Protein AF-A0A1J3CNL6-F1 (afdb_monomer)

Secondary structure (DSSP, 8-state):
---HHHHHHHHHHHHHHHHHHHHHHHT-S--TTHHHHHHHHHHHHHHHHHHHHHHS-B-HHHHHHHHHHHHHTT-TTSHHHHHHHHHHHHHHHHHHHHHHHHTS-EEHHHHHHHHHHHTT-SB--TTHHHHHHHHHHHHHHHHHHHHHHHHHH-SS-----PEEHHHHHHHHHHHTT--EE-SHHHHHHHHHHHHHHHHHHHHHHHHHHHHHHHHHHH-S---HHHHHHHHHHHHHHHHHHHHHHHTTEE-THHHHHHHHHHHHHHHHHHHHHH-TTS-SSS----PPPBHHHHHHHHHHHHHTT--GGGSHHHHHHHHHHHHHHHHHHHHHHHHTSTT-S-HHHHHHHHHHHHHSSSB-HHHHHHHHHHH-EETTTTEE--SS-EEE-TTT--EEETTTTT-SS--SS---TTTS--------------------------PPPGGGGGG----------PPPPPPPP---------

Mean predicted aligned error: 17.02 Å

Foldseek 3Di:
DPDVVVLVVLVVLLVVLVVVLVVVVVVVDDDPCSVVSVLVSLVSVLVNLLVVLQVAAEALVSLVVSLVSCVVSVNCPDPSNVVSVVLSVLLVVLLVVLVVLLVAAEALVVLVVSLVVCVPHSHDRPSNVVSVVLNVLVVVLCVLCVVQVCLLPDQDDDPDPQAALVSLVVSLVSVVVRSYDDPSSVSSVVLNVVVVVLVVVLVVLLVVLVVLVLVQLPDPDDDVVSLVVLVVSLVVLVVSLVVNVSSRHDDPSNVSSVLSSLVSVLVNVLCVLLVLPDDDDPDDPPDQAALVNLVVSVVSCVVSVHDLVSGSSSVSSVVLNVLLVVLLVVLVCLLQVFQPDDLVVLVVSLVVQVPRSHHDPVSNVSSVQQSDAAAPVRTGDNVADWDAAPPPRTIHHCVSQVHPDHDPHDHDCVRPVDDPDDDDYDDDDDDDDDDDDDDDDDDDDPPPPPPPDDDDDDDDDDDDDDDDDDDDDDDDDD

Nearest PDB structures (foldseek):
  8yet-assembly1_A  TM=1.217E-01  e=7.000E+00  Homo sapiens

Sequence (478 aa):
MVDVREGKDQRKLINDLSSLLQDGASLGIQVEGLPLVEVELKKASCREKARTVYAARKSLDFIEQLLSEAVVLHIDEEKLFAEITEILSTARCWEKRASSILASETQLYDLKDLVRMSVNMDAVLPSLEGIENTISSAETWLQKSEPFLSVASSTASSPCSLLELHVLKDLVSQSKSLSVQLQEPMILETLLLNCERWQCDNHQLLQETEDLLDGAKIDDGMDITILSKIMDLITRVDSARKSGLSLGLNFDELPKLQTASLKLGWCCKTILLSSTSLSSELLEDVGKPSLQNIQQHLKEGQTLKINPEEYYLGKRLVELQDTGLEWAKRARKVVTDSGALALEDVYELISEGENLPVHAEEELQALRARSMLHCVCRKPYNSRSMVSCSQCGEWYHTYCVKLHWKPKAYVCSACCPVTPQIDAPRSMEPETPSLNHRRTRKVATDAEIKDLRWQNRKRVKRTAKRSPQVHILPWFFT

Organism: Noccaea caerulescens (NCBI:txid107243)

pLDDT: mean 77.77, std 20.69, range [27.06, 96.31]

Solvent-accessible surface area (backbone atoms only — not comparable to full-atom values): 28965 Å² total; per-residue (Å²): 133,83,57,71,65,62,56,55,53,46,56,49,48,38,53,53,40,51,48,52,52,52,55,52,64,69,67,81,58,92,58,87,60,52,66,59,50,52,52,50,35,52,50,44,48,49,55,53,56,55,52,44,40,79,75,41,67,36,48,60,68,57,54,52,52,52,51,54,51,28,54,78,65,72,51,42,89,39,69,72,46,49,54,51,50,51,52,52,53,52,53,51,54,47,49,55,50,46,53,54,46,76,74,36,75,36,51,63,66,61,57,54,49,51,56,61,57,51,74,81,50,69,49,50,62,86,60,49,63,61,50,54,52,50,50,52,52,52,52,53,48,51,65,70,42,44,68,59,52,50,48,76,72,46,94,66,89,69,91,62,81,64,40,55,57,67,58,53,54,51,51,54,56,52,49,75,74,50,65,51,60,68,68,62,56,61,53,50,46,52,51,49,51,53,51,53,51,50,52,54,56,47,52,52,52,51,50,57,50,50,54,50,58,55,52,51,37,74,53,92,76,82,54,73,70,51,54,53,52,46,53,51,48,39,52,51,39,55,48,51,48,53,54,47,58,69,66,48,44,55,55,84,59,50,66,50,41,52,50,48,38,53,52,46,52,49,50,51,53,42,52,63,68,66,44,85,82,68,83,93,78,86,72,83,82,76,68,64,51,38,55,68,57,54,54,50,54,53,52,54,34,51,76,71,71,47,61,42,79,67,22,49,62,34,37,54,46,48,52,50,49,50,56,43,50,54,50,46,52,52,41,53,52,61,49,69,46,78,63,71,68,56,70,67,62,50,52,51,52,46,52,53,53,73,68,43,81,36,36,56,63,70,49,50,51,44,44,54,55,47,68,43,63,36,40,94,83,63,36,37,84,69,91,62,68,61,46,52,20,77,82,80,63,52,46,30,43,30,71,85,72,71,41,94,64,92,66,99,73,40,71,44,63,87,83,50,66,78,72,90,78,79,88,86,86,91,79,90,88,89,85,86,86,89,82,87,82,91,79,81,89,76,86,84,63,94,75,76,71,82,74,78,75,89,71,94,79,77,86,80,85,77,82,86,74,86,80,79,90,74,83,88,74,89,89,87,92,131

Radius of gyration: 54.49 Å; Cα contacts (8 Å, |Δi|>4): 377; chains: 1; bounding box: 119×76×164 Å

InterPro domains:
  IPR001965 Zinc finger, PHD-type [SM00249] (374-416)
  IPR011011 Zinc finger, FYVE/PHD-type [SSF57903] (371-419)
  IPR013083 Zinc finger, RING/FYVE/PHD-type [G3DSA:3.30.40.10] (357-417)
  IPR013637 Lysine-specific demethylase-like domain [PF08429] (12-199)
  IPR019786 Zinc finger, PHD-type, conserved site [PS01359] (375-415)
  IPR019787 Zinc finger, PHD-finger [PF00628] (375-415)
  IPR037869 Spp1/CFP1 [PTHR46174] (284-467)

Structure (mmCIF, N/CA/C/O backbone):
data_AF-A0A1J3CNL6-F1
#
_entry.id   AF-A0A1J3CNL6-F1
#
loop_
_atom_site.group_PDB
_atom_site.id
_atom_site.type_symbol
_atom_site.label_atom_id
_atom_site.label_alt_id
_atom_site.label_comp_id
_atom_site.label_asym_id
_atom_site.label_entity_id
_atom_site.label_seq_id
_atom_site.pdbx_PDB_ins_code
_atom_site.Cartn_x
_atom_site.Cartn_y
_atom_site.Cartn_z
_atom_site.occupancy
_atom_site.B_iso_or_equiv
_atom_site.auth_seq_id
_atom_site.auth_comp_id
_atom_site.auth_asym_id
_atom_site.auth_atom_id
_atom_site.pdbx_PDB_model_num
ATOM 1 N N . MET A 1 1 ? -33.504 -21.420 44.963 1.00 36.12 1 MET A N 1
ATOM 2 C CA . MET A 1 1 ? -34.738 -21.840 44.260 1.00 36.12 1 MET A CA 1
ATOM 3 C C . MET A 1 1 ? -35.902 -21.622 45.221 1.00 36.12 1 MET A C 1
ATOM 5 O O . MET A 1 1 ? -36.219 -22.509 46.001 1.00 36.12 1 MET A O 1
ATOM 9 N N . VAL A 1 2 ? -36.423 -20.392 45.271 1.00 43.06 2 VAL A N 1
ATOM 10 C CA . VAL A 1 2 ? -37.556 -20.025 46.141 1.00 43.06 2 VAL A CA 1
ATOM 11 C C . VAL A 1 2 ? -38.789 -20.791 45.655 1.00 43.06 2 VAL A C 1
ATOM 13 O O . VAL A 1 2 ? -39.028 -20.861 44.448 1.00 43.06 2 VAL A O 1
ATOM 16 N N . ASP A 1 3 ? -39.512 -21.437 46.568 1.00 44.03 3 ASP A N 1
ATOM 17 C CA . ASP A 1 3 ? -40.579 -22.378 46.232 1.00 44.03 3 ASP A CA 1
ATOM 18 C C . ASP A 1 3 ? -41.722 -21.659 45.492 1.00 44.03 3 ASP A C 1
ATOM 20 O O . ASP A 1 3 ? -42.307 -20.684 45.969 1.00 44.03 3 ASP A O 1
ATOM 24 N N . VAL A 1 4 ? -42.070 -22.147 44.299 1.00 48.81 4 VAL A N 1
ATOM 25 C CA . VAL A 1 4 ? -43.158 -21.605 43.464 1.00 48.81 4 VAL A CA 1
ATOM 26 C C . VAL A 1 4 ? -44.504 -21.639 44.208 1.00 48.81 4 VAL A C 1
ATOM 28 O O . VAL A 1 4 ? -45.408 -20.860 43.887 1.00 48.81 4 VAL A O 1
ATOM 31 N N . ARG A 1 5 ? -44.643 -22.509 45.220 1.00 47.22 5 ARG A N 1
ATOM 32 C CA . ARG A 1 5 ? -45.819 -22.563 46.104 1.00 47.22 5 ARG A CA 1
ATOM 33 C C . ARG A 1 5 ? -45.910 -21.354 47.034 1.00 47.22 5 ARG A C 1
ATOM 35 O O . ARG A 1 5 ? -46.936 -20.680 47.013 1.00 47.22 5 ARG A O 1
ATOM 42 N N . GLU A 1 6 ? -44.820 -20.991 47.709 1.00 54.97 6 GLU A N 1
ATOM 43 C CA . GLU A 1 6 ? -44.748 -19.773 48.531 1.00 54.97 6 GLU A CA 1
ATOM 44 C C . GLU A 1 6 ? -45.039 -18.506 47.705 1.00 54.97 6 GLU A C 1
ATOM 46 O O . GLU A 1 6 ? -45.634 -17.549 48.207 1.00 54.97 6 GLU A O 1
ATOM 51 N N . GLY A 1 7 ? -44.661 -18.506 46.417 1.00 58.69 7 GLY A N 1
ATOM 52 C CA . GLY A 1 7 ? -44.992 -17.495 45.399 1.00 58.69 7 GLY A CA 1
ATOM 53 C C . GLY A 1 7 ? -46.481 -17.153 45.303 1.00 58.69 7 GLY A C 1
ATOM 54 O O . GLY A 1 7 ? -46.877 -15.987 45.340 1.00 58.69 7 GLY A O 1
ATOM 55 N N . LYS A 1 8 ? -47.314 -18.188 45.165 1.00 61.50 8 LYS A N 1
ATOM 56 C CA . LYS A 1 8 ? -48.770 -18.043 45.016 1.00 61.50 8 LYS A CA 1
ATOM 57 C C . LYS A 1 8 ? -49.443 -17.653 46.328 1.00 61.50 8 LYS A C 1
ATOM 59 O O . LYS A 1 8 ? -50.390 -16.867 46.302 1.00 61.50 8 LYS A O 1
ATOM 64 N N . ASP A 1 9 ? -48.923 -18.148 47.445 1.00 72.94 9 ASP A N 1
ATOM 65 C CA . ASP A 1 9 ? -49.458 -17.858 48.774 1.00 72.94 9 ASP A CA 1
ATOM 66 C C . ASP A 1 9 ? -49.250 -16.387 49.161 1.00 72.94 9 ASP A C 1
ATOM 68 O O . ASP A 1 9 ? -50.154 -15.759 49.707 1.00 72.94 9 ASP A O 1
ATOM 72 N N . GLN A 1 10 ? -48.123 -15.785 48.769 1.00 80.44 10 GLN A N 1
ATOM 73 C CA . GLN A 1 10 ? -47.830 -14.369 49.027 1.00 80.44 10 GLN A CA 1
ATOM 74 C C . GLN A 1 10 ? -48.736 -13.418 48.239 1.00 80.44 10 GLN A C 1
ATOM 76 O O . GLN A 1 10 ? -49.242 -12.438 48.779 1.00 80.44 10 GLN A O 1
ATOM 81 N N . ARG A 1 11 ? -48.977 -13.713 46.957 1.00 84.75 11 ARG A N 1
ATOM 82 C CA . ARG A 1 11 ? -49.878 -12.920 46.106 1.00 84.75 11 ARG A CA 1
ATOM 83 C C . ARG A 1 11 ? -51.318 -12.980 46.605 1.00 84.75 11 ARG A C 1
ATOM 85 O O . ARG A 1 11 ? -52.014 -11.969 46.610 1.00 84.75 11 ARG A O 1
ATOM 92 N N . LYS A 1 12 ? -51.745 -14.160 47.059 1.00 88.75 12 LYS A N 1
ATOM 93 C CA . LYS A 1 12 ? -53.039 -14.340 47.716 1.00 88.75 12 LYS A CA 1
ATOM 94 C C . LYS A 1 12 ? -53.111 -13.539 49.021 1.00 88.75 12 LYS A C 1
ATOM 96 O O . LYS A 1 12 ? -54.060 -12.789 49.197 1.00 88.75 12 LYS A O 1
ATOM 101 N N . LEU A 1 13 ? -52.078 -13.612 49.864 1.00 89.25 13 LEU A N 1
ATOM 102 C CA . LEU A 1 13 ? -51.982 -12.840 51.106 1.00 89.25 13 LEU A CA 1
ATOM 103 C C . LEU A 1 13 ? -52.101 -11.326 50.863 1.00 89.25 13 LEU A C 1
ATOM 105 O O . LEU A 1 13 ? -52.820 -10.649 51.589 1.00 89.25 13 LEU A O 1
ATOM 109 N N . ILE A 1 14 ? -51.446 -10.792 49.828 1.00 91.62 14 ILE A N 1
ATOM 110 C CA . ILE A 1 14 ? -51.558 -9.372 49.454 1.00 91.62 14 ILE A CA 1
ATOM 111 C C . ILE A 1 14 ? -53.003 -9.011 49.086 1.00 91.62 14 ILE A C 1
ATOM 113 O O . ILE A 1 14 ? -53.505 -7.981 49.538 1.00 91.62 14 ILE A O 1
ATOM 117 N N . ASN A 1 15 ? -53.685 -9.848 48.297 1.00 92.19 15 ASN A N 1
ATOM 118 C CA . ASN A 1 15 ? -55.081 -9.617 47.914 1.00 92.19 15 ASN A CA 1
ATOM 119 C C . ASN A 1 15 ? -56.020 -9.666 49.129 1.00 92.19 15 ASN A C 1
ATOM 121 O O . ASN A 1 15 ? -56.888 -8.801 49.268 1.00 92.19 15 ASN A O 1
ATOM 125 N N . ASP A 1 16 ? -55.820 -10.639 50.019 1.00 92.69 16 ASP A N 1
ATOM 126 C CA . ASP A 1 16 ? -56.624 -10.818 51.230 1.00 92.69 16 ASP A CA 1
ATOM 127 C C . ASP A 1 16 ? -56.436 -9.622 52.188 1.00 92.69 16 ASP A C 1
ATOM 129 O O . ASP A 1 16 ? -57.416 -9.038 52.652 1.00 92.69 16 ASP A O 1
ATOM 133 N N . LEU A 1 17 ? -55.189 -9.185 52.419 1.00 92.31 17 LEU A N 1
ATOM 134 C CA . LEU A 1 17 ? -54.867 -8.013 53.248 1.00 92.31 17 LEU A CA 1
ATOM 135 C C . LEU A 1 17 ? -55.388 -6.701 52.642 1.00 92.31 17 LEU A C 1
ATOM 137 O O . LEU A 1 17 ? -55.878 -5.843 53.373 1.00 92.31 17 LEU A O 1
ATOM 141 N N . SER A 1 18 ? -55.319 -6.547 51.316 1.00 93.00 18 SER A N 1
ATOM 142 C CA . SER A 1 18 ? -55.860 -5.370 50.619 1.00 93.00 18 SER A CA 1
ATOM 143 C C . SER A 1 18 ? -57.380 -5.290 50.756 1.00 93.00 18 SER A C 1
ATOM 145 O O . SER A 1 18 ? -57.918 -4.218 51.030 1.00 93.00 18 SER A O 1
ATOM 147 N N . SER A 1 19 ? -58.062 -6.433 50.623 1.00 92.81 19 SER A N 1
ATOM 148 C CA . SER A 1 19 ? -59.517 -6.530 50.787 1.00 92.81 19 SER A CA 1
ATOM 149 C C . SER A 1 19 ? -59.927 -6.197 52.223 1.00 92.81 19 SER A C 1
ATOM 151 O O . SER A 1 19 ? -60.792 -5.356 52.430 1.00 92.81 19 SER A O 1
ATOM 153 N N . LEU A 1 20 ? -59.226 -6.750 53.222 1.00 90.69 20 LEU A N 1
ATOM 154 C CA . LEU A 1 20 ? -59.439 -6.439 54.643 1.00 90.69 20 LEU A CA 1
ATOM 155 C C . LEU A 1 20 ? -59.289 -4.946 54.959 1.00 90.69 20 LEU A C 1
ATOM 157 O O . LEU A 1 20 ? -60.057 -4.395 55.748 1.00 90.69 20 LEU A O 1
ATOM 161 N N . LEU A 1 21 ? -58.301 -4.287 54.354 1.00 89.50 21 LEU A N 1
ATOM 162 C CA . LEU A 1 21 ? -58.040 -2.868 54.573 1.00 89.50 21 LEU A CA 1
ATOM 163 C C . LEU A 1 21 ? -59.132 -1.990 53.940 1.00 89.50 21 LEU A C 1
ATOM 165 O O . LEU A 1 21 ? -59.577 -1.019 54.553 1.00 89.50 21 LEU A O 1
ATOM 169 N N . GLN A 1 22 ? -59.614 -2.371 52.754 1.00 90.31 22 GLN A N 1
ATOM 170 C CA . GLN A 1 22 ? -60.735 -1.721 52.072 1.00 90.31 22 GLN A CA 1
ATOM 171 C C . GLN A 1 22 ? -62.062 -1.912 52.823 1.00 90.31 22 GLN A C 1
ATOM 173 O O . GLN A 1 22 ? -62.804 -0.946 53.030 1.00 90.31 22 GLN A O 1
ATOM 178 N N . ASP A 1 23 ? -62.348 -3.137 53.261 1.00 89.75 23 ASP A N 1
ATOM 179 C CA . ASP A 1 23 ? -63.545 -3.467 54.033 1.00 89.75 23 ASP A CA 1
ATOM 180 C C . ASP A 1 23 ? -63.544 -2.707 55.363 1.00 89.75 23 ASP A C 1
ATOM 182 O O . ASP A 1 23 ? -64.531 -2.059 55.708 1.00 89.75 23 ASP A O 1
ATOM 186 N N . GLY A 1 24 ? -62.411 -2.695 56.073 1.00 87.44 24 GLY A N 1
ATOM 187 C CA . GLY A 1 24 ? -62.262 -1.966 57.331 1.00 87.44 24 GLY A CA 1
ATOM 188 C C . GLY A 1 24 ? -62.412 -0.449 57.178 1.00 87.44 24 GLY A C 1
ATOM 189 O O . GLY A 1 24 ? -63.066 0.180 58.009 1.00 87.44 24 GLY A O 1
ATOM 190 N N . ALA A 1 25 ? -61.888 0.143 56.099 1.00 86.38 25 ALA A N 1
ATOM 191 C CA . ALA A 1 25 ? -62.088 1.563 55.794 1.00 86.38 25 ALA A CA 1
ATOM 192 C C . ALA A 1 25 ? -63.563 1.905 55.497 1.00 86.38 25 ALA A C 1
ATOM 194 O O . ALA A 1 25 ? -64.019 3.011 55.792 1.00 86.38 25 ALA A O 1
ATOM 195 N N . SER A 1 26 ? -64.324 0.947 54.959 1.00 89.38 26 SER A N 1
ATOM 196 C CA . SER A 1 26 ? -65.736 1.121 54.590 1.00 89.38 26 SER A CA 1
ATOM 197 C C . SER A 1 26 ? -66.693 1.114 55.790 1.00 89.38 26 SER A C 1
ATOM 199 O O . SER A 1 26 ? -67.837 1.544 55.660 1.00 89.38 26 SER A O 1
ATOM 201 N N . LEU A 1 27 ? -66.242 0.665 56.968 1.00 86.56 27 LEU A N 1
ATOM 202 C CA . LEU A 1 27 ? -67.065 0.595 58.183 1.00 86.56 27 LEU A CA 1
ATOM 203 C C . LEU A 1 27 ? -67.326 1.966 58.832 1.00 86.56 27 LEU A C 1
ATOM 205 O O . LEU A 1 27 ? -68.191 2.068 59.700 1.00 86.56 27 LEU A O 1
ATOM 209 N N . GLY A 1 28 ? -66.585 3.013 58.449 1.00 78.88 28 GLY A N 1
ATOM 210 C CA . GLY A 1 28 ? -66.779 4.375 58.969 1.00 78.88 28 GLY A CA 1
ATOM 211 C C . GLY A 1 28 ? -66.476 4.547 60.466 1.00 78.88 28 GLY A C 1
ATOM 212 O O . GLY A 1 28 ? -66.856 5.559 61.052 1.00 78.88 28 GLY A O 1
ATOM 213 N N . ILE A 1 29 ? -65.800 3.575 61.087 1.00 82.69 29 ILE A N 1
ATOM 214 C CA . ILE A 1 29 ? -65.382 3.579 62.495 1.00 82.69 29 ILE A CA 1
ATOM 215 C C . ILE A 1 29 ? -63.859 3.452 62.595 1.00 82.69 29 ILE A C 1
ATOM 217 O O . ILE A 1 29 ? -63.218 2.854 61.732 1.00 82.69 29 ILE A O 1
ATOM 221 N N . GLN A 1 30 ? -63.265 3.994 63.660 1.00 78.06 30 GLN A N 1
ATOM 222 C CA . GLN A 1 30 ? -61.838 3.818 63.919 1.00 78.06 30 GLN A CA 1
ATOM 223 C C . GLN A 1 30 ? -61.579 2.381 64.393 1.00 78.06 30 GLN A C 1
ATOM 225 O O . GLN A 1 30 ? -61.939 2.016 65.509 1.00 78.06 30 GLN A O 1
ATOM 230 N N . VAL A 1 31 ? -60.963 1.562 63.540 1.00 81.56 31 VAL A N 1
ATOM 231 C CA . VAL A 1 31 ? -60.548 0.197 63.891 1.00 81.56 31 VAL A CA 1
ATOM 232 C C . VAL A 1 31 ? -59.081 0.229 64.315 1.00 81.56 31 VAL A C 1
ATOM 234 O O . VAL A 1 31 ? -58.205 0.459 63.485 1.00 81.56 31 VAL A O 1
ATOM 237 N N . GLU A 1 32 ? -58.794 -0.029 65.595 1.00 81.50 32 GLU A N 1
ATOM 238 C CA . GLU A 1 32 ? -57.422 0.001 66.142 1.00 81.50 32 GLU A CA 1
ATOM 239 C C . GLU A 1 32 ? -56.450 -0.954 65.423 1.00 81.50 32 GLU A C 1
ATOM 241 O O . GLU A 1 32 ? -55.251 -0.695 65.377 1.00 81.50 32 GLU A O 1
ATOM 246 N N . GLY A 1 33 ? -56.955 -2.039 64.828 1.00 83.25 33 GLY A N 1
ATOM 247 C CA . GLY A 1 33 ? -56.147 -3.022 64.101 1.00 83.25 33 GLY A CA 1
ATOM 248 C C . GLY A 1 33 ? -55.801 -2.660 62.649 1.00 83.25 33 GLY A C 1
ATOM 249 O O . GLY A 1 33 ? -54.886 -3.264 62.094 1.00 83.25 33 GLY A O 1
ATOM 250 N N . LEU A 1 34 ? -56.481 -1.689 62.021 1.00 85.31 34 LEU A N 1
ATOM 251 C CA . LEU A 1 34 ? -56.240 -1.315 60.613 1.00 85.31 34 LEU A CA 1
ATOM 252 C C . LEU A 1 34 ? -54.780 -0.904 60.324 1.00 85.31 34 LEU A C 1
ATOM 254 O O . LEU A 1 34 ? -54.231 -1.380 59.329 1.00 85.31 34 LEU A O 1
ATOM 258 N N . PRO A 1 35 ? -54.105 -0.109 61.182 1.00 88.38 35 PRO A N 1
ATOM 259 C CA . PRO A 1 35 ? -52.692 0.224 60.991 1.00 88.38 35 PRO A CA 1
ATOM 260 C C . PRO A 1 35 ? -51.763 -0.999 60.979 1.00 88.38 35 PRO A C 1
ATOM 262 O O . PRO A 1 35 ? -50.778 -1.018 60.245 1.00 88.38 35 PRO A O 1
ATOM 265 N N . LEU A 1 36 ? -52.073 -2.046 61.754 1.00 87.31 36 LEU A N 1
ATOM 266 C CA . LEU A 1 36 ? -51.285 -3.285 61.773 1.00 87.31 36 LEU A CA 1
ATOM 267 C C . LEU A 1 36 ? -51.441 -4.061 60.457 1.00 87.31 36 LEU A C 1
ATOM 269 O O . LEU A 1 36 ? -50.455 -4.563 59.917 1.00 87.31 36 LEU A O 1
ATOM 273 N N . VAL A 1 37 ? -52.664 -4.106 59.914 1.00 89.00 37 VAL A N 1
ATOM 274 C CA . VAL A 1 37 ? -52.948 -4.701 58.595 1.00 89.00 37 VAL A CA 1
ATOM 275 C C . VAL A 1 37 ? -52.215 -3.934 57.493 1.00 89.00 37 VAL A C 1
ATOM 277 O O . VAL A 1 37 ? -51.654 -4.554 56.592 1.00 89.00 37 VAL A O 1
ATOM 280 N N . GLU A 1 38 ? -52.150 -2.602 57.581 1.00 90.75 38 GLU A N 1
ATOM 281 C CA . GLU A 1 38 ? -51.412 -1.772 56.623 1.00 90.75 38 GLU A CA 1
ATOM 282 C C . GLU A 1 38 ? -49.908 -2.081 56.623 1.00 90.75 38 GLU A C 1
ATOM 284 O O . GLU A 1 38 ? -49.294 -2.210 55.561 1.00 90.75 38 GLU A O 1
ATOM 289 N N . VAL A 1 39 ? -49.307 -2.236 57.808 1.00 90.00 39 VAL A N 1
ATOM 290 C CA . VAL A 1 39 ? -47.889 -2.598 57.948 1.00 90.00 39 VAL A CA 1
ATOM 291 C C . VAL A 1 39 ? -47.618 -3.988 57.367 1.00 90.00 39 VAL A C 1
ATOM 293 O O . VAL A 1 39 ? -46.674 -4.148 56.591 1.00 90.00 39 VAL A O 1
ATOM 296 N N . GLU A 1 40 ? -48.450 -4.986 57.675 1.00 90.44 40 GLU A N 1
ATOM 297 C CA . GLU A 1 40 ? -48.279 -6.338 57.125 1.00 90.44 40 GLU A CA 1
ATOM 298 C C . GLU A 1 40 ? -48.530 -6.400 55.612 1.00 90.44 40 GLU A C 1
ATOM 300 O O . GLU A 1 40 ? -47.813 -7.110 54.904 1.00 90.44 40 GLU A O 1
ATOM 305 N N . LEU A 1 41 ? -49.458 -5.600 55.076 1.00 92.12 41 LEU A N 1
ATOM 306 C CA . LEU A 1 41 ? -49.654 -5.466 53.631 1.00 92.12 41 LEU A CA 1
ATOM 307 C C . LEU A 1 41 ? -48.405 -4.895 52.947 1.00 92.12 41 LEU A C 1
ATOM 309 O O . LEU A 1 41 ? -47.986 -5.412 51.906 1.00 92.12 41 LEU A O 1
ATOM 313 N N . LYS A 1 42 ? -47.776 -3.866 53.531 1.00 93.25 42 LYS A N 1
ATOM 314 C CA . LYS A 1 42 ? -46.517 -3.295 53.021 1.00 93.25 42 LYS A CA 1
ATOM 315 C C . LYS A 1 42 ? -45.384 -4.320 53.059 1.00 93.25 42 LYS A C 1
ATOM 317 O O . LYS A 1 42 ? -44.700 -4.492 52.052 1.00 93.25 42 LYS A O 1
ATOM 322 N N . LYS A 1 43 ? -45.235 -5.075 54.154 1.00 92.25 43 LYS A N 1
ATOM 323 C CA . LYS A 1 43 ? -44.252 -6.173 54.247 1.00 92.25 43 LYS A CA 1
ATOM 324 C C . LYS A 1 43 ? -44.504 -7.258 53.204 1.00 92.25 43 LYS A C 1
ATOM 326 O O . LYS A 1 43 ? -43.579 -7.670 52.506 1.00 92.25 43 LYS A O 1
ATOM 331 N N . ALA A 1 44 ? -45.749 -7.714 53.059 1.00 91.00 44 ALA A N 1
ATOM 332 C CA . ALA A 1 44 ? -46.115 -8.726 52.074 1.00 91.00 44 ALA A CA 1
ATOM 333 C C . ALA A 1 44 ? -45.829 -8.253 50.640 1.00 91.00 44 ALA A C 1
ATOM 335 O O . ALA A 1 44 ? -45.250 -9.008 49.857 1.00 91.00 44 ALA A O 1
ATOM 336 N N . SER A 1 45 ? -46.152 -6.993 50.337 1.00 91.94 45 SER A N 1
ATOM 337 C CA . SER A 1 45 ? -45.873 -6.348 49.050 1.00 91.94 45 SER A CA 1
ATOM 338 C C . SER A 1 45 ? -44.373 -6.224 48.780 1.00 91.94 45 SER A C 1
ATOM 340 O O . SER A 1 45 ? -43.927 -6.517 47.672 1.00 91.94 45 SER A O 1
ATOM 342 N N . CYS A 1 46 ? -43.581 -5.846 49.786 1.00 93.25 46 CYS A N 1
ATOM 343 C CA . CYS A 1 46 ? -42.124 -5.767 49.685 1.00 93.25 46 CYS A CA 1
ATOM 344 C C . CYS A 1 46 ? -41.501 -7.142 49.382 1.00 93.25 46 CYS A C 1
ATOM 346 O O . CYS A 1 46 ? -40.692 -7.265 48.464 1.00 93.25 46 CYS A O 1
ATOM 348 N N . ARG A 1 47 ? -41.954 -8.214 50.048 1.00 91.88 47 ARG A N 1
ATOM 349 C CA . ARG A 1 47 ? -41.511 -9.591 49.749 1.00 91.88 47 ARG A CA 1
ATOM 350 C C . ARG A 1 47 ? -41.870 -10.033 48.327 1.00 91.88 47 ARG A C 1
ATOM 352 O O . ARG A 1 47 ? -41.072 -10.702 47.673 1.00 91.88 47 ARG A O 1
ATOM 359 N N . GLU A 1 48 ? -43.039 -9.648 47.815 1.00 90.31 48 GLU A N 1
ATOM 360 C CA . GLU A 1 48 ? -43.395 -9.942 46.420 1.00 90.31 48 GLU A CA 1
ATOM 361 C C . GLU A 1 48 ? -42.518 -9.154 45.437 1.00 90.31 48 GLU A C 1
ATOM 363 O O . GLU A 1 48 ? -42.005 -9.743 44.485 1.00 90.31 48 GLU A O 1
ATOM 368 N N . LYS A 1 49 ? -42.249 -7.863 45.696 1.00 91.44 49 LYS A N 1
ATOM 369 C CA . LYS A 1 49 ? -41.278 -7.073 44.914 1.00 91.44 49 LYS A CA 1
ATOM 370 C C . LYS A 1 49 ? -39.896 -7.735 44.915 1.00 91.44 49 LYS A C 1
ATOM 372 O O . LYS A 1 49 ? -39.301 -7.877 43.848 1.00 91.44 49 LYS A O 1
ATOM 377 N N . ALA A 1 50 ? -39.424 -8.206 46.068 1.00 90.94 50 ALA A N 1
ATOM 378 C CA . ALA A 1 50 ? -38.157 -8.918 46.212 1.00 90.94 50 ALA A CA 1
ATOM 379 C C . ALA A 1 50 ? -38.087 -10.187 45.357 1.00 90.94 50 ALA A C 1
ATOM 381 O O . ALA A 1 50 ? -37.100 -10.423 44.666 1.00 90.94 50 ALA A O 1
ATOM 382 N N . ARG A 1 51 ? -39.171 -10.960 45.285 1.00 87.56 51 ARG A N 1
ATOM 383 C CA . ARG A 1 51 ? -39.232 -12.139 44.406 1.00 87.56 51 ARG A CA 1
ATOM 384 C C . ARG A 1 51 ? -39.134 -11.795 42.928 1.00 87.56 51 ARG A C 1
ATOM 386 O O . ARG A 1 51 ? -38.616 -12.598 42.154 1.00 87.56 51 ARG A O 1
ATOM 393 N N . THR A 1 52 ? -39.582 -10.606 42.522 1.00 88.94 52 THR A N 1
ATOM 394 C CA . THR A 1 52 ? -39.436 -10.182 41.125 1.00 88.94 52 THR A CA 1
ATOM 395 C C . THR A 1 52 ? -37.981 -9.982 40.702 1.00 88.94 52 THR A C 1
ATOM 397 O O . THR A 1 52 ? -37.722 -10.062 39.503 1.00 88.94 52 THR A O 1
ATOM 400 N N . VAL A 1 53 ? -37.047 -9.782 41.646 1.00 87.69 53 VAL A N 1
ATOM 401 C CA . VAL A 1 53 ? -35.599 -9.688 41.372 1.00 87.69 53 VAL A CA 1
ATOM 402 C C . VAL A 1 53 ? -35.074 -10.989 40.763 1.00 87.69 53 VAL A C 1
ATOM 404 O O . VAL A 1 53 ? -34.342 -10.958 39.782 1.00 87.69 53 VAL A O 1
ATOM 407 N N . TYR A 1 54 ? -35.531 -12.137 41.266 1.00 82.56 54 TYR A N 1
ATOM 408 C CA . TYR A 1 54 ? -35.138 -13.452 40.748 1.00 82.56 54 TYR A CA 1
ATOM 409 C C . TYR A 1 54 ? -35.907 -13.869 39.491 1.00 82.56 54 TYR A C 1
ATOM 411 O O . TYR A 1 54 ? -35.453 -14.724 38.736 1.00 82.56 54 TYR A O 1
ATOM 419 N N . ALA A 1 55 ? -37.096 -13.304 39.269 1.00 84.44 55 ALA A N 1
ATOM 420 C CA . ALA A 1 55 ? -37.896 -13.606 38.084 1.00 84.44 55 ALA A CA 1
ATOM 421 C C . ALA A 1 55 ? -37.374 -12.886 36.831 1.00 84.44 55 ALA A C 1
ATOM 423 O O . ALA A 1 55 ? -37.511 -13.396 35.721 1.00 84.44 55 ALA A O 1
ATOM 424 N N . ALA A 1 56 ? -36.811 -11.690 37.003 1.00 85.25 56 ALA A N 1
ATOM 425 C CA . ALA A 1 56 ? -36.229 -10.899 35.931 1.00 85.25 56 ALA A CA 1
ATOM 426 C C . ALA A 1 56 ? -35.166 -9.959 36.499 1.00 85.25 56 ALA A C 1
ATOM 428 O O . ALA A 1 56 ? -35.424 -9.297 37.503 1.00 85.25 56 ALA A O 1
ATOM 429 N N . ARG A 1 57 ? -34.032 -9.827 35.799 1.00 86.44 57 ARG A N 1
ATOM 430 C CA . ARG A 1 57 ? -32.964 -8.881 36.157 1.00 86.44 57 ARG A CA 1
ATOM 431 C C . ARG A 1 57 ? -33.541 -7.479 36.366 1.00 86.44 57 ARG A C 1
ATOM 433 O O . ARG A 1 57 ? -34.291 -6.976 35.525 1.00 86.44 57 ARG A O 1
ATOM 440 N N . LYS A 1 58 ? -33.194 -6.853 37.490 1.00 92.12 58 LYS A N 1
ATOM 441 C CA . LYS A 1 58 ? -33.625 -5.494 37.856 1.00 92.12 58 LYS A CA 1
ATOM 442 C C . LYS A 1 58 ? -32.447 -4.530 37.857 1.00 92.12 58 LYS A C 1
ATOM 444 O O . LYS A 1 58 ? -31.302 -4.959 37.966 1.00 92.12 58 LYS A O 1
ATOM 449 N N . SER A 1 59 ? -32.730 -3.235 37.721 1.00 93.50 59 SER A N 1
ATOM 450 C CA . SER A 1 59 ? -31.709 -2.196 37.873 1.00 93.50 59 SER A CA 1
ATOM 451 C C . SER A 1 59 ? -31.194 -2.139 39.309 1.00 93.50 59 SER A C 1
ATOM 453 O O . SER A 1 59 ? -31.909 -2.485 40.253 1.00 93.50 59 SER A O 1
ATOM 455 N N . LEU A 1 60 ? -29.958 -1.670 39.468 1.00 92.81 60 LEU A N 1
ATOM 456 C CA . LEU A 1 60 ? -29.339 -1.464 40.778 1.00 92.81 60 LEU A CA 1
ATOM 457 C C . LEU A 1 60 ? -30.176 -0.507 41.635 1.00 92.81 60 LEU A C 1
ATOM 459 O O . LEU A 1 60 ? -30.494 -0.847 42.769 1.00 92.81 60 LEU A O 1
ATOM 463 N N . ASP A 1 61 ? -30.657 0.596 41.054 1.00 93.06 61 ASP A N 1
ATOM 464 C CA . ASP A 1 61 ? -31.532 1.562 41.733 1.00 93.06 61 ASP A CA 1
ATOM 465 C C . ASP A 1 61 ? -32.819 0.921 42.275 1.00 93.06 61 ASP A C 1
ATOM 467 O O . ASP A 1 61 ? -33.253 1.220 43.387 1.00 93.06 61 ASP A O 1
ATOM 471 N N . PHE A 1 62 ? -33.429 0.002 41.514 1.00 93.94 62 PHE A N 1
ATOM 472 C CA . PHE A 1 62 ? -34.623 -0.714 41.965 1.00 93.94 62 PHE A CA 1
ATOM 473 C C . PHE A 1 62 ? -34.312 -1.608 43.169 1.00 93.94 62 PHE A C 1
ATOM 475 O O . PHE A 1 62 ? -35.083 -1.645 44.128 1.00 93.94 62 PHE A O 1
ATOM 482 N N . ILE A 1 63 ? -33.191 -2.335 43.123 1.00 93.69 63 ILE A N 1
ATOM 483 C CA . ILE A 1 63 ? -32.767 -3.222 44.212 1.00 93.69 63 ILE A CA 1
ATOM 484 C C . ILE A 1 63 ? -32.420 -2.400 45.463 1.00 93.69 63 ILE A C 1
ATOM 486 O O . ILE A 1 63 ? -32.798 -2.776 46.570 1.00 93.69 63 ILE A O 1
ATOM 490 N N . GLU A 1 64 ? -31.769 -1.249 45.302 1.00 94.06 64 GLU A N 1
ATOM 491 C CA . GLU A 1 64 ? -31.469 -0.315 46.392 1.00 94.06 64 GLU A CA 1
ATOM 492 C C . GLU A 1 64 ? -32.736 0.229 47.049 1.00 94.06 64 GLU A C 1
ATOM 494 O O . GLU A 1 64 ? -32.863 0.208 48.276 1.00 94.06 64 GLU A O 1
ATOM 499 N N . GLN A 1 65 ? -33.704 0.659 46.237 1.00 95.38 65 GLN A N 1
ATOM 500 C CA . GLN A 1 65 ? -34.989 1.132 46.733 1.00 95.38 65 GLN A CA 1
ATOM 501 C C . GLN A 1 65 ? -35.729 0.026 47.496 1.00 95.38 65 GLN A C 1
ATOM 503 O O . GLN A 1 65 ? -36.227 0.270 48.595 1.00 95.38 65 GLN A O 1
ATOM 508 N N . LEU A 1 66 ? -35.752 -1.197 46.961 1.00 94.56 66 LEU A N 1
ATOM 509 C CA . LEU A 1 66 ? -36.351 -2.361 47.613 1.00 94.56 66 LEU A CA 1
ATOM 510 C C . LEU A 1 66 ? -35.712 -2.655 48.980 1.00 94.56 66 LEU A C 1
ATOM 512 O O . LEU A 1 66 ? -36.427 -2.876 49.955 1.00 94.56 66 LEU A O 1
ATOM 516 N N . LEU A 1 67 ? -34.379 -2.651 49.065 1.00 94.56 67 LEU A N 1
ATOM 517 C CA . LEU A 1 67 ? -33.673 -2.894 50.325 1.00 94.56 67 LEU A CA 1
ATOM 518 C C . LEU A 1 67 ? -33.929 -1.769 51.336 1.00 94.56 67 LEU A C 1
ATOM 520 O O . LEU A 1 67 ? -34.123 -2.044 52.517 1.00 94.56 67 LEU A O 1
ATOM 524 N N . SER A 1 68 ? -34.021 -0.513 50.886 1.00 94.31 68 SER A N 1
ATOM 525 C CA . SER A 1 68 ? -34.397 0.599 51.769 1.00 94.31 68 SER A CA 1
ATOM 526 C C . SER A 1 68 ? -35.824 0.455 52.322 1.00 94.31 68 SER A C 1
ATOM 528 O O . SER A 1 68 ? -36.052 0.707 53.504 1.00 94.31 68 SER A O 1
ATOM 530 N N . GLU A 1 69 ? -36.773 -0.023 51.506 1.00 95.00 69 GLU A N 1
ATOM 531 C CA . GLU A 1 69 ? -38.144 -0.331 51.932 1.00 95.00 69 GLU A CA 1
ATOM 532 C C . GLU A 1 69 ? -38.158 -1.476 52.959 1.00 95.00 69 GLU A C 1
ATOM 534 O O . GLU A 1 69 ? -38.878 -1.398 53.952 1.00 95.00 69 GLU A O 1
ATOM 539 N N . ALA A 1 70 ? -37.326 -2.506 52.773 1.00 93.81 70 ALA A N 1
ATOM 540 C CA . ALA A 1 70 ? -37.194 -3.621 53.712 1.00 93.81 70 ALA A CA 1
ATOM 541 C C . ALA A 1 70 ? -36.667 -3.188 55.092 1.00 93.81 70 ALA A C 1
ATOM 543 O O . ALA A 1 70 ? -37.215 -3.617 56.108 1.00 93.81 70 ALA A O 1
ATOM 544 N N . VAL A 1 71 ? -35.673 -2.291 55.131 1.00 95.25 71 VAL A N 1
ATOM 545 C CA . VAL A 1 71 ? -35.124 -1.725 56.380 1.00 95.25 71 VAL A CA 1
ATOM 546 C C . VAL A 1 71 ? -36.177 -0.899 57.124 1.00 95.25 71 VAL A C 1
ATOM 548 O O . VAL A 1 71 ? -36.347 -1.055 58.331 1.00 95.25 71 VAL A O 1
ATOM 551 N N . VAL A 1 72 ? -36.935 -0.053 56.414 1.00 95.19 72 VAL A N 1
ATOM 552 C CA . VAL A 1 72 ? -38.027 0.748 57.009 1.00 95.19 72 VAL A CA 1
ATOM 553 C C . VAL A 1 72 ? -39.130 -0.142 57.592 1.00 95.19 72 VAL A C 1
ATOM 555 O O . VAL A 1 72 ? -39.767 0.220 58.579 1.00 95.19 72 VAL A O 1
ATOM 558 N N . LEU A 1 73 ? -39.363 -1.308 56.988 1.00 93.12 73 LEU A N 1
ATOM 559 C CA . LEU A 1 73 ? -40.375 -2.272 57.418 1.00 93.12 73 LEU A CA 1
ATOM 560 C C . LEU A 1 73 ? -39.858 -3.303 58.437 1.00 93.12 73 LEU A C 1
ATOM 562 O O . LEU A 1 73 ? -40.653 -4.138 58.880 1.00 93.12 73 LEU A O 1
ATOM 566 N N . HIS A 1 74 ? -38.576 -3.241 58.818 1.00 92.81 74 HIS A N 1
ATOM 567 C CA . HIS A 1 74 ? -37.908 -4.178 59.730 1.00 92.81 74 HIS A CA 1
ATOM 568 C C . HIS A 1 74 ? -38.027 -5.652 59.297 1.00 92.81 74 HIS A C 1
ATOM 570 O O . HIS A 1 74 ? -38.347 -6.525 60.105 1.00 92.81 74 HIS A O 1
ATOM 576 N N . ILE A 1 75 ? -37.831 -5.922 58.002 1.00 92.06 75 ILE A N 1
ATOM 577 C CA . ILE A 1 75 ? -37.819 -7.280 57.415 1.00 92.06 75 ILE A CA 1
ATOM 578 C C . ILE A 1 75 ? -36.487 -7.613 56.724 1.00 92.06 75 ILE A C 1
ATOM 580 O O . ILE A 1 75 ? -36.364 -8.646 56.075 1.00 92.06 75 ILE A O 1
ATOM 584 N N . ASP A 1 76 ? -35.489 -6.742 56.846 1.00 90.81 76 ASP A N 1
ATOM 585 C CA . ASP A 1 76 ? -34.181 -6.838 56.194 1.00 90.81 76 ASP A CA 1
ATOM 586 C C . ASP A 1 76 ? -33.325 -8.021 56.677 1.00 90.81 76 ASP A C 1
ATOM 588 O O . ASP A 1 76 ? -32.514 -8.537 55.910 1.00 90.81 76 ASP A O 1
ATOM 592 N N . GLU A 1 77 ? -33.554 -8.514 57.897 1.00 90.00 77 GLU A N 1
ATOM 593 C CA . GLU A 1 77 ? -32.875 -9.705 58.431 1.00 90.00 77 GLU A CA 1
ATOM 594 C C . GLU A 1 77 ? -33.387 -11.029 57.831 1.00 90.00 77 GLU A C 1
ATOM 596 O O . GLU A 1 77 ? -32.794 -12.090 58.052 1.00 90.00 77 GLU A O 1
ATOM 601 N N . GLU A 1 78 ? -34.487 -11.017 57.067 1.00 92.19 78 GLU A N 1
ATOM 602 C CA . GLU A 1 78 ? -34.963 -12.234 56.413 1.00 92.19 78 GLU A CA 1
ATOM 603 C C . GLU A 1 78 ? -33.963 -12.698 55.344 1.00 92.19 78 GLU A C 1
ATOM 605 O O . GLU A 1 78 ? -33.426 -11.911 54.561 1.00 92.19 78 GLU A O 1
ATOM 610 N N . LYS A 1 79 ? -33.780 -14.019 55.242 1.00 90.88 79 LYS A N 1
ATOM 611 C CA . LYS A 1 79 ? -32.845 -14.652 54.298 1.00 90.88 79 LYS A CA 1
ATOM 612 C C . LYS A 1 79 ? -32.990 -14.142 52.856 1.00 90.88 79 LYS A C 1
ATOM 614 O O . LYS A 1 79 ? -31.989 -13.968 52.171 1.00 90.88 79 LYS A O 1
ATOM 619 N N . LEU A 1 80 ? -34.222 -13.877 52.415 1.00 89.62 80 LEU A N 1
ATOM 620 C CA . LEU A 1 80 ? -34.513 -13.338 51.085 1.00 89.62 80 LEU A CA 1
ATOM 621 C C . LEU A 1 80 ? -33.801 -11.998 50.832 1.00 89.62 80 LEU A C 1
ATOM 623 O O . LEU A 1 80 ? -33.220 -11.806 49.769 1.00 89.62 80 LEU A O 1
ATOM 627 N N . PHE A 1 81 ? -33.832 -11.074 51.794 1.00 92.00 81 PHE A N 1
ATOM 628 C CA . PHE A 1 81 ? -33.213 -9.755 51.646 1.00 92.00 81 PHE A CA 1
ATOM 629 C C . PHE A 1 81 ? -31.698 -9.802 51.870 1.00 92.00 81 PHE A C 1
ATOM 631 O O . PHE A 1 81 ? -30.972 -9.046 51.221 1.00 92.00 81 PHE A O 1
ATOM 638 N N . ALA A 1 82 ? -31.201 -10.732 52.693 1.00 90.69 82 ALA A N 1
ATOM 639 C CA . ALA A 1 82 ? -29.768 -10.999 52.814 1.00 90.69 82 ALA A CA 1
ATOM 640 C C . ALA A 1 82 ? -29.156 -11.468 51.477 1.00 90.69 82 ALA A C 1
ATOM 642 O O . ALA A 1 82 ? -28.144 -10.923 51.039 1.00 90.69 82 ALA A O 1
ATOM 643 N N . GLU A 1 83 ? -29.810 -12.405 50.780 1.00 91.62 83 GLU A N 1
ATOM 644 C CA . GLU A 1 83 ? -29.385 -12.866 49.448 1.00 91.62 83 GLU A CA 1
ATOM 645 C C . GLU A 1 83 ? -29.438 -11.730 48.404 1.00 91.62 83 GLU A C 1
ATOM 647 O O . GLU A 1 83 ? -28.504 -11.552 47.623 1.00 91.62 83 GLU A O 1
ATOM 652 N N . ILE A 1 84 ? -30.491 -10.902 48.411 1.00 92.00 84 ILE A N 1
ATOM 653 C CA . ILE A 1 84 ? -30.599 -9.740 47.505 1.00 92.00 84 ILE A CA 1
ATOM 654 C C . ILE A 1 84 ? -29.512 -8.691 47.794 1.00 92.00 84 ILE A C 1
ATOM 656 O O . ILE A 1 84 ? -28.984 -8.071 46.868 1.00 92.00 84 ILE A O 1
ATOM 660 N N . THR A 1 85 ? -29.139 -8.509 49.061 1.00 93.19 85 THR A N 1
ATOM 661 C CA . THR A 1 85 ? -28.037 -7.622 49.457 1.00 93.19 85 THR A CA 1
ATOM 662 C C . THR A 1 85 ? -26.700 -8.115 48.900 1.00 93.19 85 THR A C 1
ATOM 664 O O . THR A 1 85 ? -25.910 -7.312 48.395 1.00 93.19 85 THR A O 1
ATOM 667 N N . GLU A 1 86 ? -26.458 -9.429 48.917 1.00 91.81 86 GLU A N 1
ATOM 668 C CA . GLU A 1 86 ? -25.267 -10.038 48.314 1.00 91.81 86 GLU A CA 1
ATOM 669 C C . GLU A 1 86 ? -25.223 -9.808 46.794 1.00 91.81 86 GLU A C 1
ATOM 671 O O . GLU A 1 86 ? -24.194 -9.360 46.273 1.00 91.81 86 GLU A O 1
ATOM 676 N N . ILE A 1 87 ? -26.351 -10.003 46.096 1.00 91.38 87 ILE A N 1
ATOM 677 C CA . ILE A 1 87 ? -26.485 -9.719 44.655 1.00 91.38 87 ILE A CA 1
ATOM 678 C C . ILE A 1 87 ? -26.129 -8.258 44.360 1.00 91.38 87 ILE A C 1
ATOM 680 O O . ILE A 1 87 ? -25.292 -7.987 43.494 1.00 91.38 87 ILE A O 1
ATOM 684 N N . LEU A 1 88 ? -26.714 -7.312 45.104 1.00 93.00 88 LEU A N 1
ATOM 685 C CA . LEU A 1 88 ? -26.442 -5.885 44.924 1.00 93.00 88 LEU A CA 1
ATOM 686 C C . LEU A 1 88 ? -24.962 -5.557 45.157 1.00 93.00 88 LEU A C 1
ATOM 688 O O . LEU A 1 88 ? -24.364 -4.810 44.382 1.00 93.00 88 LEU A O 1
ATOM 692 N N . SER A 1 89 ? -24.361 -6.110 46.213 1.00 91.69 89 SER A N 1
ATOM 693 C CA . SER A 1 89 ? -22.953 -5.867 46.540 1.00 91.69 89 SER A CA 1
ATOM 694 C C . SER A 1 89 ? -22.014 -6.362 45.436 1.00 91.69 89 SER A C 1
ATOM 696 O O . SER A 1 89 ? -21.110 -5.635 45.017 1.00 91.69 89 SER A O 1
ATOM 698 N N . THR A 1 90 ? -22.287 -7.550 44.893 1.00 92.56 90 THR A N 1
ATOM 699 C CA . THR A 1 90 ? -21.499 -8.165 43.821 1.00 92.56 90 THR A CA 1
ATOM 700 C C . THR A 1 90 ? -21.626 -7.363 42.529 1.00 92.56 90 THR A C 1
ATOM 702 O O . THR A 1 90 ? -20.617 -7.039 41.900 1.00 92.56 90 THR A O 1
ATOM 705 N N . ALA A 1 91 ? -22.847 -6.956 42.173 1.00 93.00 91 ALA A N 1
ATOM 706 C CA . ALA A 1 91 ? -23.103 -6.153 40.985 1.00 93.00 91 ALA A CA 1
ATOM 707 C C . ALA A 1 91 ? -22.473 -4.748 41.080 1.00 93.00 91 ALA A C 1
ATOM 709 O O . ALA A 1 91 ? -21.862 -4.283 40.121 1.00 93.00 91 ALA A O 1
ATOM 710 N N . ARG A 1 92 ? -22.507 -4.097 42.252 1.00 92.75 92 ARG A N 1
ATOM 711 C CA . ARG A 1 92 ? -21.802 -2.820 42.489 1.00 92.75 92 ARG A CA 1
ATOM 712 C C . ARG A 1 92 ? -20.283 -2.965 42.391 1.00 92.75 92 ARG A C 1
ATOM 714 O O . ARG A 1 92 ? -19.616 -2.096 41.829 1.00 92.75 92 ARG A O 1
ATOM 721 N N . CYS A 1 93 ? -19.720 -4.048 42.926 1.00 91.88 93 CYS A N 1
ATOM 722 C CA . CYS A 1 93 ? -18.298 -4.352 42.768 1.00 91.88 93 CYS A CA 1
ATOM 723 C C . CYS A 1 93 ? -17.921 -4.528 41.292 1.00 91.88 93 CYS A C 1
ATOM 725 O O . CYS A 1 93 ? -16.893 -3.998 40.863 1.0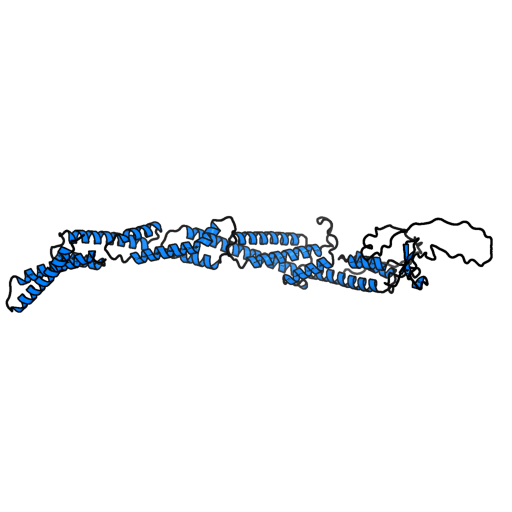0 91.88 93 CYS A O 1
ATOM 727 N N . TRP A 1 94 ? -18.764 -5.219 40.520 1.00 94.88 94 TRP A N 1
ATOM 728 C CA . TRP A 1 94 ? -18.593 -5.358 39.077 1.00 94.88 94 TRP A CA 1
ATOM 729 C C . TRP A 1 94 ? -18.646 -3.996 38.373 1.00 94.88 94 TRP A C 1
ATOM 731 O O . TRP A 1 94 ? -17.703 -3.662 37.663 1.00 94.88 94 TRP A O 1
ATOM 741 N N . GLU A 1 95 ? -19.658 -3.165 38.643 1.00 94.12 95 GLU A N 1
ATOM 742 C CA . GLU A 1 95 ? -19.809 -1.834 38.029 1.00 94.12 95 GLU A CA 1
ATOM 743 C C . GLU A 1 95 ? -18.635 -0.904 38.330 1.00 94.12 95 GLU A C 1
ATOM 745 O O . GLU A 1 95 ? -18.135 -0.200 37.452 1.00 94.12 95 GLU A O 1
ATOM 750 N N . LYS A 1 96 ? -18.127 -0.938 39.565 1.00 92.00 96 LYS A N 1
ATOM 751 C CA . LYS A 1 96 ? -16.947 -0.159 39.946 1.00 92.00 96 LYS A CA 1
ATOM 752 C C . LYS A 1 96 ? -15.713 -0.591 39.151 1.00 92.00 96 LYS A C 1
ATOM 754 O O . LYS A 1 96 ? -14.939 0.259 38.710 1.00 92.00 96 LYS A O 1
ATOM 759 N N . ARG A 1 97 ? -15.525 -1.902 38.960 1.00 91.06 97 ARG A N 1
ATOM 760 C CA . ARG A 1 97 ? -14.422 -2.439 38.153 1.00 91.06 97 ARG A CA 1
ATOM 761 C C . ARG A 1 97 ? -14.609 -2.094 36.675 1.00 91.06 97 ARG A C 1
ATOM 763 O O . ARG A 1 97 ? -13.668 -1.594 36.072 1.00 91.06 97 ARG A O 1
ATOM 770 N N . ALA A 1 98 ? -15.809 -2.274 36.129 1.00 92.06 98 ALA A N 1
ATOM 771 C CA . ALA A 1 98 ? -16.165 -1.912 34.760 1.00 92.06 98 ALA A CA 1
ATOM 772 C C . ALA A 1 98 ? -15.892 -0.429 34.469 1.00 92.06 98 ALA A C 1
ATOM 774 O O . ALA A 1 98 ? -15.194 -0.107 33.512 1.00 92.06 98 ALA A O 1
ATOM 775 N N . SER A 1 99 ? -16.340 0.464 35.352 1.00 90.50 99 SER A N 1
ATOM 776 C CA . SER A 1 99 ? -16.117 1.910 35.237 1.00 90.50 99 SER A CA 1
ATOM 777 C C . SER A 1 99 ? -14.630 2.275 35.268 1.00 90.50 99 SER A C 1
ATOM 779 O O . SER A 1 99 ? -14.177 3.103 34.483 1.00 90.50 99 SER A O 1
ATOM 781 N N . SER A 1 100 ? -13.846 1.639 36.148 1.00 88.62 100 SER A N 1
ATOM 782 C CA . SER A 1 100 ? -12.394 1.855 36.205 1.00 88.62 100 SER A CA 1
ATOM 783 C C . SER A 1 100 ? -11.689 1.392 34.930 1.00 88.62 100 SER A C 1
ATOM 785 O O . SER A 1 100 ? -10.729 2.025 34.495 1.00 88.62 100 SER A O 1
ATOM 787 N N . ILE A 1 101 ? -12.147 0.282 34.353 1.00 87.12 101 ILE A N 1
ATOM 788 C CA . ILE A 1 101 ? -11.587 -0.288 33.131 1.00 87.12 101 ILE A CA 1
ATOM 789 C C . ILE A 1 101 ? -11.970 0.546 31.905 1.00 87.12 101 ILE A C 1
ATOM 791 O O . ILE A 1 101 ? -11.124 0.779 31.062 1.00 87.12 101 ILE A O 1
ATOM 795 N N . LEU A 1 102 ? -13.193 1.067 31.816 1.00 86.88 102 LEU A N 1
ATOM 796 C CA . LEU A 1 102 ? -13.585 1.964 30.720 1.00 86.88 102 LEU A CA 1
ATOM 797 C C . LEU A 1 102 ? -12.866 3.324 30.780 1.00 86.88 102 LEU A C 1
ATOM 799 O O . LEU A 1 102 ? -12.700 3.979 29.756 1.00 86.88 102 LEU A O 1
ATOM 803 N N . ALA A 1 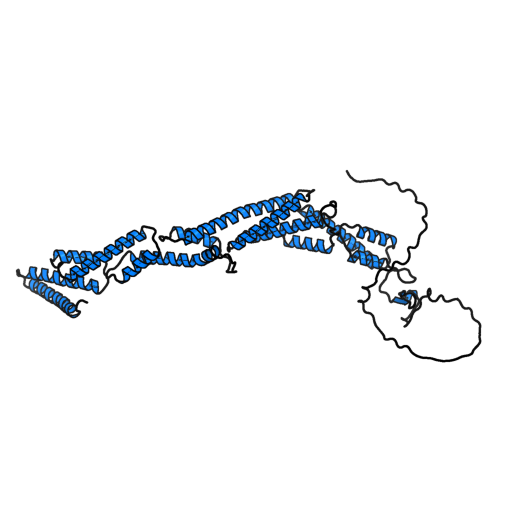103 ? -12.434 3.753 31.968 1.00 85.81 103 ALA A N 1
ATOM 804 C CA . ALA A 1 103 ? -11.704 5.004 32.160 1.00 85.81 103 ALA A CA 1
ATOM 805 C C . ALA A 1 103 ? -10.190 4.899 31.893 1.00 85.81 103 ALA A C 1
ATOM 807 O O . ALA A 1 103 ? -9.510 5.925 31.885 1.00 85.81 103 ALA A O 1
ATOM 808 N N . SER A 1 104 ? -9.641 3.692 31.720 1.00 83.88 104 SER A N 1
ATOM 809 C CA . SER A 1 104 ? -8.201 3.472 31.548 1.00 83.88 104 SER A CA 1
ATOM 810 C C . SER A 1 104 ? -7.905 2.464 30.442 1.00 83.88 104 SER A C 1
ATOM 812 O O . SER A 1 104 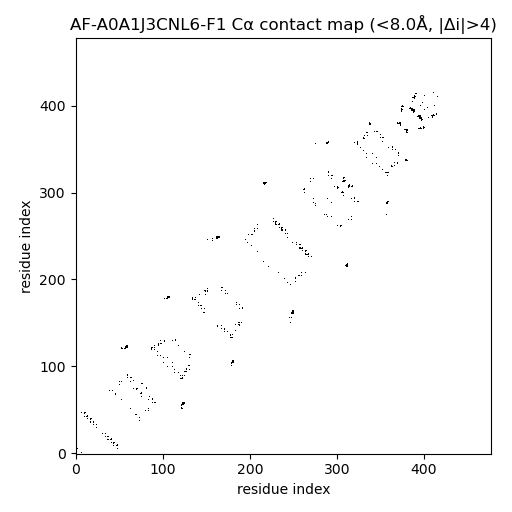? -8.735 1.634 30.097 1.00 83.88 104 SE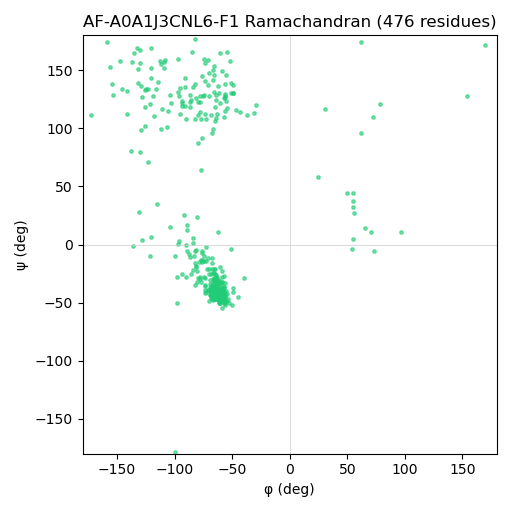R A O 1
ATOM 814 N N . GLU A 1 105 ? -6.707 2.516 29.867 1.00 80.50 105 GLU A N 1
ATOM 815 C CA . GLU A 1 105 ? -6.290 1.481 28.922 1.00 80.50 105 GLU A CA 1
ATOM 816 C C . GLU A 1 105 ? -6.052 0.159 29.657 1.00 80.50 105 GLU A C 1
ATOM 818 O O . GLU A 1 105 ? -5.292 0.103 30.627 1.00 80.50 105 GLU A O 1
ATOM 823 N N . THR A 1 106 ? -6.674 -0.919 29.177 1.00 86.94 106 THR A N 1
ATOM 824 C CA . THR A 1 106 ? -6.591 -2.247 29.806 1.00 86.94 106 THR A CA 1
ATOM 825 C C . THR A 1 106 ? -6.355 -3.357 28.794 1.00 86.94 106 THR A C 1
ATOM 827 O O . THR A 1 106 ? -6.495 -3.168 27.588 1.00 86.94 106 THR A O 1
ATOM 830 N N . GLN A 1 107 ? -5.965 -4.535 29.276 1.00 89.06 107 GLN A N 1
ATOM 831 C CA . GLN A 1 107 ? -5.743 -5.697 28.423 1.00 89.06 107 GLN A CA 1
ATOM 832 C C . GLN A 1 107 ? -7.081 -6.272 27.937 1.00 89.06 107 GLN A C 1
ATOM 834 O O . GLN A 1 107 ? -8.038 -6.394 28.703 1.00 89.06 107 GLN A O 1
ATOM 839 N N . LEU A 1 108 ? -7.141 -6.714 26.675 1.00 89.56 108 LEU A N 1
ATOM 840 C CA . LEU A 1 108 ? -8.368 -7.268 26.081 1.00 89.56 108 LEU A CA 1
ATOM 841 C C . LEU A 1 108 ? -8.905 -8.491 26.848 1.00 89.56 108 LEU A C 1
ATOM 843 O O . LEU A 1 108 ? -10.113 -8.717 26.912 1.00 89.56 108 LEU A O 1
ATOM 847 N N . TYR A 1 109 ? -8.009 -9.284 27.442 1.00 89.00 109 TYR A N 1
ATOM 848 C CA . TYR A 1 109 ? -8.384 -10.442 28.250 1.00 89.00 109 TYR A CA 1
ATOM 849 C C . TYR A 1 109 ? -9.166 -10.049 29.515 1.00 89.00 109 TYR A C 1
ATOM 851 O O . TYR A 1 109 ? -10.127 -10.735 29.859 1.00 89.00 109 TYR A O 1
ATOM 859 N N . ASP A 1 110 ? -8.822 -8.931 30.161 1.00 89.50 110 ASP A N 1
ATOM 860 C CA . ASP A 1 110 ? -9.506 -8.466 31.376 1.00 89.50 110 ASP A CA 1
ATOM 861 C C . ASP A 1 110 ? -10.941 -8.015 31.077 1.00 89.50 110 ASP A C 1
ATOM 863 O O . ASP A 1 110 ? -11.864 -8.298 31.845 1.00 89.50 110 ASP A O 1
ATOM 867 N N . LEU A 1 111 ? -11.148 -7.370 29.924 1.00 89.69 111 LEU A N 1
ATOM 868 C CA . LEU A 1 111 ? -12.478 -7.019 29.421 1.00 89.69 111 LEU A CA 1
ATOM 869 C C . LEU A 1 111 ? -13.319 -8.278 29.158 1.00 89.69 111 LEU A C 1
ATOM 871 O O . LEU A 1 111 ? -14.470 -8.362 29.588 1.00 89.69 111 LEU A O 1
ATOM 875 N N . LYS A 1 112 ? -12.736 -9.290 28.502 1.00 91.69 112 LYS A N 1
ATOM 876 C CA . LYS A 1 112 ? -13.410 -10.576 28.244 1.00 91.69 112 LYS A CA 1
ATOM 877 C C . LYS A 1 112 ? -13.747 -11.325 29.536 1.00 91.69 112 LYS A C 1
ATOM 879 O O . LYS A 1 112 ? -14.813 -11.935 29.628 1.00 91.69 112 LYS A O 1
ATOM 884 N N . ASP A 1 113 ? -12.878 -11.261 30.544 1.00 91.31 113 ASP A N 1
ATOM 885 C CA . ASP A 1 113 ? -13.147 -11.826 31.868 1.00 91.31 113 ASP A CA 1
ATOM 886 C C . ASP A 1 113 ? -14.331 -11.127 32.555 1.00 91.31 113 ASP A C 1
ATOM 888 O O . ASP A 1 113 ? -15.218 -11.800 33.080 1.00 91.31 113 ASP A O 1
ATOM 892 N N . LEU A 1 114 ? -14.422 -9.794 32.471 1.00 90.81 114 LEU A N 1
ATOM 893 C CA . LEU A 1 114 ? -15.567 -9.048 33.007 1.00 90.81 114 LEU A CA 1
ATOM 894 C C . LEU A 1 114 ? -16.897 -9.435 32.356 1.00 90.81 114 LEU A C 1
ATOM 896 O O . LEU A 1 114 ? -17.894 -9.578 33.070 1.00 90.81 114 LEU A O 1
ATOM 900 N N . VAL A 1 115 ? -16.919 -9.636 31.036 1.00 92.50 115 VAL A N 1
ATOM 901 C CA . VAL A 1 115 ? -18.112 -10.132 30.329 1.00 92.50 115 VAL A CA 1
ATOM 902 C C . VAL A 1 115 ? -18.465 -11.541 30.801 1.00 92.50 115 VAL A C 1
ATOM 904 O O . VAL A 1 115 ? -19.622 -11.834 31.079 1.00 92.50 115 VAL A O 1
ATOM 907 N N . ARG A 1 116 ? -17.480 -12.424 30.995 1.00 91.62 116 ARG A N 1
ATOM 908 C CA . ARG A 1 116 ? -17.737 -13.759 31.557 1.00 91.62 116 ARG A CA 1
ATOM 909 C C . ARG A 1 116 ? -18.331 -13.685 32.968 1.00 91.62 116 ARG A C 1
ATOM 911 O O . ARG A 1 116 ? -19.233 -14.458 33.285 1.00 91.62 116 ARG A O 1
ATOM 918 N N . MET A 1 117 ? -17.850 -12.766 33.807 1.00 88.69 117 MET A N 1
ATOM 919 C CA . MET A 1 117 ? -18.385 -12.550 35.156 1.00 88.69 117 MET A CA 1
ATOM 920 C C . MET A 1 117 ? -19.828 -12.023 35.141 1.00 88.69 117 MET A C 1
ATOM 922 O O . MET A 1 117 ? -20.590 -12.354 36.047 1.00 88.69 117 MET A O 1
ATOM 926 N N . SER A 1 118 ? -20.222 -11.246 34.124 1.00 89.69 118 SER A N 1
ATOM 927 C CA . SER A 1 118 ? -21.561 -10.645 34.029 1.00 89.69 118 SER A CA 1
ATOM 928 C C . SER A 1 118 ? -22.672 -11.673 33.766 1.00 89.69 118 SER A C 1
ATOM 930 O O . SER A 1 118 ? -23.819 -11.464 34.164 1.00 89.69 118 SER A O 1
ATOM 932 N N . VAL A 1 119 ? -22.342 -12.816 33.151 1.00 85.75 119 VAL A N 1
ATOM 933 C CA . VAL A 1 119 ? -23.304 -13.888 32.831 1.00 85.75 119 VAL A CA 1
ATOM 934 C C . VAL A 1 119 ? -24.004 -14.413 34.085 1.00 85.75 119 VAL A C 1
ATOM 936 O O . VAL A 1 119 ? -25.210 -14.656 34.054 1.00 85.75 119 VAL A O 1
ATOM 939 N N . ASN A 1 120 ? -23.267 -14.520 35.191 1.00 81.25 120 ASN A N 1
ATOM 940 C CA . ASN A 1 120 ? -23.756 -15.057 36.462 1.00 81.25 120 ASN A CA 1
ATOM 941 C C . ASN A 1 120 ? -24.373 -13.986 37.381 1.00 81.25 120 ASN A C 1
ATOM 943 O O . ASN A 1 120 ? -24.566 -14.248 38.564 1.00 81.25 120 ASN A O 1
ATOM 947 N N . MET A 1 121 ? -24.639 -12.778 36.872 1.00 83.38 121 MET A N 1
ATOM 948 C CA . MET A 1 121 ? -25.208 -11.682 37.658 1.00 83.38 121 MET A CA 1
ATOM 949 C C . MET A 1 121 ? -26.729 -11.601 37.473 1.00 83.38 121 MET A C 1
ATOM 951 O O . MET A 1 121 ? -27.238 -11.553 36.349 1.00 83.38 121 MET A O 1
ATOM 955 N N . ASP A 1 122 ? -27.452 -11.511 38.589 1.00 82.75 122 ASP A N 1
ATOM 956 C CA . ASP A 1 122 ? -28.919 -11.386 38.640 1.00 82.75 122 ASP A CA 1
ATOM 957 C C . ASP A 1 122 ? -29.398 -9.917 38.674 1.00 82.75 122 ASP A C 1
ATOM 959 O O . ASP A 1 122 ? -30.496 -9.599 39.131 1.00 82.75 122 ASP A O 1
ATOM 963 N N . ALA A 1 123 ? -28.582 -8.995 38.155 1.00 88.31 123 ALA A N 1
ATOM 964 C CA . ALA A 1 123 ? -28.878 -7.567 38.059 1.00 88.31 123 ALA A CA 1
ATOM 965 C C . ALA A 1 123 ? -28.614 -7.040 36.639 1.00 88.31 123 ALA A C 1
ATOM 967 O O . ALA A 1 123 ? -27.841 -7.617 35.873 1.00 88.31 123 ALA A O 1
ATOM 968 N N . VAL A 1 124 ? -29.275 -5.940 36.276 1.00 88.75 124 VAL A N 1
ATOM 969 C CA . VAL A 1 124 ? -28.945 -5.172 35.070 1.00 88.75 124 VAL A CA 1
ATOM 970 C C . VAL A 1 124 ? -27.669 -4.387 35.348 1.00 88.75 124 VAL A C 1
ATOM 972 O O . VAL A 1 124 ? -27.595 -3.673 36.347 1.00 88.75 124 VAL A O 1
ATOM 975 N N . LEU A 1 125 ? -26.694 -4.527 34.453 1.00 91.69 125 LEU A N 1
ATOM 976 C CA . LEU A 1 125 ? -25.368 -3.924 34.545 1.00 91.69 125 LEU A CA 1
ATOM 977 C C . LEU A 1 125 ? -25.226 -2.851 33.454 1.00 91.69 125 LEU A C 1
ATOM 979 O O . LEU A 1 125 ? -25.004 -3.208 32.294 1.00 91.69 125 LEU A O 1
ATOM 983 N N . PRO A 1 126 ? -25.406 -1.556 33.775 1.00 90.12 126 PRO A N 1
ATOM 984 C CA . PRO A 1 126 ? -25.344 -0.476 32.792 1.00 90.12 126 PRO A CA 1
ATOM 985 C C . PRO A 1 126 ? -24.034 -0.417 31.997 1.00 90.12 126 PRO A C 1
ATOM 987 O O . PRO A 1 126 ? -24.056 -0.068 30.820 1.00 90.12 126 PRO A O 1
ATOM 990 N N . SER A 1 127 ? -22.899 -0.779 32.604 1.00 92.88 127 SER A N 1
ATOM 991 C CA . SER A 1 127 ? -21.593 -0.677 31.931 1.00 92.88 127 SER A CA 1
ATOM 992 C C . SER A 1 127 ? -21.276 -1.852 30.995 1.00 92.88 127 SER A C 1
ATOM 994 O O . SER A 1 127 ? -20.252 -1.827 30.311 1.00 92.88 127 SER A O 1
ATOM 996 N N . LEU A 1 128 ? -22.125 -2.889 30.947 1.00 92.38 128 LEU A N 1
ATOM 997 C CA . LEU A 1 128 ? -21.876 -4.103 30.156 1.00 92.38 128 LEU A CA 1
ATOM 998 C C . LEU A 1 128 ? -21.825 -3.823 28.654 1.00 92.38 128 LEU A C 1
ATOM 1000 O O . LEU A 1 128 ? -20.874 -4.238 27.997 1.00 92.38 128 LEU A O 1
ATOM 1004 N N . GLU A 1 129 ? -22.786 -3.059 28.138 1.00 91.81 129 GLU A N 1
ATOM 1005 C CA . GLU A 1 129 ? -22.842 -2.706 26.715 1.00 91.81 129 GLU A CA 1
ATOM 1006 C C . GLU A 1 129 ? -21.591 -1.921 26.282 1.00 91.81 129 GLU A C 1
ATOM 1008 O O . GLU A 1 129 ? -21.017 -2.177 25.225 1.00 91.81 129 GLU A O 1
ATOM 1013 N N . GLY A 1 130 ? -21.106 -1.003 27.127 1.00 91.38 130 GLY A N 1
ATOM 1014 C CA . GLY A 1 130 ? -19.874 -0.254 26.869 1.00 91.38 130 GLY A CA 1
ATOM 1015 C C . GLY A 1 130 ? -18.642 -1.156 26.746 1.00 91.38 130 GLY A C 1
ATOM 1016 O O . GLY A 1 130 ? -17.818 -0.969 25.847 1.00 91.38 130 GLY A O 1
ATOM 1017 N N . ILE A 1 131 ? -18.532 -2.169 27.610 1.00 92.31 131 ILE A N 1
ATOM 1018 C CA . ILE A 1 131 ? -17.449 -3.162 27.561 1.00 92.31 131 ILE A CA 1
ATOM 1019 C C . ILE A 1 131 ? -17.549 -4.023 26.297 1.00 92.31 131 ILE A C 1
ATOM 1021 O O . ILE A 1 131 ? -16.550 -4.192 25.598 1.00 92.31 131 ILE A O 1
ATOM 1025 N N . GLU A 1 132 ? -18.735 -4.540 25.972 1.00 93.12 132 GLU A N 1
ATOM 1026 C CA . GLU A 1 132 ? -18.958 -5.367 24.776 1.00 93.12 132 GLU A CA 1
ATOM 1027 C C . GLU A 1 132 ? -18.649 -4.597 23.484 1.00 93.12 132 GLU A C 1
ATOM 1029 O O . GLU A 1 132 ? -17.983 -5.123 22.586 1.00 93.12 132 GLU A O 1
ATOM 1034 N N . ASN A 1 133 ? -19.042 -3.323 23.417 1.00 92.00 133 ASN A N 1
ATOM 1035 C CA . ASN A 1 133 ? -18.720 -2.434 22.301 1.00 92.00 133 ASN A CA 1
ATOM 1036 C C . ASN A 1 133 ? -17.210 -2.170 22.189 1.00 92.00 133 ASN A C 1
ATOM 1038 O O . ASN A 1 133 ? -16.670 -2.133 21.079 1.00 92.00 133 ASN A O 1
ATOM 1042 N N . THR A 1 134 ? -16.512 -2.032 23.321 1.00 91.94 134 THR A N 1
ATOM 1043 C CA . THR A 1 134 ? -15.052 -1.843 23.361 1.00 91.94 134 THR A CA 1
ATOM 1044 C C . THR A 1 134 ? -14.326 -3.085 22.839 1.00 91.94 134 THR A C 1
ATOM 1046 O O . THR A 1 134 ? -13.446 -2.968 21.984 1.00 91.94 134 THR A O 1
ATOM 1049 N N . ILE A 1 135 ? -14.739 -4.282 23.276 1.00 93.19 135 ILE A N 1
ATOM 1050 C CA . ILE A 1 135 ? -14.207 -5.561 22.777 1.00 93.19 135 ILE A CA 1
ATOM 1051 C C . ILE A 1 135 ? -14.457 -5.687 21.272 1.00 93.19 135 ILE A C 1
ATOM 1053 O O . ILE A 1 135 ? -13.521 -5.937 20.515 1.00 93.19 135 ILE A O 1
ATOM 1057 N N . SER A 1 136 ? -15.693 -5.452 20.830 1.00 94.19 136 SER A N 1
ATOM 1058 C CA . SER A 1 136 ? -16.083 -5.572 19.420 1.00 94.19 136 SER A CA 1
ATOM 1059 C C . SER A 1 136 ? -15.293 -4.618 18.522 1.00 94.19 136 SER A C 1
ATOM 1061 O O . SER A 1 136 ? -14.865 -4.995 17.429 1.00 94.19 136 SER A O 1
ATOM 1063 N N . SER A 1 137 ? -15.054 -3.389 18.989 1.00 93.06 137 SER A N 1
ATOM 1064 C CA . SER A 1 137 ? -14.251 -2.391 18.272 1.00 93.06 137 SER A CA 1
ATOM 1065 C C . SER A 1 137 ? -12.790 -2.828 18.145 1.00 93.06 137 SER A C 1
ATOM 1067 O O . SER A 1 137 ? -12.225 -2.753 17.054 1.00 93.06 137 SER A O 1
ATOM 1069 N N . ALA A 1 138 ? -12.195 -3.343 19.227 1.00 93.94 138 ALA A N 1
ATOM 1070 C CA . ALA A 1 138 ? -10.824 -3.850 19.223 1.00 93.94 138 ALA A CA 1
ATOM 1071 C C . ALA A 1 138 ? -10.661 -5.086 18.319 1.00 93.94 138 ALA A C 1
ATOM 1073 O O . ALA A 1 138 ? -9.725 -5.145 17.526 1.00 93.94 138 ALA A O 1
ATOM 1074 N N . GLU A 1 139 ? -11.589 -6.045 18.373 1.00 94.12 139 GLU A N 1
ATOM 1075 C CA . GLU A 1 139 ? -11.562 -7.244 17.522 1.00 94.12 139 GLU A CA 1
ATOM 1076 C C . GLU A 1 139 ? -11.759 -6.906 16.042 1.00 94.12 139 GLU A C 1
ATOM 1078 O O . GLU A 1 139 ? -11.039 -7.419 15.186 1.00 94.12 139 GLU A O 1
ATOM 1083 N N . THR A 1 140 ? -12.680 -5.989 15.735 1.00 94.94 140 THR A N 1
ATOM 1084 C CA . THR A 1 140 ? -12.891 -5.512 14.361 1.00 94.94 140 THR A CA 1
ATOM 1085 C C . THR A 1 140 ? -11.646 -4.806 13.827 1.00 94.94 140 THR A C 1
ATOM 1087 O O . THR A 1 140 ? -11.294 -4.967 12.657 1.00 94.94 140 THR A O 1
ATOM 1090 N N . TRP A 1 141 ? -10.968 -4.018 14.665 1.00 96.31 141 TRP A N 1
ATOM 1091 C CA . TRP A 1 141 ? -9.718 -3.369 14.289 1.00 96.31 141 TRP A CA 1
ATOM 1092 C C . TRP A 1 141 ? -8.600 -4.392 14.049 1.00 96.31 141 TRP A C 1
ATOM 1094 O O . TRP A 1 141 ? -7.955 -4.320 13.006 1.00 96.31 141 TRP A O 1
ATOM 1104 N N . LEU A 1 142 ? -8.433 -5.383 14.936 1.00 94.12 142 LEU A N 1
ATOM 1105 C CA . LEU A 1 142 ? -7.461 -6.476 14.772 1.00 94.12 142 LEU A CA 1
ATOM 1106 C C . LEU A 1 142 ? -7.705 -7.260 13.476 1.00 94.12 142 LEU A C 1
ATOM 1108 O O . LEU A 1 142 ? -6.784 -7.524 12.711 1.00 94.12 142 LEU A O 1
ATOM 1112 N N . GLN A 1 143 ? -8.967 -7.565 13.171 1.00 93.50 143 GLN A N 1
ATOM 1113 C CA . GLN A 1 143 ? -9.328 -8.247 11.932 1.00 93.50 143 GLN A CA 1
ATOM 1114 C C . GLN A 1 143 ? -8.948 -7.429 10.686 1.00 93.50 143 GLN A C 1
ATOM 1116 O O . GLN A 1 143 ? -8.492 -7.991 9.690 1.00 93.50 143 GLN A O 1
ATOM 1121 N N . LYS A 1 144 ? -9.146 -6.105 10.719 1.00 93.00 144 LYS A N 1
ATOM 1122 C CA . LYS A 1 144 ? -8.785 -5.213 9.606 1.00 93.00 144 LYS A CA 1
ATOM 1123 C C . LYS A 1 144 ? -7.277 -4.978 9.498 1.00 93.00 144 LYS A C 1
ATOM 1125 O O . LYS A 1 144 ? -6.803 -4.705 8.397 1.00 93.00 144 LYS A O 1
ATOM 1130 N N . SER A 1 145 ? -6.535 -5.058 10.602 1.00 92.81 145 SER A N 1
ATOM 1131 C CA . SER A 1 145 ? -5.083 -4.859 10.622 1.00 92.81 145 SER A CA 1
ATOM 1132 C C . SER A 1 145 ? -4.283 -6.109 10.265 1.00 92.81 145 SER A C 1
ATOM 1134 O O . SER A 1 145 ? -3.162 -5.972 9.776 1.00 92.81 145 SER A O 1
ATOM 1136 N N . GLU A 1 146 ? -4.864 -7.302 10.407 1.00 91.31 146 GLU A N 1
ATOM 1137 C CA . GLU A 1 146 ? -4.226 -8.593 10.117 1.00 91.31 146 GLU A CA 1
ATOM 1138 C C . GLU A 1 146 ? -3.435 -8.639 8.790 1.00 91.31 146 GLU A C 1
ATOM 1140 O O . GLU A 1 146 ? -2.280 -9.077 8.802 1.00 91.31 146 GLU A O 1
ATOM 1145 N N . PRO A 1 147 ? -3.944 -8.130 7.644 1.00 89.44 147 PRO A N 1
ATOM 1146 C CA . PRO A 1 147 ? -3.177 -8.137 6.399 1.00 89.44 147 PRO A CA 1
ATOM 1147 C C . PRO A 1 147 ? -1.865 -7.348 6.505 1.00 89.44 147 PRO A C 1
ATOM 1149 O O . PRO A 1 147 ? -0.832 -7.803 6.019 1.00 89.44 147 PRO A O 1
ATOM 1152 N N . PHE A 1 148 ? -1.870 -6.203 7.189 1.00 90.31 148 PHE A N 1
ATOM 1153 C CA . PHE A 1 148 ? -0.684 -5.363 7.375 1.00 90.31 148 PHE A CA 1
ATOM 1154 C C . PHE A 1 148 ? 0.299 -5.978 8.377 1.00 90.31 148 PHE A C 1
ATOM 1156 O O . PHE A 1 148 ? 1.512 -5.903 8.180 1.00 90.31 148 PHE A O 1
ATOM 1163 N N . LEU A 1 149 ? -0.210 -6.643 9.417 1.00 89.38 149 LEU A N 1
ATOM 1164 C CA . LEU A 1 149 ? 0.609 -7.378 10.384 1.00 89.38 149 LEU A CA 1
ATOM 1165 C C . LEU A 1 149 ? 1.311 -8.574 9.733 1.00 89.38 149 LEU A C 1
ATOM 1167 O O . LEU A 1 149 ? 2.487 -8.831 10.006 1.00 89.38 149 LEU A O 1
ATOM 1171 N N . SER A 1 150 ? 0.624 -9.263 8.817 1.00 86.38 150 SER A N 1
ATOM 1172 C CA . SER A 1 150 ? 1.201 -10.368 8.049 1.00 86.38 150 SER A CA 1
ATOM 1173 C C . SER A 1 150 ? 2.361 -9.910 7.159 1.00 86.38 150 SER A C 1
ATOM 1175 O O . SER A 1 150 ? 3.380 -10.600 7.083 1.00 86.38 150 SER A O 1
ATOM 1177 N N . VAL A 1 151 ? 2.244 -8.717 6.559 1.00 82.56 151 VAL A N 1
ATOM 1178 C CA . VAL A 1 151 ? 3.294 -8.079 5.750 1.00 82.56 151 VAL A CA 1
ATOM 1179 C C . VAL A 1 151 ? 4.472 -7.646 6.619 1.00 82.56 151 VAL A C 1
ATOM 1181 O O . VAL A 1 151 ? 5.614 -7.907 6.262 1.00 82.56 151 VAL A O 1
ATOM 1184 N N . ALA A 1 152 ? 4.215 -7.056 7.789 1.00 80.31 152 ALA A N 1
ATOM 1185 C CA . ALA A 1 152 ? 5.272 -6.667 8.723 1.00 80.31 152 ALA A CA 1
ATOM 1186 C C . ALA A 1 152 ? 6.050 -7.874 9.288 1.00 80.31 152 ALA A C 1
ATOM 1188 O O . ALA A 1 152 ? 7.227 -7.750 9.623 1.00 80.31 152 ALA A O 1
ATOM 1189 N N . SER A 1 153 ? 5.398 -9.038 9.386 1.00 75.81 153 SER A N 1
ATOM 1190 C CA . SER A 1 153 ? 5.972 -10.256 9.977 1.00 75.81 153 SER A CA 1
ATOM 1191 C C . SER A 1 153 ? 6.627 -11.193 8.956 1.00 75.81 153 SER A C 1
ATOM 1193 O O . SER A 1 153 ? 7.500 -11.985 9.315 1.00 75.81 153 SER A O 1
ATOM 1195 N N . SER A 1 154 ? 6.212 -11.141 7.689 1.00 66.75 154 SER A N 1
ATOM 1196 C CA . SER A 1 154 ? 6.686 -12.058 6.649 1.00 66.75 154 SER A CA 1
ATOM 1197 C C . SER A 1 154 ? 7.831 -11.460 5.839 1.00 66.75 154 SER A C 1
ATOM 1199 O O . SER A 1 154 ? 7.704 -10.409 5.225 1.00 66.75 154 SER A O 1
ATOM 1201 N N . THR A 1 155 ? 8.929 -12.204 5.724 1.00 52.91 155 THR A N 1
ATOM 1202 C CA . THR A 1 155 ? 10.020 -11.933 4.768 1.00 52.91 155 THR A CA 1
ATOM 1203 C C . THR A 1 155 ? 9.728 -12.448 3.354 1.00 52.91 155 THR A C 1
ATOM 1205 O O . THR A 1 155 ? 10.522 -12.229 2.440 1.00 52.91 155 THR A O 1
ATOM 1208 N N . ALA A 1 156 ? 8.605 -13.146 3.153 1.00 43.69 156 ALA A N 1
ATOM 1209 C CA . ALA A 1 156 ? 8.235 -13.766 1.888 1.00 43.69 156 ALA A CA 1
ATOM 1210 C C . ALA A 1 156 ? 7.032 -13.055 1.255 1.00 43.69 156 ALA A C 1
ATOM 1212 O O . ALA A 1 156 ? 5.924 -13.076 1.789 1.00 43.69 156 ALA A O 1
ATOM 1213 N N . SER A 1 157 ? 7.260 -12.462 0.081 1.00 44.25 157 SER A N 1
ATOM 1214 C CA . SER A 1 157 ? 6.225 -11.864 -0.757 1.00 44.25 157 SER A CA 1
ATOM 1215 C C . SER A 1 157 ? 5.288 -12.950 -1.294 1.00 44.25 157 SER A C 1
ATOM 1217 O O . SER A 1 157 ? 5.599 -13.620 -2.283 1.00 44.25 157 SER A O 1
ATOM 1219 N N . SER A 1 158 ? 4.128 -13.124 -0.669 1.00 45.41 158 SER A N 1
ATOM 1220 C CA . SER A 1 158 ? 2.985 -13.695 -1.378 1.00 45.41 158 SER A CA 1
ATOM 1221 C C . SER A 1 158 ? 2.297 -12.556 -2.134 1.00 45.41 158 SER A C 1
ATOM 1223 O O . SER A 1 158 ? 2.121 -11.484 -1.551 1.00 45.41 158 SER A O 1
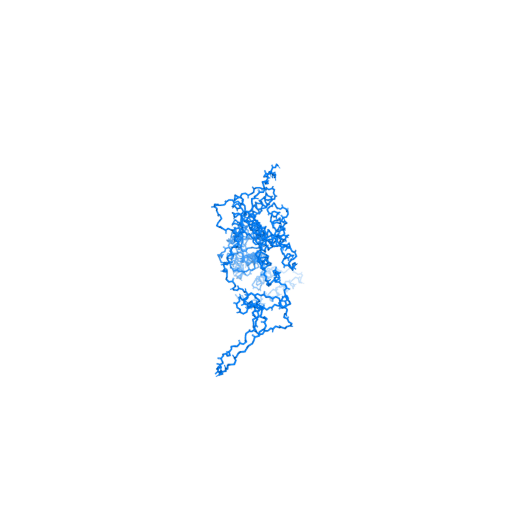ATOM 1225 N N . PRO A 1 159 ? 1.903 -12.731 -3.407 1.00 45.06 159 PRO A N 1
ATOM 1226 C CA . PRO A 1 159 ? 1.172 -11.718 -4.152 1.00 45.06 159 PRO A CA 1
ATOM 1227 C C . PRO A 1 159 ? -0.294 -11.725 -3.696 1.00 45.06 159 PRO A C 1
ATOM 1229 O O . PRO A 1 159 ? -1.194 -12.067 -4.457 1.00 45.06 159 PRO A O 1
ATOM 1232 N N . CYS A 1 160 ? -0.548 -11.388 -2.431 1.00 43.69 160 CYS A N 1
ATOM 1233 C CA . CYS A 1 160 ? -1.855 -10.870 -2.059 1.00 43.69 160 CYS A CA 1
ATOM 1234 C C . CYS A 1 160 ? -1.951 -9.465 -2.656 1.00 43.69 160 CYS A C 1
ATOM 1236 O O . CYS A 1 160 ? -0.970 -8.725 -2.652 1.00 43.69 160 CYS A O 1
ATOM 1238 N N . SER A 1 161 ? -3.110 -9.138 -3.223 1.00 58.97 161 SER A N 1
ATOM 1239 C CA . SER A 1 161 ? -3.485 -7.793 -3.674 1.00 58.97 161 SER A CA 1
ATOM 1240 C C . SER A 1 161 ? -2.802 -6.708 -2.836 1.00 58.97 161 SER A C 1
ATOM 1242 O O . SER A 1 161 ? -2.984 -6.700 -1.617 1.00 58.97 161 SER A O 1
ATOM 1244 N N . LEU A 1 162 ? -1.996 -5.854 -3.483 1.00 71.75 162 LEU A N 1
ATOM 1245 C CA . LEU A 1 162 ? -1.218 -4.805 -2.816 1.00 71.75 162 LEU A CA 1
ATOM 1246 C C . LEU A 1 162 ? -2.118 -4.003 -1.875 1.00 71.75 162 LEU A C 1
ATOM 1248 O O . LEU A 1 162 ? -3.206 -3.578 -2.266 1.00 71.75 162 LEU A O 1
ATOM 1252 N N . LEU A 1 163 ? -1.665 -3.824 -0.635 1.00 86.38 163 LEU A N 1
ATOM 1253 C CA . LEU A 1 163 ? -2.426 -3.093 0.368 1.00 86.38 163 LEU A CA 1
ATOM 1254 C C . LEU A 1 163 ? -2.338 -1.592 0.108 1.00 86.38 163 LEU A C 1
ATOM 1256 O O . LEU A 1 163 ? -1.311 -1.068 -0.313 1.00 86.38 163 LEU A O 1
ATOM 1260 N N . GLU A 1 164 ? -3.420 -0.888 0.389 1.00 90.25 164 GLU A N 1
ATOM 1261 C CA . GLU A 1 164 ? -3.515 0.543 0.142 1.00 90.25 164 GLU A CA 1
ATOM 1262 C C . GLU A 1 164 ? -2.965 1.354 1.328 1.00 90.25 164 GLU A C 1
ATOM 1264 O O . GLU A 1 164 ? -3.381 1.165 2.474 1.00 90.25 164 GLU A O 1
ATOM 1269 N N . LEU A 1 165 ? -2.057 2.302 1.059 1.00 90.12 165 LEU A N 1
ATOM 1270 C CA . LEU A 1 165 ? -1.403 3.114 2.098 1.00 90.12 165 LEU A CA 1
ATOM 1271 C C . LEU A 1 165 ? -2.395 3.970 2.903 1.00 90.12 165 LEU A C 1
ATOM 1273 O O . LEU A 1 165 ? -2.197 4.192 4.098 1.00 90.12 165 LEU A O 1
ATOM 1277 N N . HIS A 1 166 ? -3.473 4.443 2.273 1.00 91.25 166 HIS A N 1
ATOM 1278 C CA . HIS A 1 166 ? -4.494 5.235 2.964 1.00 91.25 166 HIS A CA 1
ATOM 1279 C C . HIS A 1 166 ? -5.223 4.415 4.040 1.00 91.25 166 HIS A C 1
ATOM 1281 O O . HIS A 1 166 ? -5.462 4.922 5.132 1.00 91.25 166 HIS A O 1
ATOM 1287 N N . VAL A 1 167 ? -5.473 3.125 3.786 1.00 93.38 167 VAL A N 1
ATOM 1288 C CA . VAL A 1 167 ? -6.101 2.222 4.762 1.00 93.38 167 VAL A CA 1
ATOM 1289 C C . VAL A 1 167 ? -5.196 2.028 5.979 1.00 93.38 167 VAL A C 1
ATOM 1291 O O . VAL A 1 167 ? -5.681 2.034 7.109 1.00 93.38 167 VAL A O 1
ATOM 1294 N N . LEU A 1 168 ? -3.877 1.920 5.779 1.00 94.06 168 LEU A N 1
ATOM 1295 C CA . LEU A 1 168 ? -2.916 1.853 6.885 1.00 94.06 168 LEU A CA 1
ATOM 1296 C C . LEU A 1 168 ? -2.953 3.128 7.745 1.00 94.06 168 LEU A C 1
ATOM 1298 O O . LEU A 1 168 ? -2.995 3.037 8.972 1.00 94.06 168 LEU A O 1
ATOM 1302 N N . LYS A 1 169 ? -2.983 4.311 7.117 1.00 94.19 169 LYS A N 1
ATOM 1303 C CA . LYS A 1 169 ? -3.096 5.601 7.824 1.00 94.19 169 LYS A CA 1
ATOM 1304 C C . LYS A 1 169 ? -4.385 5.694 8.642 1.00 94.19 169 LYS A C 1
ATOM 1306 O O . LYS A 1 169 ? -4.355 6.156 9.787 1.00 94.19 169 LYS A O 1
ATOM 1311 N N . ASP A 1 170 ? -5.493 5.212 8.087 1.00 95.00 170 ASP A N 1
ATOM 1312 C CA . ASP A 1 170 ? -6.780 5.170 8.779 1.00 95.00 170 ASP A CA 1
ATOM 1313 C C . ASP A 1 170 ? -6.746 4.213 9.976 1.00 95.00 170 ASP A C 1
ATOM 1315 O O . ASP A 1 170 ? -7.241 4.561 11.047 1.00 95.00 170 ASP A O 1
ATOM 1319 N N . LEU A 1 171 ? -6.126 3.036 9.839 1.00 95.25 171 LEU A N 1
ATOM 1320 C CA . LEU A 1 171 ? -5.992 2.062 10.928 1.00 95.25 171 LEU A CA 1
ATOM 1321 C C . LEU A 1 171 ? -5.119 2.579 12.075 1.00 95.25 171 LEU A C 1
ATOM 1323 O O . LEU A 1 171 ? -5.498 2.412 13.234 1.00 95.25 171 LEU A O 1
ATOM 1327 N N . VAL A 1 172 ? -3.999 3.238 11.766 1.00 95.25 172 VAL A N 1
ATOM 1328 C CA . VAL A 1 172 ? -3.130 3.898 12.761 1.00 95.25 172 VAL A CA 1
ATOM 1329 C C . VAL A 1 172 ? -3.839 5.084 13.429 1.00 95.25 172 VAL A C 1
ATOM 1331 O O . VAL A 1 172 ? -3.601 5.407 14.589 1.00 95.25 172 VAL A O 1
ATOM 1334 N N . SER A 1 173 ? -4.747 5.753 12.721 1.00 94.06 173 SER A N 1
ATOM 1335 C CA . SER A 1 173 ? -5.562 6.810 13.326 1.00 94.06 173 SER A CA 1
ATOM 1336 C C . SER A 1 173 ? -6.637 6.231 14.251 1.00 94.06 173 SER A C 1
ATOM 1338 O O . SER A 1 173 ? -6.835 6.744 15.350 1.00 94.06 173 SER A O 1
ATOM 1340 N N . GLN A 1 174 ? -7.287 5.137 13.842 1.00 93.94 174 GLN A N 1
ATOM 1341 C CA . GLN A 1 174 ? -8.288 4.417 14.639 1.00 93.94 174 GLN A CA 1
ATOM 1342 C C . GLN A 1 174 ? -7.693 3.777 15.897 1.00 93.94 174 GLN A C 1
ATOM 1344 O O . GLN A 1 174 ? -8.371 3.716 16.922 1.00 93.94 174 GLN A O 1
ATOM 1349 N N . SER A 1 175 ? -6.434 3.328 15.864 1.00 93.06 175 SER A N 1
ATOM 1350 C CA . SER A 1 175 ? -5.805 2.717 17.040 1.00 93.06 175 SER A CA 1
ATOM 1351 C C . SER A 1 175 ? -5.674 3.685 18.215 1.00 93.06 175 SER A C 1
ATOM 1353 O O . SER A 1 175 ? -5.753 3.255 19.359 1.00 93.06 175 SER A O 1
ATOM 1355 N N . LYS A 1 176 ? -5.570 4.997 17.958 1.00 90.00 176 LYS A N 1
ATOM 1356 C CA . LYS A 1 176 ? -5.490 6.039 19.000 1.00 90.00 176 LYS A CA 1
ATOM 1357 C C . LYS A 1 176 ? -6.774 6.193 19.812 1.00 90.00 176 LYS A C 1
ATOM 1359 O O . LYS A 1 176 ? -6.739 6.761 20.898 1.00 90.00 176 LYS A O 1
ATOM 1364 N N . SER A 1 177 ? -7.906 5.739 19.275 1.00 87.56 177 SER A N 1
ATOM 1365 C CA . SER A 1 177 ? -9.194 5.750 19.973 1.00 87.56 177 SER A CA 1
ATOM 1366 C C . SER A 1 177 ? -9.537 4.411 20.626 1.00 87.56 177 SER A C 1
ATOM 1368 O O . SER A 1 177 ? -10.610 4.289 21.211 1.00 87.56 177 SER A O 1
ATOM 1370 N N . LEU A 1 178 ? -8.673 3.394 20.517 1.00 87.50 178 LEU A N 1
ATOM 1371 C CA . LEU A 1 178 ? -8.891 2.113 21.181 1.00 87.50 178 LEU A CA 1
ATOM 1372 C C . LEU A 1 178 ? -8.533 2.236 22.661 1.00 87.50 178 LEU A C 1
ATOM 1374 O O . LEU A 1 178 ? -7.398 2.532 23.013 1.00 87.50 178 LEU A O 1
ATOM 1378 N N . SER A 1 179 ? -9.482 1.930 23.540 1.00 83.50 179 SER A N 1
ATOM 1379 C CA . SER A 1 179 ? -9.267 1.909 24.996 1.00 83.50 179 SER A CA 1
ATOM 1380 C C . SER A 1 179 ? -8.600 0.611 25.489 1.00 83.50 179 SER A C 1
ATOM 1382 O O . SER A 1 179 ? -8.765 0.218 26.642 1.00 83.50 179 SER A O 1
ATOM 1384 N N . VAL A 1 180 ? -7.877 -0.093 24.610 1.00 89.38 180 VAL A N 1
ATOM 1385 C CA . VAL A 1 180 ? -7.313 -1.426 24.862 1.00 89.38 180 VAL A CA 1
ATOM 1386 C C . VAL A 1 180 ? -5.813 -1.416 24.586 1.00 89.38 180 VAL A C 1
ATOM 1388 O O . VAL A 1 180 ? -5.373 -0.953 23.537 1.00 89.38 180 VAL A O 1
ATOM 1391 N N . GLN A 1 181 ? -5.034 -1.982 25.506 1.00 88.12 181 GLN A N 1
ATOM 1392 C CA . GLN A 1 181 ? -3.597 -2.176 25.345 1.00 88.12 181 GLN A CA 1
ATOM 1393 C C . GLN A 1 181 ? -3.332 -3.310 24.352 1.00 88.12 181 GLN A C 1
ATOM 1395 O O . GLN A 1 181 ? -3.611 -4.475 24.634 1.00 88.12 181 GLN A O 1
ATOM 1400 N N . LEU A 1 182 ? -2.773 -2.953 23.197 1.00 88.38 182 LEU A N 1
ATOM 1401 C CA . LEU A 1 182 ? -2.413 -3.851 22.101 1.00 88.38 182 LEU A CA 1
ATOM 1402 C C . LEU A 1 182 ? -0.980 -3.540 21.643 1.00 88.38 182 LEU A C 1
ATOM 1404 O O . LEU A 1 182 ? -0.523 -2.403 21.764 1.00 88.38 182 LEU A O 1
ATOM 1408 N N . GLN A 1 183 ? -0.263 -4.535 21.122 1.00 89.62 183 GLN A N 1
ATOM 1409 C CA . GLN A 1 183 ? 1.103 -4.346 20.597 1.00 89.62 183 GLN A CA 1
ATOM 1410 C C . GLN A 1 183 ? 1.091 -3.997 19.103 1.00 89.62 183 GLN A C 1
ATOM 1412 O O . GLN A 1 183 ? 1.961 -3.295 18.595 1.00 89.62 183 GLN A O 1
ATOM 1417 N N . GLU A 1 184 ? 0.062 -4.458 18.406 1.00 93.00 184 GLU A N 1
ATOM 1418 C CA . GLU A 1 184 ? -0.184 -4.291 16.983 1.00 93.00 184 GLU A CA 1
ATOM 1419 C C . GLU A 1 184 ? -0.188 -2.816 16.536 1.00 93.00 184 GLU A C 1
ATOM 1421 O O . GLU A 1 184 ? 0.405 -2.541 15.491 1.00 93.00 184 GLU A O 1
ATOM 1426 N N . PRO A 1 185 ? -0.748 -1.838 17.290 1.00 92.94 185 PRO A N 1
ATOM 1427 C CA . PRO A 1 185 ? -0.661 -0.422 16.927 1.00 92.94 185 PRO A CA 1
ATOM 1428 C C . PRO A 1 185 ? 0.775 0.064 16.720 1.00 92.94 185 PRO A C 1
ATOM 1430 O O . PRO A 1 185 ? 1.052 0.724 15.724 1.00 92.94 185 PRO A O 1
ATOM 1433 N N . MET A 1 186 ? 1.707 -0.332 17.594 1.00 91.25 186 MET A N 1
ATOM 1434 C CA . MET A 1 186 ? 3.121 0.059 17.494 1.00 91.25 186 MET A CA 1
ATOM 1435 C C . MET A 1 186 ? 3.788 -0.533 16.244 1.00 91.25 186 MET A C 1
ATOM 1437 O O . MET A 1 186 ? 4.624 0.110 15.602 1.00 91.25 186 MET A O 1
ATOM 1441 N N . ILE A 1 187 ? 3.402 -1.756 15.867 1.00 92.62 187 ILE A N 1
ATOM 1442 C CA . ILE A 1 187 ? 3.887 -2.422 14.651 1.00 92.62 187 ILE A CA 1
ATOM 1443 C C . ILE A 1 187 ? 3.396 -1.667 13.411 1.00 92.62 187 ILE A C 1
ATOM 1445 O O . ILE A 1 187 ? 4.192 -1.367 12.520 1.00 92.62 187 ILE A O 1
ATOM 1449 N N . LEU A 1 188 ? 2.106 -1.317 13.362 1.00 94.12 188 LEU A N 1
ATOM 1450 C CA . LEU A 1 188 ? 1.529 -0.569 12.241 1.00 94.12 188 LEU A CA 1
ATOM 1451 C C . LEU A 1 188 ? 2.070 0.861 12.150 1.00 94.12 188 LEU A C 1
ATOM 1453 O O . LEU A 1 188 ? 2.318 1.338 11.046 1.00 94.12 188 LEU A O 1
ATOM 1457 N N . GLU A 1 189 ? 2.300 1.531 13.280 1.00 94.31 189 GLU A N 1
ATOM 1458 C CA . GLU A 1 189 ? 2.954 2.844 13.328 1.00 94.31 189 GLU A CA 1
ATOM 1459 C C . GLU A 1 189 ? 4.377 2.781 12.768 1.00 94.31 189 GLU A C 1
ATOM 1461 O O . GLU A 1 189 ? 4.767 3.619 11.956 1.00 94.31 189 GLU A O 1
ATOM 1466 N N . THR A 1 190 ? 5.138 1.747 13.135 1.00 93.00 190 THR A N 1
ATOM 1467 C CA . THR A 1 190 ? 6.487 1.524 12.598 1.00 93.00 190 THR A CA 1
ATOM 1468 C C . THR A 1 190 ? 6.450 1.253 11.092 1.00 93.00 190 THR A C 1
ATOM 1470 O O . THR A 1 190 ? 7.262 1.800 10.343 1.00 93.00 190 THR A O 1
ATOM 1473 N N . LEU A 1 191 ? 5.495 0.439 10.625 1.00 92.69 191 LEU A N 1
ATOM 1474 C CA . LEU A 1 191 ? 5.295 0.185 9.199 1.00 92.69 191 LEU A CA 1
ATOM 1475 C C . LEU A 1 191 ? 4.962 1.482 8.452 1.00 92.69 191 LEU A C 1
ATOM 1477 O O . LEU A 1 191 ? 5.586 1.767 7.431 1.00 92.69 191 LEU A O 1
ATOM 1481 N N . LEU A 1 192 ? 4.037 2.290 8.976 1.00 94.62 192 LEU A N 1
ATOM 1482 C CA . LEU A 1 192 ? 3.659 3.571 8.383 1.00 94.62 192 LEU A CA 1
ATOM 1483 C C . LEU A 1 192 ? 4.857 4.525 8.303 1.00 94.62 192 LEU A C 1
ATOM 1485 O O . LEU A 1 192 ? 5.103 5.097 7.243 1.00 94.62 192 LEU A O 1
ATOM 1489 N N . LEU A 1 193 ? 5.651 4.629 9.371 1.00 94.50 193 LEU A N 1
ATOM 1490 C CA . LEU A 1 193 ? 6.860 5.454 9.392 1.00 94.50 193 LEU A CA 1
ATOM 1491 C C . LEU A 1 193 ? 7.867 5.023 8.314 1.00 94.50 193 LEU A C 1
ATOM 1493 O O . LEU A 1 193 ? 8.455 5.865 7.635 1.00 94.50 193 LEU A O 1
ATOM 1497 N N . ASN A 1 194 ? 8.060 3.713 8.129 1.00 92.50 194 ASN A N 1
ATOM 1498 C CA . ASN A 1 194 ? 8.931 3.185 7.078 1.00 92.50 194 ASN A CA 1
ATOM 1499 C C . ASN A 1 194 ? 8.411 3.539 5.678 1.00 92.50 194 ASN A C 1
ATOM 1501 O O . ASN A 1 194 ? 9.206 3.877 4.802 1.00 92.50 194 ASN A O 1
ATOM 1505 N N . CYS A 1 195 ? 7.092 3.506 5.480 1.00 92.88 195 CYS A N 1
ATOM 1506 C CA . CYS A 1 195 ? 6.459 3.898 4.223 1.00 92.88 195 CYS A CA 1
ATOM 1507 C C . CYS A 1 195 ? 6.643 5.389 3.938 1.00 92.88 195 CYS A C 1
ATOM 1509 O O . CYS A 1 195 ? 7.036 5.756 2.835 1.00 92.88 195 CYS A O 1
ATOM 1511 N N . GLU A 1 196 ? 6.412 6.248 4.930 1.00 93.25 196 GLU A N 1
ATOM 1512 C CA . GLU A 1 196 ? 6.567 7.699 4.791 1.00 93.25 196 GLU A CA 1
ATOM 1513 C C . GLU A 1 196 ? 8.023 8.093 4.538 1.00 93.25 196 GLU A C 1
ATOM 1515 O O . GLU A 1 196 ? 8.298 8.895 3.646 1.00 93.25 196 GLU A O 1
ATOM 1520 N N . ARG A 1 197 ? 8.973 7.474 5.253 1.00 93.62 197 ARG A N 1
ATOM 1521 C CA . ARG A 1 197 ? 10.405 7.654 4.982 1.00 93.62 197 ARG A CA 1
ATOM 1522 C C . ARG A 1 197 ? 10.744 7.240 3.553 1.00 93.62 197 ARG A C 1
ATOM 1524 O O . ARG A 1 197 ? 11.379 8.011 2.840 1.00 93.62 197 ARG A O 1
ATOM 1531 N N . TRP A 1 198 ? 10.283 6.065 3.121 1.00 94.75 198 TRP A N 1
ATOM 1532 C CA . TRP A 1 198 ? 10.509 5.598 1.756 1.00 94.75 198 TRP A CA 1
ATOM 1533 C C . TRP A 1 198 ? 9.931 6.577 0.724 1.00 94.75 198 TRP A C 1
ATOM 1535 O O . TRP A 1 198 ? 10.620 6.903 -0.238 1.00 94.75 198 TRP A O 1
ATOM 1545 N N . GLN A 1 199 ? 8.720 7.109 0.921 1.00 93.81 199 GLN A N 1
ATOM 1546 C CA . GLN A 1 199 ? 8.141 8.102 0.008 1.00 93.81 199 GLN A CA 1
ATOM 1547 C C . GLN A 1 199 ? 8.983 9.383 -0.071 1.00 93.81 199 GLN A C 1
ATOM 1549 O O . GLN A 1 199 ? 9.253 9.859 -1.174 1.00 93.81 199 GLN A O 1
ATOM 1554 N N . CYS A 1 200 ? 9.442 9.914 1.066 1.00 90.56 200 CYS A N 1
ATOM 1555 C CA . CYS A 1 200 ? 10.307 11.096 1.109 1.00 90.56 200 CYS A CA 1
ATOM 1556 C C . CYS A 1 200 ? 11.634 10.871 0.369 1.00 90.56 200 CYS A C 1
ATOM 1558 O O . CYS A 1 200 ? 11.991 11.664 -0.505 1.00 90.56 200 CYS A O 1
ATOM 1560 N N . ASP A 1 201 ? 12.327 9.767 0.665 1.00 91.31 201 ASP A N 1
ATOM 1561 C CA . ASP A 1 201 ? 13.610 9.425 0.039 1.00 91.31 201 ASP A CA 1
ATOM 1562 C C . ASP A 1 201 ? 13.462 9.262 -1.485 1.00 91.31 201 ASP A C 1
ATOM 1564 O O . ASP A 1 201 ? 14.315 9.689 -2.266 1.00 91.31 201 ASP A O 1
ATOM 1568 N N . ASN A 1 202 ? 12.346 8.679 -1.934 1.00 93.75 202 ASN A N 1
ATOM 1569 C CA . ASN A 1 202 ? 12.080 8.468 -3.355 1.00 93.75 202 ASN A CA 1
ATOM 1570 C C . ASN A 1 202 ? 11.615 9.726 -4.083 1.00 93.75 202 ASN A C 1
ATOM 1572 O O . ASN A 1 202 ? 11.905 9.870 -5.268 1.00 93.75 202 ASN A O 1
ATOM 1576 N N . HIS A 1 203 ? 10.934 10.648 -3.402 1.00 91.12 203 HIS A N 1
ATOM 1577 C CA . HIS A 1 203 ? 10.637 11.956 -3.974 1.00 91.12 203 HIS A CA 1
ATOM 1578 C C . HIS A 1 203 ? 11.932 12.710 -4.295 1.00 91.12 203 HIS A C 1
ATOM 1580 O O . HIS A 1 203 ? 12.090 13.213 -5.406 1.00 91.12 203 HIS A O 1
ATOM 1586 N N . GLN A 1 204 ? 12.898 12.695 -3.369 1.00 91.56 204 GLN A N 1
ATOM 1587 C CA . GLN A 1 204 ? 14.223 13.264 -3.602 1.00 91.56 204 GLN A CA 1
ATOM 1588 C C . GLN A 1 204 ? 14.962 12.553 -4.748 1.00 91.56 204 GLN A C 1
ATOM 1590 O O . GLN A 1 204 ? 15.503 13.213 -5.628 1.00 91.56 204 GLN A O 1
ATOM 1595 N N . LEU A 1 205 ? 14.951 11.216 -4.787 1.00 94.12 205 LEU A N 1
ATOM 1596 C CA . LEU A 1 205 ? 15.600 10.446 -5.855 1.00 94.12 205 LEU A CA 1
ATOM 1597 C C . LEU A 1 205 ? 14.997 10.718 -7.246 1.00 94.12 205 LEU A C 1
ATOM 1599 O O . LEU A 1 205 ? 15.721 10.773 -8.245 1.00 94.12 205 LEU A O 1
ATOM 1603 N N . LEU A 1 206 ? 13.674 10.877 -7.325 1.00 93.12 206 LEU A N 1
ATOM 1604 C CA . LEU A 1 206 ? 12.986 11.245 -8.562 1.00 93.12 206 LEU A CA 1
ATOM 1605 C C . LEU A 1 206 ? 13.362 12.664 -9.002 1.00 93.12 206 LEU A C 1
ATOM 1607 O O . LEU A 1 206 ? 13.626 12.853 -10.187 1.00 93.12 206 LEU A O 1
ATOM 1611 N N . GLN A 1 207 ? 13.468 13.613 -8.066 1.00 92.62 207 GLN A N 1
ATOM 1612 C CA . GLN A 1 207 ? 13.941 14.968 -8.359 1.00 92.62 207 GLN A CA 1
ATOM 1613 C C . GLN A 1 207 ? 15.388 14.960 -8.873 1.00 92.62 207 GLN A C 1
ATOM 1615 O O . GLN A 1 207 ? 15.661 15.531 -9.920 1.00 92.62 207 GLN A O 1
ATOM 1620 N N . GLU A 1 208 ? 16.298 14.234 -8.213 1.00 91.88 208 GLU A N 1
ATOM 1621 C CA . GLU A 1 208 ? 17.689 14.075 -8.673 1.00 91.88 208 GLU A CA 1
ATOM 1622 C C . GLU A 1 208 ? 17.764 13.483 -10.091 1.00 91.88 208 GLU A C 1
ATOM 1624 O O . GLU A 1 208 ? 18.624 13.853 -10.894 1.00 91.88 208 GLU A O 1
ATOM 1629 N N . THR A 1 209 ? 16.854 12.558 -10.410 1.00 90.56 209 THR A N 1
ATOM 1630 C CA . THR A 1 209 ? 16.750 11.964 -11.746 1.00 90.56 209 THR A CA 1
ATOM 1631 C C . THR A 1 209 ? 16.266 12.979 -12.780 1.00 90.56 209 THR A C 1
ATOM 1633 O O . THR A 1 209 ? 16.807 13.029 -13.884 1.00 90.56 209 THR A O 1
ATOM 1636 N N . GLU A 1 210 ? 15.252 13.774 -12.443 1.00 89.44 210 GLU A N 1
ATOM 1637 C CA . GLU A 1 210 ? 14.713 14.819 -13.315 1.00 89.44 210 GLU A CA 1
ATOM 1638 C C . GLU A 1 210 ? 15.750 15.916 -13.577 1.00 89.44 210 GLU A C 1
ATOM 1640 O O . GLU A 1 210 ? 16.032 16.209 -14.737 1.00 89.44 210 GLU A O 1
ATOM 1645 N N . ASP A 1 211 ? 16.423 16.400 -12.531 1.00 88.31 211 ASP A N 1
ATOM 1646 C CA . ASP A 1 211 ? 17.485 17.406 -12.625 1.00 88.31 211 ASP A CA 1
ATOM 1647 C C . ASP A 1 211 ? 18.641 16.932 -13.525 1.00 88.31 211 ASP A C 1
ATOM 1649 O O . ASP A 1 211 ? 19.171 17.701 -14.332 1.00 88.31 211 ASP A O 1
ATOM 1653 N N . LEU A 1 212 ? 19.031 15.652 -13.434 1.00 86.31 212 LEU A N 1
ATOM 1654 C CA . LEU A 1 212 ? 20.057 15.089 -14.314 1.00 86.31 212 LEU A CA 1
ATOM 1655 C C . LEU A 1 212 ? 19.578 15.008 -15.769 1.00 86.31 212 LEU A C 1
ATOM 1657 O O . LEU A 1 212 ? 20.336 15.330 -16.686 1.00 86.31 212 LEU A O 1
ATOM 1661 N N . LEU A 1 213 ? 18.340 14.558 -15.991 1.00 81.50 213 LEU A N 1
ATOM 1662 C CA . LEU A 1 213 ? 17.762 14.465 -17.332 1.00 81.50 213 LEU A CA 1
ATOM 1663 C C . LEU A 1 213 ? 17.611 15.847 -17.976 1.00 81.50 213 LEU A C 1
ATOM 1665 O O . LEU A 1 213 ? 17.812 15.964 -19.183 1.00 81.50 213 LEU A O 1
ATOM 1669 N N . ASP A 1 214 ? 17.305 16.880 -17.194 1.00 81.38 214 ASP A N 1
ATOM 1670 C CA . ASP A 1 214 ? 17.253 18.264 -17.660 1.00 81.38 214 ASP A CA 1
ATOM 1671 C C . ASP A 1 214 ? 18.649 18.840 -17.914 1.00 81.38 214 ASP A C 1
ATOM 1673 O O . ASP A 1 214 ? 18.870 19.473 -18.948 1.00 81.38 214 ASP A O 1
ATOM 1677 N N . GLY A 1 215 ? 19.627 18.549 -17.053 1.00 75.69 215 GLY A N 1
ATOM 1678 C CA . GLY A 1 215 ? 21.030 18.903 -17.291 1.00 75.69 215 GLY A CA 1
ATOM 1679 C C . GLY A 1 215 ? 21.583 18.295 -18.586 1.00 75.69 215 GLY A C 1
ATOM 1680 O O . GLY A 1 215 ? 22.288 18.966 -19.340 1.00 75.69 215 GLY A O 1
ATOM 1681 N N . ALA A 1 216 ? 21.186 17.059 -18.906 1.00 69.44 216 ALA A N 1
ATOM 1682 C CA . ALA A 1 216 ? 21.566 16.372 -20.141 1.00 69.44 216 ALA A CA 1
ATOM 1683 C C . ALA A 1 216 ? 20.975 16.999 -21.424 1.00 69.44 216 ALA A C 1
ATOM 1685 O O . ALA A 1 216 ? 21.394 16.638 -22.527 1.00 69.44 216 ALA A O 1
ATOM 1686 N N . LYS A 1 217 ? 20.008 17.924 -21.318 1.00 71.06 217 LYS A N 1
ATOM 1687 C CA . LYS A 1 217 ? 19.478 18.674 -22.473 1.00 71.06 217 LYS A CA 1
ATOM 1688 C C . LYS A 1 217 ? 20.403 19.812 -22.912 1.00 71.06 217 LYS A C 1
ATOM 1690 O O . LYS A 1 217 ? 20.378 20.187 -24.080 1.00 71.06 217 LYS A O 1
ATOM 1695 N N . ILE A 1 218 ? 21.187 20.372 -21.988 1.00 62.47 218 ILE A N 1
ATOM 1696 C CA . ILE A 1 218 ? 21.892 21.653 -22.174 1.00 62.47 218 ILE A CA 1
ATOM 1697 C C . ILE A 1 218 ? 23.358 21.458 -22.596 1.00 62.47 218 ILE A C 1
ATOM 1699 O O . ILE A 1 218 ? 23.916 22.327 -23.263 1.00 62.47 218 ILE A O 1
ATOM 1703 N N . ASP A 1 219 ? 23.985 20.341 -22.225 1.00 59.09 219 ASP A N 1
ATOM 1704 C CA . ASP A 1 219 ? 25.437 20.168 -22.341 1.00 59.09 219 ASP A CA 1
ATOM 1705 C C . ASP A 1 219 ? 25.880 19.483 -23.658 1.00 59.09 219 ASP A C 1
ATOM 1707 O O . ASP A 1 219 ? 25.448 18.375 -23.984 1.00 59.09 219 ASP A O 1
ATOM 1711 N N . ASP A 1 220 ? 26.758 20.165 -24.406 1.00 55.72 220 ASP A N 1
ATOM 1712 C CA . ASP A 1 220 ? 27.374 19.771 -25.694 1.00 55.72 220 ASP A CA 1
ATOM 1713 C C . ASP A 1 220 ? 28.530 18.763 -25.504 1.00 55.72 220 ASP A C 1
ATOM 1715 O O . ASP A 1 220 ? 28.946 18.078 -26.439 1.00 55.72 220 ASP A O 1
ATOM 1719 N N . GLY A 1 221 ? 29.037 18.603 -24.277 1.00 57.72 221 GLY A N 1
ATOM 1720 C CA . GLY A 1 221 ? 30.210 17.774 -23.997 1.00 57.72 221 GLY A CA 1
ATOM 1721 C C . GLY A 1 221 ? 30.058 16.924 -22.746 1.00 57.72 221 GLY A C 1
ATOM 1722 O O . GLY A 1 221 ? 30.614 17.256 -21.706 1.00 57.72 221 GLY A O 1
ATOM 1723 N N . MET A 1 222 ? 29.358 15.789 -22.844 1.00 56.16 222 MET A N 1
ATOM 1724 C CA . MET A 1 222 ? 29.181 14.887 -21.701 1.00 56.16 222 MET A CA 1
ATOM 1725 C C . MET A 1 222 ? 30.006 13.599 -21.799 1.00 56.16 222 MET A C 1
ATOM 1727 O O . MET A 1 222 ? 29.652 12.639 -22.483 1.00 56.16 222 MET A O 1
ATOM 1731 N N . ASP A 1 223 ? 31.108 13.643 -21.044 1.00 67.19 223 ASP A N 1
ATOM 1732 C CA . ASP A 1 223 ? 32.081 12.603 -20.709 1.00 67.19 223 ASP A CA 1
ATOM 1733 C C . ASP A 1 223 ? 31.482 11.321 -20.095 1.00 67.19 223 ASP A C 1
ATOM 1735 O O . ASP A 1 223 ? 30.389 11.303 -19.521 1.00 67.19 223 ASP A O 1
ATOM 1739 N N . ILE A 1 224 ? 32.315 10.270 -20.076 1.00 65.00 224 ILE A N 1
ATOM 1740 C CA . ILE A 1 224 ? 32.210 9.032 -19.269 1.00 65.00 224 ILE A CA 1
ATOM 1741 C C . ILE A 1 224 ? 31.711 9.299 -17.826 1.00 65.00 224 ILE A C 1
ATOM 1743 O O . ILE A 1 224 ? 31.039 8.461 -17.224 1.00 65.00 224 ILE A O 1
ATOM 1747 N N . THR A 1 225 ? 31.988 10.484 -17.278 1.00 71.50 225 THR A N 1
ATOM 1748 C CA . THR A 1 225 ? 31.552 10.954 -15.954 1.00 71.50 225 THR A CA 1
ATOM 1749 C C . THR A 1 225 ? 30.030 11.077 -15.795 1.00 71.50 225 THR A C 1
ATOM 1751 O O . THR A 1 225 ? 29.522 10.893 -14.693 1.00 71.50 225 THR A O 1
ATOM 1754 N N . ILE A 1 226 ? 29.268 11.390 -16.848 1.00 78.94 226 ILE A N 1
ATOM 1755 C CA . ILE A 1 226 ? 27.797 11.398 -16.765 1.00 78.94 226 ILE A CA 1
ATOM 1756 C C . ILE A 1 226 ? 27.234 9.997 -16.926 1.00 78.94 226 ILE A C 1
ATOM 1758 O O . ILE A 1 226 ? 26.277 9.650 -16.237 1.00 78.94 226 ILE A O 1
ATOM 1762 N N . LEU A 1 227 ? 27.866 9.162 -17.751 1.00 81.12 227 LEU A N 1
ATOM 1763 C CA . LEU A 1 227 ? 27.491 7.756 -17.857 1.00 81.12 227 LEU A CA 1
ATOM 1764 C C . LEU A 1 227 ? 27.566 7.065 -16.487 1.00 81.12 227 LEU A C 1
ATOM 1766 O O . LEU A 1 227 ? 26.624 6.372 -16.108 1.00 81.12 227 LEU A O 1
ATOM 1770 N N . SER A 1 228 ? 28.626 7.308 -15.708 1.00 83.25 228 SER A N 1
ATOM 1771 C CA . SER A 1 228 ? 28.743 6.746 -14.356 1.00 83.25 228 SER A CA 1
ATOM 1772 C C . SER A 1 228 ? 27.656 7.256 -13.402 1.00 83.25 228 SER A C 1
ATOM 1774 O O . SER A 1 228 ? 27.090 6.456 -12.660 1.00 83.25 228 SER A O 1
ATOM 1776 N N . LYS A 1 229 ? 27.291 8.546 -13.466 1.00 88.00 229 LYS A N 1
ATOM 1777 C CA . LYS A 1 229 ? 26.178 9.120 -12.683 1.00 88.00 229 LYS A CA 1
ATOM 1778 C C . LYS A 1 229 ? 24.819 8.525 -13.061 1.00 88.00 229 LYS A C 1
ATOM 1780 O O . LYS A 1 229 ? 24.024 8.224 -12.176 1.00 88.00 229 LYS A O 1
ATOM 1785 N N . ILE A 1 230 ? 24.548 8.333 -14.355 1.00 87.31 230 ILE A N 1
ATOM 1786 C CA . ILE A 1 230 ? 23.301 7.705 -14.817 1.00 87.31 230 ILE A CA 1
ATOM 1787 C C . ILE A 1 230 ? 23.246 6.250 -14.343 1.00 87.31 230 ILE A C 1
ATOM 1789 O O . ILE A 1 230 ? 22.215 5.811 -13.838 1.00 87.31 230 ILE A O 1
ATOM 1793 N N . MET A 1 231 ? 24.346 5.502 -14.474 1.00 88.81 231 MET A N 1
ATOM 1794 C CA . MET A 1 231 ? 24.406 4.118 -14.000 1.00 88.81 231 MET A CA 1
ATOM 1795 C C . MET A 1 231 ? 24.184 4.020 -12.487 1.00 88.81 231 MET A C 1
ATOM 1797 O O . MET A 1 231 ? 23.402 3.176 -12.055 1.00 88.81 231 MET A O 1
ATOM 1801 N N . ASP A 1 232 ? 24.803 4.900 -11.694 1.00 91.62 232 ASP A N 1
ATOM 1802 C CA . ASP A 1 232 ? 24.559 4.985 -10.250 1.00 91.62 232 ASP A CA 1
ATOM 1803 C C . ASP A 1 232 ? 23.071 5.224 -9.945 1.00 91.62 232 ASP A C 1
ATOM 1805 O O . ASP A 1 232 ? 22.454 4.447 -9.211 1.00 91.62 232 ASP A O 1
ATOM 1809 N N . LEU A 1 233 ? 22.442 6.209 -10.594 1.00 92.81 233 LEU A N 1
ATOM 1810 C CA . LEU A 1 233 ? 21.017 6.490 -10.406 1.00 92.81 233 LEU A CA 1
ATOM 1811 C C . LEU A 1 233 ? 20.115 5.322 -10.805 1.00 92.81 233 LEU A C 1
ATOM 1813 O O . LEU A 1 233 ? 19.177 5.027 -10.071 1.00 92.81 233 LEU A O 1
ATOM 1817 N N . ILE A 1 234 ? 20.405 4.607 -11.897 1.00 93.00 234 ILE A N 1
ATOM 1818 C CA . ILE A 1 234 ? 19.659 3.389 -12.261 1.00 93.00 234 ILE A CA 1
ATOM 1819 C C . ILE A 1 234 ? 19.726 2.373 -11.117 1.00 93.00 234 ILE A C 1
ATOM 1821 O O . ILE A 1 234 ? 18.694 1.842 -10.709 1.00 93.00 234 ILE A O 1
ATOM 1825 N N . THR A 1 235 ? 20.914 2.134 -10.549 1.00 94.19 235 THR A N 1
ATOM 1826 C CA . THR A 1 235 ? 21.054 1.177 -9.440 1.00 94.19 235 THR A CA 1
ATOM 1827 C C . THR A 1 235 ? 20.297 1.619 -8.189 1.00 94.19 235 THR A C 1
ATOM 1829 O O . THR A 1 235 ? 19.638 0.793 -7.551 1.00 94.19 235 THR A O 1
ATOM 1832 N N . ARG A 1 236 ? 20.326 2.918 -7.863 1.00 95.56 236 ARG A N 1
ATOM 1833 C CA . ARG A 1 236 ? 19.583 3.502 -6.738 1.00 95.56 236 ARG A CA 1
ATOM 1834 C C . ARG A 1 236 ? 18.073 3.396 -6.953 1.00 95.56 236 ARG A C 1
ATOM 1836 O O . ARG A 1 236 ? 17.380 2.931 -6.053 1.00 95.56 236 ARG A O 1
ATOM 1843 N N . VAL A 1 237 ? 17.571 3.735 -8.142 1.00 95.12 237 VAL A N 1
ATOM 1844 C CA . VAL A 1 237 ? 16.146 3.636 -8.512 1.00 95.12 237 VAL A CA 1
ATOM 1845 C C . VAL A 1 237 ? 15.664 2.186 -8.486 1.00 95.12 237 VAL A C 1
ATOM 1847 O O . VAL A 1 237 ? 14.606 1.895 -7.926 1.00 95.12 237 VAL A O 1
ATOM 1850 N N . ASP A 1 238 ? 16.442 1.247 -9.022 1.00 93.44 238 ASP A N 1
ATOM 1851 C CA . ASP A 1 238 ? 16.088 -0.174 -8.999 1.00 93.44 238 ASP A CA 1
ATOM 1852 C C . ASP A 1 238 ? 16.109 -0.754 -7.579 1.00 93.44 238 ASP A C 1
ATOM 1854 O O . ASP A 1 238 ? 15.253 -1.575 -7.235 1.00 93.44 238 ASP A O 1
ATOM 1858 N N . SER A 1 239 ? 17.062 -0.326 -6.745 1.00 94.19 239 SER A N 1
ATOM 1859 C CA . SER A 1 239 ? 17.108 -0.671 -5.320 1.00 94.19 239 SER A CA 1
ATOM 1860 C C . SER A 1 239 ? 15.882 -0.130 -4.585 1.00 94.19 239 SER A C 1
ATOM 1862 O O . SER A 1 239 ? 15.205 -0.876 -3.876 1.00 94.19 239 SER A O 1
ATOM 1864 N N . ALA A 1 240 ? 15.530 1.134 -4.826 1.00 94.19 240 ALA A N 1
ATOM 1865 C CA . ALA A 1 240 ? 14.388 1.775 -4.195 1.00 94.19 240 ALA A CA 1
ATOM 1866 C C . ALA A 1 240 ? 13.049 1.161 -4.637 1.00 94.19 240 ALA A C 1
ATOM 1868 O O . ALA A 1 240 ? 12.143 0.975 -3.826 1.00 94.19 240 ALA A O 1
ATOM 1869 N N . ARG A 1 241 ? 12.941 0.731 -5.900 1.00 92.62 241 ARG A N 1
ATOM 1870 C CA . ARG A 1 241 ? 11.787 -0.035 -6.391 1.00 92.62 241 ARG A CA 1
ATOM 1871 C C . ARG A 1 241 ? 11.669 -1.393 -5.697 1.00 92.62 241 ARG A C 1
ATOM 1873 O O . ARG A 1 241 ? 10.569 -1.791 -5.325 1.00 92.62 241 ARG A O 1
ATOM 1880 N N . LYS A 1 242 ? 12.783 -2.111 -5.509 1.00 91.38 242 LYS A N 1
ATOM 1881 C CA . LYS A 1 242 ? 12.797 -3.391 -4.776 1.00 91.38 242 LYS A CA 1
ATOM 1882 C C . LYS A 1 242 ? 12.401 -3.203 -3.312 1.00 91.38 242 LYS A C 1
ATOM 1884 O O . LYS A 1 242 ? 11.602 -3.992 -2.815 1.00 91.38 242 LYS A O 1
ATOM 1889 N N . SER A 1 243 ? 12.913 -2.167 -2.645 1.00 91.38 243 SER A N 1
ATOM 1890 C CA . SER A 1 243 ? 12.539 -1.874 -1.258 1.00 91.38 243 SER A CA 1
ATOM 1891 C C . SER A 1 243 ? 11.066 -1.471 -1.141 1.00 91.38 243 SER A C 1
ATOM 1893 O O . SER A 1 243 ? 10.377 -1.982 -0.264 1.00 91.38 243 SER A O 1
ATOM 1895 N N . GLY A 1 244 ? 10.535 -0.679 -2.077 1.00 90.06 244 GLY A N 1
ATOM 1896 C CA . GLY A 1 244 ? 9.111 -0.331 -2.117 1.00 90.06 244 GLY A CA 1
ATOM 1897 C C . GLY A 1 244 ? 8.206 -1.553 -2.286 1.00 90.06 244 GLY A C 1
ATOM 1898 O O . GLY A 1 244 ? 7.239 -1.715 -1.550 1.00 90.06 244 GLY A O 1
ATOM 1899 N N . LEU A 1 245 ? 8.564 -2.479 -3.184 1.00 87.94 245 LEU A N 1
ATOM 1900 C CA . LEU A 1 245 ? 7.841 -3.748 -3.346 1.00 87.94 245 LEU A CA 1
ATOM 1901 C C . LEU A 1 245 ? 7.908 -4.630 -2.089 1.00 87.94 245 LEU A C 1
ATOM 1903 O O . LEU A 1 245 ? 6.946 -5.334 -1.791 1.00 87.94 245 LEU A O 1
ATOM 1907 N N . SER A 1 246 ? 9.016 -4.584 -1.342 1.00 87.19 246 SER A N 1
ATOM 1908 C CA . SER A 1 246 ? 9.165 -5.346 -0.094 1.00 87.19 246 SER A CA 1
ATOM 1909 C C . SER A 1 246 ? 8.288 -4.832 1.051 1.00 87.19 246 SER A C 1
ATOM 1911 O O . SER A 1 246 ? 7.981 -5.600 1.955 1.00 87.19 246 SER A O 1
ATOM 1913 N N . LEU A 1 247 ? 7.833 -3.573 0.990 1.00 87.50 247 LEU A N 1
ATOM 1914 C CA . LEU A 1 247 ? 6.874 -3.024 1.953 1.00 87.50 247 LEU A CA 1
ATOM 1915 C C . LEU A 1 247 ? 5.455 -3.585 1.754 1.00 87.50 247 LEU A C 1
ATOM 1917 O O . LEU A 1 247 ? 4.618 -3.417 2.632 1.00 87.50 247 LEU A O 1
ATOM 1921 N N . GLY A 1 248 ? 5.164 -4.241 0.624 1.00 85.38 248 GLY A N 1
ATOM 1922 C CA . GLY A 1 248 ? 3.879 -4.912 0.383 1.00 85.38 248 GLY A CA 1
ATOM 1923 C C . GLY A 1 248 ? 2.677 -3.980 0.177 1.00 85.38 248 GLY A C 1
ATOM 1924 O O . GLY A 1 248 ? 1.537 -4.450 0.157 1.00 85.38 248 GLY A O 1
ATOM 1925 N N . LEU A 1 249 ? 2.913 -2.676 0.005 1.00 87.12 249 LEU A N 1
ATOM 1926 C CA . LEU A 1 249 ? 1.875 -1.675 -0.249 1.00 87.12 249 LEU A CA 1
ATOM 1927 C C . LEU A 1 249 ? 1.924 -1.145 -1.683 1.00 87.12 249 LEU A C 1
ATOM 1929 O O . LEU A 1 249 ? 2.952 -1.186 -2.363 1.00 87.12 249 LEU A O 1
ATOM 1933 N N . ASN A 1 250 ? 0.785 -0.630 -2.130 1.00 88.44 250 ASN A N 1
ATOM 1934 C CA . ASN A 1 250 ? 0.653 0.105 -3.372 1.00 88.44 250 ASN A CA 1
ATOM 1935 C C . ASN A 1 250 ? 1.141 1.549 -3.172 1.00 88.44 250 ASN A C 1
ATOM 1937 O O . ASN A 1 250 ? 0.622 2.269 -2.318 1.00 88.44 250 ASN A O 1
ATOM 1941 N N . PHE A 1 251 ? 2.128 1.965 -3.965 1.00 90.00 251 PHE A N 1
ATOM 1942 C CA . PHE A 1 251 ? 2.680 3.319 -3.948 1.00 90.00 251 PHE A CA 1
ATOM 1943 C C . PHE A 1 251 ? 2.612 3.935 -5.343 1.00 90.00 251 PHE A C 1
ATOM 1945 O O . PHE A 1 251 ? 3.071 3.329 -6.317 1.00 90.00 251 PHE A O 1
ATOM 1952 N N . ASP A 1 252 ? 2.158 5.184 -5.425 1.00 89.81 252 ASP A N 1
ATOM 1953 C CA . ASP A 1 252 ? 2.140 5.963 -6.669 1.00 89.81 252 ASP A CA 1
ATOM 1954 C C . ASP A 1 252 ? 3.554 6.255 -7.198 1.00 89.81 252 ASP A C 1
ATOM 1956 O O . ASP A 1 252 ? 3.749 6.549 -8.381 1.00 89.81 252 ASP A O 1
ATOM 1960 N N . GLU A 1 253 ? 4.566 6.181 -6.332 1.00 91.62 253 GLU A N 1
ATOM 1961 C CA . GLU A 1 253 ? 5.971 6.367 -6.683 1.00 91.62 253 GLU A CA 1
ATOM 1962 C C . GLU A 1 253 ? 6.559 5.177 -7.460 1.00 91.62 253 GLU A C 1
ATOM 1964 O O . GLU A 1 253 ? 7.437 5.379 -8.297 1.00 91.62 253 GLU A O 1
ATOM 1969 N N . LEU A 1 254 ? 6.069 3.945 -7.263 1.00 91.88 254 LEU A N 1
ATOM 1970 C CA . LEU A 1 254 ? 6.594 2.748 -7.941 1.00 91.88 254 LEU A CA 1
ATOM 1971 C C . LEU A 1 254 ? 6.565 2.837 -9.482 1.00 91.88 254 LEU A C 1
ATOM 1973 O O . LEU A 1 254 ? 7.609 2.605 -10.105 1.00 91.88 254 LEU A O 1
ATOM 1977 N N . PRO A 1 255 ? 5.440 3.192 -10.138 1.00 91.62 255 PRO A N 1
ATOM 1978 C CA . PRO A 1 255 ? 5.421 3.360 -11.592 1.00 91.62 255 PRO A CA 1
ATOM 1979 C C . PRO A 1 255 ? 6.281 4.545 -12.065 1.00 91.62 255 PRO A C 1
ATOM 1981 O O . PRO A 1 255 ? 6.842 4.498 -13.167 1.00 91.62 255 PRO A O 1
ATOM 1984 N N . LYS A 1 256 ? 6.439 5.592 -11.241 1.00 93.06 256 LYS A N 1
ATOM 1985 C CA . LYS A 1 256 ? 7.314 6.737 -11.548 1.00 93.06 256 LYS A CA 1
ATOM 1986 C C . LYS A 1 256 ? 8.782 6.311 -11.552 1.00 93.06 256 LYS A C 1
ATOM 1988 O O . LYS A 1 256 ? 9.478 6.589 -12.523 1.00 93.06 256 LYS A O 1
ATOM 1993 N N . LEU A 1 257 ? 9.218 5.557 -10.540 1.00 93.44 257 LEU A N 1
ATOM 1994 C CA . LEU A 1 257 ? 10.563 4.977 -10.452 1.00 93.44 257 LEU A CA 1
ATOM 1995 C C . LEU A 1 257 ? 10.850 4.037 -11.628 1.00 93.44 257 LEU A C 1
ATOM 1997 O O . LEU A 1 257 ? 11.913 4.110 -12.239 1.00 93.44 257 LEU A O 1
ATOM 2001 N N . GLN A 1 258 ? 9.886 3.194 -12.011 1.00 93.38 258 GLN A N 1
ATOM 2002 C CA . GLN A 1 258 ? 10.032 2.341 -13.193 1.00 93.38 258 GLN A CA 1
ATOM 2003 C C . GLN A 1 258 ? 10.223 3.170 -14.470 1.00 93.38 258 GLN A C 1
ATOM 2005 O O . GLN A 1 258 ? 11.113 2.883 -15.269 1.00 93.38 258 GLN A O 1
ATOM 2010 N N . THR A 1 259 ? 9.414 4.212 -14.656 1.00 91.56 259 THR A N 1
ATOM 2011 C CA . THR A 1 259 ? 9.525 5.108 -15.815 1.00 91.56 259 THR A CA 1
ATOM 2012 C C . THR A 1 259 ? 10.868 5.841 -15.824 1.00 91.56 259 THR A C 1
ATOM 2014 O O . THR A 1 259 ? 11.505 5.937 -16.872 1.00 91.56 259 THR A O 1
ATOM 2017 N N . ALA A 1 260 ? 11.324 6.318 -14.665 1.00 91.62 260 ALA A N 1
ATOM 2018 C CA . ALA A 1 260 ? 12.614 6.974 -14.488 1.00 91.62 260 ALA A CA 1
ATOM 2019 C C . ALA A 1 260 ? 13.783 6.044 -14.859 1.00 91.62 260 ALA A C 1
ATOM 2021 O O . ALA A 1 260 ? 14.626 6.424 -15.670 1.00 91.62 260 ALA A O 1
ATOM 2022 N N . SER A 1 261 ? 13.779 4.801 -14.363 1.00 93.12 261 SER A N 1
ATOM 2023 C CA . SER A 1 261 ? 14.781 3.776 -14.701 1.00 93.12 261 SER A CA 1
ATOM 2024 C C . SER A 1 261 ? 14.833 3.505 -16.211 1.00 93.12 261 SER A C 1
ATOM 2026 O O . SER A 1 261 ? 15.910 3.510 -16.808 1.00 93.12 261 SER A O 1
ATOM 2028 N N . LEU A 1 262 ? 13.675 3.375 -16.873 1.00 91.19 262 LEU A N 1
ATOM 2029 C CA . LEU A 1 262 ? 13.607 3.183 -18.328 1.00 91.19 262 LEU A CA 1
ATOM 2030 C C . LEU A 1 262 ? 14.160 4.384 -19.110 1.00 91.19 262 LEU A C 1
ATOM 2032 O O . LEU A 1 262 ? 14.893 4.192 -20.080 1.00 91.19 262 LEU A O 1
ATOM 2036 N N . LYS A 1 263 ? 13.843 5.617 -18.692 1.00 89.38 263 LYS A N 1
ATOM 2037 C CA . LYS A 1 263 ? 14.370 6.840 -19.322 1.00 89.38 263 LYS A CA 1
ATOM 2038 C C . LYS A 1 263 ? 15.885 6.962 -19.150 1.00 89.38 263 LYS A C 1
ATOM 2040 O O . LYS A 1 263 ? 16.585 7.209 -20.128 1.00 89.38 263 LYS A O 1
ATOM 2045 N N . LEU A 1 264 ? 16.399 6.728 -17.942 1.00 88.56 264 LEU A N 1
ATOM 2046 C CA . LEU A 1 264 ? 17.839 6.720 -17.666 1.00 88.56 264 LEU A CA 1
ATOM 2047 C C . LEU A 1 264 ? 18.558 5.630 -18.472 1.00 88.56 264 LEU A C 1
ATOM 2049 O O . LEU A 1 264 ? 19.592 5.893 -19.084 1.00 88.56 264 LEU A O 1
ATOM 2053 N N . GLY A 1 265 ? 17.984 4.426 -18.542 1.00 89.00 265 GLY A N 1
ATOM 2054 C CA . GLY A 1 265 ? 18.506 3.327 -19.355 1.00 89.00 265 GLY A CA 1
ATOM 2055 C C . GLY A 1 265 ? 18.550 3.669 -20.845 1.00 89.00 265 GLY A C 1
ATOM 2056 O O . GLY A 1 265 ? 19.539 3.373 -21.522 1.00 89.00 265 GLY A O 1
ATOM 2057 N N . TRP A 1 266 ? 17.522 4.359 -21.348 1.00 88.19 266 TRP A N 1
ATOM 2058 C CA . TRP A 1 266 ? 17.520 4.880 -22.711 1.00 88.19 266 TRP A CA 1
ATOM 2059 C C . TRP A 1 266 ? 18.665 5.878 -22.928 1.00 88.19 266 TRP A C 1
ATOM 2061 O O . TRP A 1 266 ? 19.415 5.720 -23.889 1.00 88.19 266 TRP A O 1
ATOM 2071 N N . CYS A 1 267 ? 18.871 6.832 -22.010 1.00 83.94 267 CYS A N 1
ATOM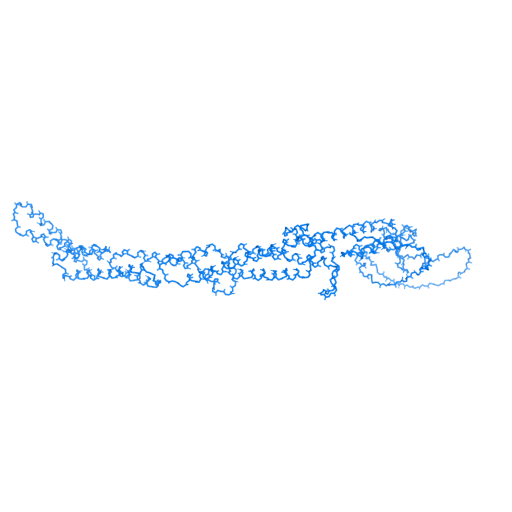 2072 C CA . CYS A 1 267 ? 19.977 7.793 -22.078 1.00 83.94 267 CYS A CA 1
ATOM 2073 C C . CYS A 1 267 ? 21.355 7.116 -22.056 1.00 83.94 267 CYS A C 1
ATOM 2075 O O . CYS A 1 267 ? 22.190 7.434 -22.901 1.00 83.94 267 CYS A O 1
ATOM 2077 N N . CYS A 1 268 ? 21.582 6.138 -21.171 1.00 84.94 268 CYS A N 1
ATOM 2078 C CA . CYS A 1 268 ? 22.806 5.324 -21.151 1.00 84.94 268 CYS A CA 1
ATOM 2079 C C . CYS A 1 268 ? 23.097 4.699 -22.520 1.00 84.94 268 CYS A C 1
ATOM 2081 O O . CYS A 1 268 ? 24.198 4.821 -23.058 1.00 84.94 268 CYS A O 1
ATOM 2083 N N . LYS A 1 269 ? 22.093 4.041 -23.107 1.00 85.38 269 LYS A N 1
ATOM 2084 C CA . LYS A 1 269 ? 22.223 3.390 -24.414 1.00 85.38 269 LYS A CA 1
ATOM 2085 C C . LYS A 1 269 ? 22.459 4.413 -25.530 1.00 85.38 269 LYS A C 1
ATOM 2087 O O . LYS A 1 269 ? 23.273 4.156 -26.412 1.00 85.38 269 LYS A O 1
ATOM 2092 N N . THR A 1 270 ? 21.829 5.587 -25.467 1.00 82.62 270 THR A N 1
ATOM 2093 C CA . THR A 1 270 ? 22.074 6.692 -26.409 1.00 82.62 270 THR A CA 1
ATOM 2094 C C . THR A 1 270 ? 23.510 7.211 -26.316 1.00 82.62 270 THR A C 1
ATOM 2096 O O . THR A 1 270 ? 24.148 7.379 -27.351 1.00 82.62 270 THR A O 1
ATOM 2099 N N . ILE A 1 271 ? 24.054 7.406 -25.107 1.00 78.88 271 ILE A N 1
ATOM 2100 C CA . ILE A 1 271 ? 25.459 7.807 -24.908 1.00 78.88 271 ILE A CA 1
ATOM 2101 C C . ILE A 1 271 ? 26.389 6.798 -25.584 1.00 78.88 271 ILE A C 1
ATOM 2103 O O . ILE A 1 271 ? 27.251 7.192 -26.366 1.00 78.88 271 ILE A O 1
ATOM 2107 N N . LEU A 1 272 ? 26.185 5.501 -25.348 1.00 79.88 272 LEU A N 1
ATOM 2108 C CA . LEU A 1 272 ? 27.025 4.443 -25.917 1.00 79.88 272 LEU A CA 1
ATOM 2109 C C . LEU A 1 272 ? 26.952 4.391 -27.451 1.00 79.88 272 LEU A C 1
ATOM 2111 O O . LEU A 1 272 ? 27.982 4.260 -28.106 1.00 79.88 272 LEU A O 1
ATOM 2115 N N . LEU A 1 273 ? 25.757 4.540 -28.031 1.00 77.62 273 LEU A N 1
ATOM 2116 C CA . LEU A 1 273 ? 25.560 4.536 -29.487 1.00 77.62 273 LEU A CA 1
ATOM 2117 C C . LEU A 1 273 ? 26.155 5.776 -30.171 1.00 77.62 273 LEU A C 1
ATOM 2119 O O . LEU A 1 273 ? 26.645 5.675 -31.293 1.00 77.62 273 LEU A O 1
ATOM 2123 N N . SER A 1 274 ? 26.125 6.931 -29.504 1.00 70.62 274 SER A N 1
ATOM 2124 C CA . SER A 1 274 ? 26.634 8.201 -30.036 1.00 70.62 274 SER A CA 1
ATOM 2125 C C . SER A 1 274 ? 28.137 8.413 -29.785 1.00 70.62 274 SER A C 1
ATOM 2127 O O . SER A 1 274 ? 28.731 9.335 -30.347 1.00 70.62 274 SER A O 1
ATOM 2129 N N . SER A 1 275 ? 28.780 7.580 -28.959 1.00 67.62 275 SER A N 1
ATOM 2130 C CA . SER A 1 275 ? 30.190 7.727 -28.551 1.00 67.62 275 SER A CA 1
ATOM 2131 C C . SER A 1 275 ? 31.202 7.034 -29.471 1.00 67.62 275 SER A C 1
ATOM 2133 O O . SER A 1 275 ? 32.368 6.912 -29.107 1.00 67.62 275 SER A O 1
ATOM 2135 N N . THR A 1 276 ? 30.823 6.656 -30.696 1.00 54.81 276 THR A N 1
ATOM 2136 C CA . THR A 1 276 ? 31.699 6.017 -31.706 1.00 54.81 276 THR A CA 1
ATOM 2137 C C . THR A 1 276 ? 32.900 6.862 -32.178 1.00 54.81 276 THR A C 1
ATOM 2139 O O . THR A 1 276 ? 33.565 6.490 -33.142 1.00 54.81 276 THR A O 1
ATOM 2142 N N . SER A 1 277 ? 33.200 7.978 -31.507 1.00 49.91 277 SER A N 1
ATOM 2143 C CA . SER A 1 277 ? 34.325 8.871 -31.803 1.00 49.91 277 SER A CA 1
ATOM 2144 C C . SER A 1 277 ? 35.219 9.203 -30.593 1.00 49.91 277 SER A C 1
ATOM 2146 O O . SER A 1 277 ? 36.136 10.002 -30.764 1.00 49.91 277 SER A O 1
ATOM 2148 N N . LEU A 1 278 ? 35.004 8.636 -29.392 1.00 42.09 278 LEU A N 1
ATOM 2149 C CA . LEU A 1 278 ? 35.883 8.884 -28.234 1.00 42.09 278 LEU A CA 1
ATOM 2150 C C . LEU A 1 278 ? 36.839 7.706 -27.959 1.00 42.09 278 LEU A C 1
ATOM 2152 O O . LEU A 1 278 ? 36.440 6.569 -27.737 1.00 42.09 278 LEU A O 1
ATOM 2156 N N . SER A 1 279 ? 38.125 8.034 -27.989 1.00 39.22 279 SER A N 1
ATOM 2157 C CA . SER A 1 279 ? 39.350 7.251 -27.805 1.00 39.22 279 SER A CA 1
ATOM 2158 C C . SER A 1 279 ? 39.324 6.026 -26.856 1.00 39.22 279 SER A C 1
ATOM 2160 O O . SER A 1 279 ? 39.287 6.140 -25.637 1.00 39.22 279 SER A O 1
ATOM 2162 N N . SER A 1 280 ? 39.490 4.845 -27.459 1.00 44.03 280 SER A N 1
ATOM 2163 C CA . SER A 1 280 ? 40.541 3.817 -27.261 1.00 44.03 280 SER A CA 1
ATOM 2164 C C . SER A 1 280 ? 40.920 3.172 -25.906 1.00 44.03 280 SER A C 1
ATOM 2166 O O . SER A 1 280 ? 41.740 2.259 -25.979 1.00 44.03 280 SER A O 1
ATOM 2168 N N . GLU A 1 281 ? 40.406 3.496 -24.714 1.00 43.34 281 GLU A N 1
ATOM 2169 C CA . GLU A 1 281 ? 40.958 2.835 -23.492 1.00 43.34 281 GLU A CA 1
ATOM 2170 C C . GLU A 1 281 ? 40.001 2.029 -22.597 1.00 43.34 281 GLU A C 1
ATOM 2172 O O . GLU A 1 281 ? 40.489 1.269 -21.765 1.00 43.34 281 GLU A O 1
ATOM 2177 N N . LEU A 1 282 ? 38.674 2.080 -22.780 1.00 46.06 282 LEU A N 1
ATOM 2178 C CA . LEU A 1 282 ? 37.738 1.378 -21.870 1.00 46.06 282 LEU A CA 1
ATOM 2179 C C . LEU A 1 282 ? 36.576 0.610 -22.524 1.00 46.06 282 LEU A C 1
ATOM 2181 O O . LEU A 1 282 ? 35.809 -0.032 -21.810 1.00 46.06 282 LEU A O 1
ATOM 2185 N N . LEU A 1 283 ? 36.440 0.627 -23.852 1.00 44.91 283 LEU A N 1
ATOM 2186 C CA . LEU A 1 283 ? 35.397 -0.123 -24.556 1.00 44.91 283 LEU A CA 1
ATOM 2187 C C . LEU A 1 283 ? 36.050 -1.149 -25.486 1.00 44.91 283 LEU A C 1
ATOM 2189 O O . LEU A 1 283 ? 36.679 -0.777 -26.477 1.00 44.91 283 LEU A O 1
ATOM 2193 N N . GLU A 1 284 ? 35.911 -2.435 -25.162 1.00 43.50 284 GLU A N 1
ATOM 2194 C CA . GLU A 1 284 ? 36.202 -3.519 -26.102 1.00 43.50 284 GLU A CA 1
ATOM 2195 C C . GLU A 1 284 ? 35.353 -3.319 -27.366 1.00 43.50 284 GLU A C 1
ATOM 2197 O O . GLU A 1 284 ? 34.129 -3.344 -27.289 1.00 43.50 284 GLU A O 1
ATOM 2202 N N . ASP A 1 285 ? 36.021 -3.061 -28.495 1.00 46.62 285 ASP A N 1
ATOM 2203 C CA . ASP A 1 285 ? 35.553 -3.166 -29.888 1.00 46.62 285 ASP A CA 1
ATOM 2204 C C . ASP A 1 285 ? 34.027 -3.056 -30.102 1.00 46.62 285 ASP A C 1
ATOM 2206 O O . ASP A 1 285 ? 33.377 -3.960 -30.636 1.00 46.62 285 ASP A O 1
ATOM 2210 N N . VAL A 1 286 ? 33.416 -1.939 -29.681 1.00 54.94 286 VAL A N 1
ATOM 2211 C CA . VAL A 1 286 ? 32.017 -1.659 -30.025 1.00 54.94 286 VAL A CA 1
ATOM 2212 C C . VAL A 1 286 ? 32.002 -1.210 -31.478 1.00 54.94 286 VAL A C 1
ATOM 2214 O O . VAL A 1 286 ? 32.195 -0.039 -31.803 1.00 54.94 286 VAL A O 1
ATOM 2217 N N . GLY A 1 287 ? 31.826 -2.186 -32.367 1.00 62.69 287 GLY A N 1
ATOM 2218 C CA . GLY A 1 287 ? 31.655 -1.952 -33.793 1.00 62.69 287 GLY A CA 1
ATOM 2219 C C . GLY A 1 287 ? 30.546 -0.934 -34.082 1.00 62.69 287 GLY A C 1
ATOM 2220 O O . GLY A 1 287 ? 29.647 -0.699 -33.272 1.00 62.69 287 GLY A O 1
ATOM 2221 N N . LYS A 1 288 ? 30.608 -0.324 -35.270 1.00 73.50 288 LYS A N 1
ATOM 2222 C CA . LYS A 1 288 ? 29.654 0.701 -35.718 1.00 73.50 288 LYS A CA 1
ATOM 2223 C C . LYS A 1 288 ? 28.201 0.241 -35.499 1.00 73.50 288 LYS A C 1
ATOM 2225 O O . LYS A 1 288 ? 27.851 -0.861 -35.936 1.00 73.50 288 LYS A O 1
ATOM 2230 N N . PRO A 1 289 ? 27.334 1.063 -34.882 1.00 82.50 289 PRO A N 1
ATOM 2231 C CA . PRO A 1 289 ? 25.949 0.690 -34.643 1.00 82.50 289 PRO A CA 1
ATOM 2232 C C . PRO A 1 289 ? 25.226 0.457 -35.970 1.00 82.50 289 PRO A C 1
ATOM 2234 O O . PRO A 1 289 ? 25.383 1.221 -36.926 1.00 82.50 289 PRO A O 1
ATOM 2237 N N . SER A 1 290 ? 24.427 -0.609 -36.040 1.00 85.19 290 SER A N 1
ATOM 2238 C CA . SER A 1 290 ? 23.631 -0.877 -37.235 1.00 85.19 290 SER A CA 1
ATOM 2239 C C . SER A 1 290 ? 22.509 0.152 -37.380 1.00 85.19 290 SER A C 1
ATOM 2241 O O . SER A 1 290 ? 21.931 0.617 -36.391 1.00 85.19 290 SER A O 1
ATOM 2243 N N . LEU A 1 291 ? 22.153 0.473 -38.624 1.00 84.06 291 LEU A N 1
ATOM 2244 C CA . LEU A 1 291 ? 21.054 1.399 -38.906 1.00 84.06 291 LEU A CA 1
ATOM 2245 C C . LEU A 1 291 ? 19.720 0.918 -38.298 1.00 84.06 291 LEU A C 1
ATOM 2247 O O . LEU A 1 291 ? 18.954 1.720 -37.764 1.00 84.06 291 LEU A O 1
ATOM 2251 N N . GLN A 1 292 ? 19.475 -0.397 -38.312 1.00 85.56 292 GLN A N 1
ATOM 2252 C CA . GLN A 1 292 ? 18.292 -1.016 -37.703 1.00 85.56 292 GLN A CA 1
ATOM 2253 C C . GLN A 1 292 ? 18.275 -0.848 -36.174 1.00 85.56 292 GLN A C 1
ATOM 2255 O O . GLN A 1 292 ? 17.228 -0.537 -35.605 1.00 85.56 292 GLN A O 1
ATOM 2260 N N . ASN A 1 293 ? 19.427 -0.983 -35.503 1.00 86.06 293 ASN A N 1
ATOM 2261 C CA . ASN A 1 293 ? 19.526 -0.809 -34.051 1.00 86.06 293 ASN A CA 1
ATOM 2262 C C . ASN A 1 293 ? 19.212 0.632 -33.635 1.00 86.06 293 ASN A C 1
ATOM 2264 O O . ASN A 1 293 ? 18.487 0.844 -32.664 1.00 86.06 293 ASN A O 1
ATOM 2268 N N . ILE A 1 294 ? 19.708 1.618 -34.389 1.00 86.12 294 ILE A N 1
ATOM 2269 C CA . ILE A 1 294 ? 19.420 3.038 -34.144 1.00 86.12 294 ILE A CA 1
ATOM 2270 C C . ILE A 1 294 ? 17.926 3.326 -34.337 1.00 86.12 294 ILE A C 1
ATOM 2272 O O . ILE A 1 294 ? 17.303 3.967 -33.492 1.00 86.12 294 ILE A O 1
ATOM 2276 N N . GLN A 1 295 ? 17.323 2.808 -35.412 1.00 86.94 295 GLN A N 1
ATOM 2277 C CA . GLN A 1 295 ? 15.883 2.940 -35.656 1.00 86.94 295 GLN A CA 1
ATOM 2278 C C . GLN A 1 295 ? 15.036 2.340 -34.532 1.00 86.94 295 GLN A C 1
ATOM 2280 O O . GLN A 1 295 ? 14.053 2.950 -34.111 1.00 86.94 295 GLN A O 1
ATOM 2285 N N . GLN A 1 296 ? 15.403 1.154 -34.049 1.00 89.12 296 GLN A N 1
ATOM 2286 C CA . GLN A 1 296 ? 14.696 0.498 -32.956 1.00 89.12 296 GLN A CA 1
ATOM 2287 C C . GLN A 1 296 ? 14.838 1.284 -31.645 1.00 89.12 296 GLN A C 1
ATOM 2289 O O . GLN A 1 296 ? 13.845 1.507 -30.958 1.00 89.12 296 GLN A O 1
ATOM 2294 N N . HIS A 1 297 ? 16.040 1.778 -31.339 1.00 89.25 297 HIS A N 1
ATOM 2295 C CA . HIS A 1 297 ? 16.300 2.579 -30.140 1.00 89.25 297 HIS A CA 1
ATOM 2296 C C . HIS A 1 297 ? 15.536 3.914 -30.137 1.00 89.25 297 HIS A C 1
ATOM 2298 O O . HIS A 1 297 ? 14.989 4.322 -29.114 1.00 89.25 297 HIS A O 1
ATOM 2304 N N . LEU A 1 298 ? 15.414 4.580 -31.290 1.00 87.50 298 LEU A N 1
ATOM 2305 C CA . LEU A 1 298 ? 14.598 5.795 -31.419 1.00 87.50 298 LEU A CA 1
ATOM 2306 C C . LEU A 1 298 ? 13.098 5.512 -31.220 1.00 87.50 298 LEU A C 1
ATOM 2308 O O . LEU A 1 298 ? 12.412 6.296 -30.565 1.00 87.50 298 LEU A O 1
ATOM 2312 N N . LYS A 1 299 ? 12.589 4.371 -31.709 1.00 88.38 299 LYS A N 1
ATOM 2313 C CA . LYS A 1 299 ? 11.204 3.936 -31.439 1.00 88.38 299 LYS A CA 1
ATOM 2314 C C . LYS A 1 299 ? 10.968 3.657 -29.954 1.00 88.38 299 LYS A C 1
ATOM 2316 O O . LYS A 1 299 ? 9.936 4.057 -29.426 1.00 88.38 299 LYS A O 1
ATOM 2321 N N . GLU A 1 300 ? 11.918 3.014 -29.273 1.00 88.25 300 GLU A N 1
ATOM 2322 C CA . GLU A 1 300 ? 11.869 2.818 -27.815 1.00 88.25 300 GLU A CA 1
ATOM 2323 C C . GLU A 1 300 ? 11.741 4.171 -27.091 1.00 88.25 300 GLU A C 1
ATOM 2325 O O . GLU A 1 300 ? 10.857 4.339 -26.252 1.00 88.25 300 GLU A O 1
ATOM 2330 N N . GLY A 1 301 ? 12.522 5.178 -27.494 1.00 86.62 301 GLY A N 1
ATOM 2331 C CA . GLY A 1 301 ? 12.426 6.538 -26.949 1.00 86.62 301 GLY A CA 1
ATOM 2332 C C . GLY A 1 301 ? 11.042 7.171 -27.134 1.00 86.62 301 GLY A C 1
ATOM 2333 O O . GLY A 1 301 ? 10.477 7.713 -26.183 1.00 86.62 301 GLY A O 1
ATOM 2334 N N . GLN A 1 302 ? 10.437 7.017 -28.318 1.00 86.44 302 GLN A N 1
ATOM 2335 C CA . GLN A 1 302 ? 9.078 7.506 -28.592 1.00 86.44 302 GLN A CA 1
ATOM 2336 C C . GLN A 1 302 ? 8.034 6.870 -27.663 1.00 86.44 302 GLN A C 1
ATOM 2338 O O . GLN A 1 302 ? 7.155 7.569 -27.158 1.00 86.44 302 GLN A O 1
ATOM 2343 N N . THR A 1 303 ? 8.143 5.566 -27.378 1.00 88.62 303 THR A N 1
ATOM 2344 C CA . THR A 1 303 ? 7.231 4.897 -26.428 1.00 88.62 303 THR A CA 1
ATOM 2345 C C . THR A 1 303 ? 7.366 5.432 -25.001 1.00 88.62 303 THR A C 1
ATOM 2347 O O . THR A 1 303 ? 6.378 5.496 -24.271 1.00 88.62 303 THR A O 1
ATOM 2350 N N . LEU A 1 304 ? 8.563 5.895 -24.626 1.00 85.62 304 LEU A N 1
ATOM 2351 C CA . LEU A 1 304 ? 8.858 6.523 -23.335 1.00 85.62 304 LEU A CA 1
ATOM 2352 C C . LEU A 1 304 ? 8.517 8.024 -23.295 1.00 85.62 304 LEU A C 1
ATOM 2354 O O . LEU A 1 304 ? 8.802 8.687 -22.294 1.00 85.62 304 LEU A O 1
ATOM 2358 N N . LYS A 1 305 ? 7.902 8.559 -24.363 1.00 84.81 305 LYS A N 1
ATOM 2359 C CA . LYS A 1 305 ? 7.625 9.993 -24.559 1.00 84.81 305 LYS A CA 1
ATOM 2360 C C . LYS A 1 305 ? 8.886 10.859 -24.457 1.00 84.81 305 LYS A C 1
ATOM 2362 O O . LYS A 1 305 ? 8.827 11.991 -23.988 1.00 84.81 305 LYS A O 1
ATOM 2367 N N . ILE A 1 306 ? 10.027 10.311 -24.861 1.00 82.56 306 ILE A N 1
ATOM 2368 C CA . ILE A 1 306 ? 11.275 11.056 -24.999 1.00 82.56 306 ILE A CA 1
ATOM 2369 C C . ILE A 1 306 ? 11.256 11.681 -26.389 1.00 82.56 306 ILE A C 1
ATOM 2371 O O . ILE A 1 306 ? 11.105 10.964 -27.379 1.00 82.56 306 ILE A O 1
ATOM 2375 N N . ASN A 1 307 ? 11.404 13.000 -26.464 1.00 81.00 307 ASN A N 1
ATOM 2376 C CA . ASN A 1 307 ? 11.614 13.698 -27.723 1.00 81.00 307 ASN A CA 1
ATOM 2377 C C . ASN A 1 307 ? 13.124 13.782 -27.994 1.00 81.00 307 ASN A C 1
ATOM 2379 O O . ASN A 1 307 ? 13.801 14.539 -27.303 1.00 81.00 307 ASN A O 1
ATOM 2383 N N . PRO A 1 308 ? 13.683 13.028 -28.959 1.00 75.38 308 PRO A N 1
ATOM 2384 C CA . PRO A 1 308 ? 15.124 13.017 -29.196 1.00 75.38 308 PRO A CA 1
ATOM 2385 C C . PRO A 1 308 ? 15.690 14.400 -29.535 1.00 75.38 308 PRO A C 1
ATOM 2387 O O . PRO A 1 308 ? 16.844 14.663 -29.224 1.00 75.38 308 PRO A O 1
ATOM 2390 N N . GLU A 1 309 ? 14.890 15.287 -30.130 1.00 73.19 309 GLU A N 1
ATOM 2391 C CA . GLU A 1 309 ? 15.318 16.635 -30.526 1.00 73.19 309 GLU A CA 1
ATOM 2392 C C . GLU A 1 309 ? 15.535 17.577 -29.332 1.00 73.19 309 GLU A C 1
ATOM 2394 O O . GLU A 1 309 ? 16.271 18.554 -29.452 1.00 73.19 309 GLU A O 1
ATOM 2399 N N . GLU A 1 310 ? 14.941 17.274 -28.173 1.00 71.75 310 GLU A N 1
ATOM 2400 C CA . GLU A 1 310 ? 15.132 18.041 -26.932 1.00 71.75 310 GLU A CA 1
ATOM 2401 C C . GLU A 1 310 ? 16.466 17.735 -26.242 1.00 71.75 310 GLU A C 1
ATOM 2403 O O . GLU A 1 310 ? 16.875 18.471 -25.347 1.00 71.75 310 GLU A O 1
ATOM 2408 N N . TYR A 1 311 ? 17.152 16.664 -26.652 1.00 71.44 311 TYR A N 1
ATOM 2409 C CA . TYR A 1 311 ? 18.416 16.228 -26.067 1.00 71.44 311 TYR A CA 1
ATOM 2410 C C . TYR A 1 311 ? 19.525 16.314 -27.109 1.00 71.44 311 TYR A C 1
ATOM 2412 O O . TYR A 1 311 ? 19.389 15.788 -28.212 1.00 71.44 311 TYR A O 1
ATOM 2420 N N . TYR A 1 312 ? 20.680 16.869 -26.744 1.00 72.00 312 TYR A N 1
ATOM 2421 C CA . TYR A 1 312 ? 21.836 16.939 -27.642 1.00 72.00 312 TYR A CA 1
ATOM 2422 C C . TYR A 1 312 ? 22.232 15.562 -28.213 1.00 72.00 312 TYR A C 1
ATOM 2424 O O . TYR A 1 312 ? 22.400 15.384 -29.421 1.00 72.00 312 TYR A O 1
ATOM 2432 N N . LEU A 1 313 ? 22.304 14.542 -27.352 1.00 70.50 313 LEU A N 1
ATOM 2433 C CA . LEU A 1 313 ? 22.632 13.174 -27.765 1.00 70.50 313 LEU A CA 1
ATOM 2434 C C . LEU A 1 313 ? 21.528 12.514 -28.597 1.00 70.50 313 LEU A C 1
ATOM 2436 O O . LEU A 1 313 ? 21.827 11.680 -29.453 1.00 70.50 313 LEU A O 1
ATOM 2440 N N . GLY A 1 314 ? 20.269 12.888 -28.359 1.00 78.06 314 GLY A N 1
ATOM 2441 C CA . GLY A 1 314 ? 19.142 12.448 -29.175 1.00 78.06 314 GLY A CA 1
ATOM 2442 C C . GLY A 1 314 ? 19.199 13.063 -30.573 1.00 78.06 314 GLY A C 1
ATOM 2443 O O . GLY A 1 314 ? 19.057 12.333 -31.552 1.00 78.06 314 GLY A O 1
ATOM 2444 N N . LYS A 1 315 ? 19.533 14.355 -30.683 1.00 79.94 315 LYS A N 1
ATOM 2445 C CA . LYS A 1 315 ? 19.771 15.039 -31.959 1.00 79.94 315 LYS A CA 1
ATOM 2446 C C . LYS A 1 315 ? 20.905 14.384 -32.748 1.00 79.94 315 LYS A C 1
ATOM 2448 O O . LYS A 1 315 ? 20.706 14.038 -33.908 1.00 79.94 315 LYS A O 1
ATOM 2453 N N . ARG A 1 316 ? 22.049 14.109 -32.109 1.00 78.44 316 ARG A N 1
ATOM 2454 C CA . ARG A 1 316 ? 23.161 13.373 -32.744 1.00 78.44 316 ARG A CA 1
ATOM 2455 C C . ARG A 1 316 ? 22.729 11.995 -33.248 1.00 78.44 316 ARG A C 1
ATOM 2457 O O . ARG A 1 316 ? 23.121 11.586 -34.336 1.00 78.44 316 ARG A O 1
ATOM 2464 N N . LEU A 1 317 ? 21.907 11.275 -32.487 1.00 83.62 317 LEU A N 1
ATOM 2465 C CA . LEU A 1 317 ? 21.401 9.965 -32.898 1.00 83.62 317 LEU A CA 1
ATOM 2466 C C . LEU A 1 317 ? 20.465 10.055 -34.119 1.00 83.62 317 LEU A C 1
ATOM 2468 O O . LEU A 1 317 ? 20.524 9.191 -34.996 1.00 83.62 317 LEU A O 1
ATOM 2472 N N . VAL A 1 318 ? 19.632 11.098 -34.194 1.00 86.56 318 VAL A N 1
ATOM 2473 C CA . VAL A 1 318 ? 18.788 11.392 -35.365 1.00 86.56 318 VAL A CA 1
ATOM 2474 C C . VAL A 1 318 ? 19.650 11.756 -36.577 1.00 86.56 318 VAL A C 1
ATOM 2476 O O . VAL A 1 318 ? 19.461 11.183 -37.644 1.00 86.56 318 VAL A O 1
ATOM 2479 N N . GLU A 1 319 ? 20.676 12.594 -36.414 1.00 85.12 319 GLU A N 1
ATOM 2480 C CA . GLU A 1 319 ? 21.619 12.938 -37.491 1.00 85.12 319 GLU A CA 1
ATOM 2481 C C . GLU A 1 319 ? 22.355 11.699 -38.038 1.00 85.12 319 GLU A C 1
ATOM 2483 O O . GLU A 1 319 ? 22.508 11.537 -39.256 1.00 85.12 319 GLU A O 1
ATOM 2488 N N . LEU A 1 320 ? 22.773 10.784 -37.153 1.00 84.31 320 LEU A N 1
ATOM 2489 C CA . LEU A 1 320 ? 23.363 9.495 -37.529 1.00 84.31 320 LEU A CA 1
ATOM 2490 C C . LEU A 1 320 ? 22.374 8.628 -38.320 1.00 84.31 320 LEU A C 1
ATOM 2492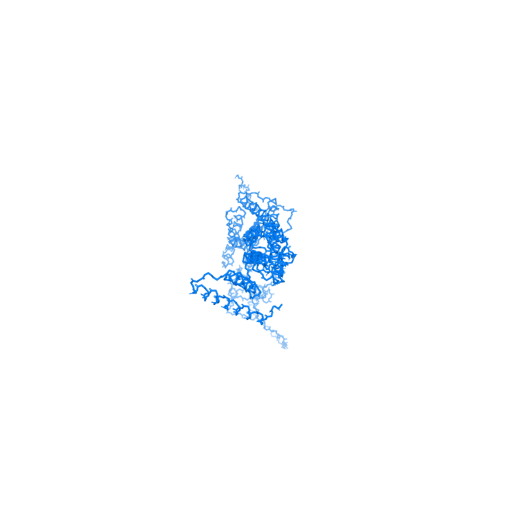 O O . LEU A 1 320 ? 22.749 8.025 -39.332 1.00 84.31 320 LEU A O 1
ATOM 2496 N N . GLN A 1 321 ? 21.114 8.576 -37.879 1.00 89.00 321 GLN A N 1
ATOM 2497 C CA . GLN A 1 321 ? 20.047 7.866 -38.579 1.00 89.00 321 GLN A CA 1
ATOM 2498 C C . GLN A 1 321 ? 19.810 8.451 -39.976 1.00 89.00 321 GLN A C 1
ATOM 2500 O O . GLN A 1 321 ? 19.788 7.694 -40.948 1.00 89.00 321 GLN A O 1
ATOM 2505 N N . ASP A 1 322 ? 19.651 9.767 -40.087 1.00 89.69 322 ASP A N 1
ATOM 2506 C CA . ASP A 1 322 ? 19.347 10.455 -41.343 1.00 89.69 322 ASP A CA 1
ATOM 2507 C C . ASP A 1 322 ? 20.479 10.293 -42.356 1.00 89.69 322 ASP A C 1
ATOM 2509 O O . ASP A 1 322 ? 20.239 9.952 -43.518 1.00 89.69 322 ASP A O 1
ATOM 2513 N N . THR A 1 323 ? 21.726 10.432 -41.898 1.00 87.81 323 THR A N 1
ATOM 2514 C CA . THR A 1 323 ? 22.919 10.208 -42.725 1.00 87.81 323 THR A CA 1
ATOM 2515 C C . THR A 1 323 ? 22.948 8.777 -43.268 1.00 87.81 323 THR A C 1
ATOM 2517 O O . THR A 1 323 ? 23.155 8.560 -44.468 1.00 87.81 323 THR A O 1
ATOM 2520 N N . GLY A 1 324 ? 22.687 7.788 -42.406 1.00 88.69 324 GLY A N 1
ATOM 2521 C CA . GLY A 1 324 ? 22.603 6.384 -42.803 1.00 88.69 324 GLY A CA 1
ATOM 2522 C C . GLY A 1 324 ? 21.469 6.102 -43.782 1.00 88.69 324 GLY A C 1
ATOM 2523 O O . GLY A 1 324 ? 21.667 5.396 -44.771 1.00 88.69 324 GLY A O 1
ATOM 2524 N N . LEU A 1 325 ? 20.285 6.667 -43.540 1.00 90.44 325 LEU A N 1
ATOM 2525 C CA . LEU A 1 325 ? 19.111 6.471 -44.386 1.00 90.44 325 LEU A CA 1
ATOM 2526 C C . LEU A 1 325 ? 19.269 7.106 -45.761 1.00 90.44 325 LEU A C 1
ATOM 2528 O O . LEU A 1 325 ? 18.886 6.481 -46.757 1.00 90.44 325 LEU A O 1
ATOM 2532 N N . GLU A 1 326 ? 19.835 8.309 -45.839 1.00 91.81 326 GLU A N 1
ATOM 2533 C CA . GLU A 1 326 ? 20.051 8.979 -47.117 1.00 91.81 326 GLU A CA 1
ATOM 2534 C C . GLU A 1 326 ? 21.111 8.241 -47.942 1.00 91.81 326 GLU A C 1
ATOM 2536 O O . GLU A 1 326 ? 20.895 7.988 -49.131 1.00 91.81 326 GLU A O 1
ATOM 2541 N N . TRP A 1 327 ? 22.207 7.781 -47.324 1.00 94.00 327 TRP A N 1
ATOM 2542 C CA . TRP A 1 327 ? 23.157 6.911 -48.022 1.00 94.00 327 TRP A CA 1
ATOM 2543 C C . TRP A 1 327 ? 22.507 5.595 -48.467 1.00 94.00 327 TRP A C 1
ATOM 2545 O O . TRP A 1 327 ? 22.616 5.231 -49.637 1.00 94.00 327 TRP A O 1
ATOM 2555 N N . ALA A 1 328 ? 21.747 4.919 -47.601 1.00 91.38 328 ALA A N 1
ATOM 2556 C CA . ALA A 1 328 ? 21.079 3.664 -47.943 1.00 91.38 328 ALA A CA 1
ATOM 2557 C C . ALA A 1 328 ? 20.068 3.845 -49.095 1.00 91.38 328 ALA A C 1
ATOM 2559 O O . ALA A 1 328 ? 19.933 2.998 -49.979 1.00 91.38 328 ALA A O 1
ATOM 2560 N N . LYS A 1 329 ? 19.381 4.990 -49.150 1.00 92.75 329 LYS A N 1
ATOM 2561 C CA . LYS A 1 329 ? 18.488 5.363 -50.255 1.00 92.75 329 LYS A CA 1
ATOM 2562 C C . LYS A 1 329 ? 19.253 5.587 -51.560 1.00 92.75 329 LYS A C 1
ATOM 2564 O O . LYS A 1 329 ? 18.785 5.126 -52.605 1.00 92.75 329 LYS A O 1
ATOM 2569 N N . ARG A 1 330 ? 20.415 6.254 -51.521 1.00 92.38 330 ARG A N 1
ATOM 2570 C CA . ARG A 1 330 ? 21.317 6.381 -52.681 1.00 92.38 330 ARG A CA 1
ATOM 2571 C C . ARG A 1 330 ? 21.807 5.005 -53.142 1.00 92.38 330 ARG A C 1
ATOM 2573 O O . ARG A 1 330 ? 21.665 4.684 -54.321 1.00 92.38 330 ARG A O 1
ATOM 2580 N N . ALA A 1 331 ? 22.260 4.163 -52.214 1.00 90.94 331 ALA A N 1
ATOM 2581 C CA . ALA A 1 331 ? 22.716 2.801 -52.478 1.00 90.94 331 ALA A CA 1
ATOM 2582 C C . ALA A 1 331 ? 21.642 1.962 -53.185 1.00 90.94 331 ALA A C 1
ATOM 2584 O O . ALA A 1 331 ? 21.883 1.431 -54.268 1.00 90.94 331 ALA A O 1
ATOM 2585 N N . ARG A 1 332 ? 20.416 1.918 -52.645 1.00 91.69 332 ARG A N 1
ATOM 2586 C CA . ARG A 1 332 ? 19.301 1.161 -53.245 1.00 91.69 332 ARG A CA 1
ATOM 2587 C C . ARG A 1 332 ? 18.964 1.618 -54.666 1.00 91.69 332 ARG A C 1
ATOM 2589 O O . ARG A 1 332 ? 18.717 0.773 -55.525 1.00 91.69 332 ARG A O 1
ATOM 2596 N N . LYS A 1 333 ? 19.002 2.927 -54.950 1.00 90.88 333 LYS A N 1
ATOM 2597 C CA . LYS A 1 333 ? 18.800 3.447 -56.317 1.00 90.88 333 LYS A CA 1
ATOM 2598 C C . LYS A 1 333 ? 19.860 2.907 -57.279 1.00 90.88 333 LYS A C 1
ATOM 2600 O O . LYS A 1 333 ? 19.501 2.395 -58.339 1.00 90.88 333 LYS A O 1
ATOM 2605 N N . VAL A 1 334 ? 21.134 2.965 -56.886 1.00 88.44 334 VAL A N 1
ATOM 2606 C CA . VAL A 1 334 ? 22.273 2.492 -57.692 1.00 88.44 334 VAL A CA 1
ATOM 2607 C C . VAL A 1 334 ? 22.236 0.979 -57.908 1.00 88.44 334 VAL A C 1
ATOM 2609 O O . VAL A 1 334 ? 22.513 0.511 -59.008 1.00 88.44 334 VAL A O 1
ATOM 2612 N N . VAL A 1 335 ? 21.817 0.198 -56.909 1.00 87.06 335 VAL A N 1
ATOM 2613 C CA . VAL A 1 335 ? 21.645 -1.260 -57.050 1.00 87.06 335 VAL A CA 1
ATOM 2614 C C . VAL A 1 335 ? 20.675 -1.610 -58.187 1.00 87.06 335 VAL A C 1
ATOM 2616 O O . VAL A 1 335 ? 20.902 -2.571 -58.920 1.00 87.06 335 VAL A O 1
ATOM 2619 N N . THR A 1 336 ? 19.622 -0.811 -58.376 1.00 85.94 336 THR A N 1
ATOM 2620 C CA . THR A 1 336 ? 18.566 -1.054 -59.380 1.00 85.94 336 THR A CA 1
ATOM 2621 C C . THR A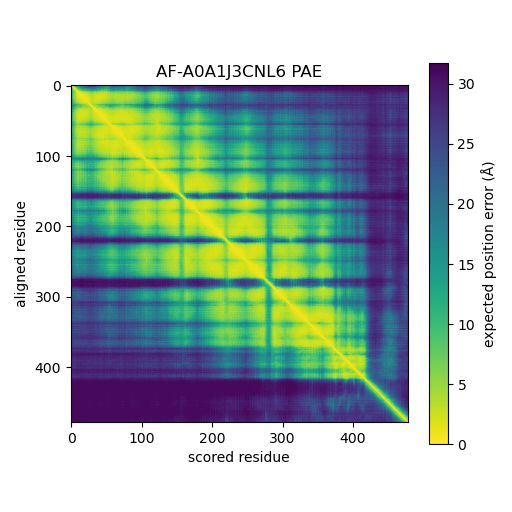 1 336 ? 18.754 -0.316 -60.711 1.00 85.94 336 THR A C 1
ATOM 2623 O O . THR A 1 336 ? 17.921 -0.431 -61.608 1.00 85.94 336 THR A O 1
ATOM 2626 N N . ASP A 1 337 ? 19.856 0.414 -60.888 1.00 85.19 337 ASP A N 1
ATOM 2627 C CA . ASP A 1 337 ? 20.080 1.319 -62.026 1.00 85.19 337 ASP A CA 1
ATOM 2628 C C . ASP A 1 337 ? 20.365 0.615 -63.373 1.00 85.19 337 ASP A C 1
ATOM 2630 O O . ASP A 1 337 ? 20.569 1.264 -64.399 1.00 85.19 337 ASP A O 1
ATOM 2634 N N . SER A 1 338 ? 20.428 -0.721 -63.381 1.00 79.25 338 SER A N 1
ATOM 2635 C CA . SER A 1 338 ? 20.734 -1.547 -64.558 1.00 79.25 338 SER A CA 1
ATOM 2636 C C . SER A 1 338 ? 22.064 -1.229 -65.266 1.00 79.25 338 SER A C 1
ATOM 2638 O O . SER A 1 338 ? 22.205 -1.500 -66.465 1.00 79.25 338 SER A O 1
ATOM 2640 N N . GLY A 1 339 ? 23.066 -0.700 -64.556 1.00 76.69 339 GLY A N 1
ATOM 2641 C CA . GLY A 1 339 ? 24.353 -0.343 -65.162 1.00 76.69 339 GLY A CA 1
ATOM 2642 C C . GLY A 1 339 ? 24.495 1.127 -65.557 1.00 76.69 339 GLY A C 1
ATOM 2643 O O . GLY A 1 339 ? 25.411 1.421 -66.320 1.00 76.69 339 GLY A O 1
ATOM 2644 N N . ALA A 1 340 ? 23.580 2.011 -65.142 1.00 83.00 340 ALA A N 1
ATOM 2645 C CA . ALA A 1 340 ? 23.582 3.416 -65.557 1.00 83.00 340 ALA A CA 1
ATOM 2646 C C . ALA A 1 340 ? 24.735 4.229 -64.944 1.00 83.00 340 ALA A C 1
ATOM 2648 O O . ALA A 1 340 ? 25.331 5.046 -65.643 1.00 83.00 340 ALA A O 1
ATOM 2649 N N . LEU A 1 341 ? 25.063 3.989 -63.672 1.00 86.25 341 LEU A N 1
ATOM 2650 C CA . LEU A 1 341 ? 26.181 4.613 -62.975 1.00 86.25 341 LEU A CA 1
ATOM 2651 C C . LEU A 1 341 ? 27.495 3.880 -63.289 1.00 86.25 341 LEU A C 1
ATOM 2653 O O . LEU A 1 341 ? 27.534 2.639 -63.337 1.00 86.25 341 LEU A O 1
ATOM 2657 N N . ALA A 1 342 ? 28.569 4.647 -63.505 1.00 85.44 342 ALA A N 1
ATOM 2658 C CA . ALA A 1 342 ? 29.885 4.098 -63.800 1.00 85.44 342 ALA A CA 1
ATOM 2659 C C . ALA A 1 342 ? 30.450 3.344 -62.588 1.00 85.44 342 ALA A C 1
ATOM 2661 O O . ALA A 1 342 ? 30.158 3.655 -61.439 1.00 85.44 342 ALA A O 1
ATOM 2662 N N . LEU A 1 343 ? 31.272 2.322 -62.842 1.00 84.94 343 LEU A N 1
ATOM 2663 C CA . LEU A 1 343 ? 31.818 1.483 -61.768 1.00 84.94 343 LEU A CA 1
ATOM 2664 C C . LEU A 1 343 ? 32.733 2.245 -60.810 1.00 84.94 343 LEU A C 1
ATOM 2666 O O . LEU A 1 343 ? 32.783 1.872 -59.647 1.00 84.94 343 LEU A O 1
ATOM 2670 N N . GLU A 1 344 ? 33.433 3.273 -61.293 1.00 84.94 344 GLU A N 1
ATOM 2671 C CA . GLU A 1 344 ? 34.252 4.150 -60.446 1.00 84.94 344 GLU A CA 1
ATOM 2672 C C . GLU A 1 344 ? 33.372 4.809 -59.375 1.00 84.94 344 GLU A C 1
ATOM 2674 O O . GLU A 1 344 ? 33.574 4.567 -58.191 1.00 84.94 344 GLU A O 1
ATOM 2679 N N . ASP A 1 345 ? 32.296 5.476 -59.796 1.00 87.44 345 ASP A N 1
ATOM 2680 C CA . ASP A 1 345 ? 31.332 6.119 -58.896 1.00 87.44 345 ASP A CA 1
ATOM 2681 C C . ASP A 1 345 ? 30.626 5.108 -57.959 1.00 87.44 345 ASP A C 1
ATOM 2683 O O . ASP A 1 345 ? 30.264 5.432 -56.829 1.00 87.44 345 ASP A O 1
ATOM 2687 N N . VAL A 1 346 ? 30.429 3.850 -58.391 1.00 87.69 346 VAL A N 1
ATOM 2688 C CA . VAL A 1 346 ? 29.904 2.773 -57.522 1.00 87.69 346 VAL A CA 1
ATOM 2689 C C . VAL A 1 346 ? 30.917 2.391 -56.436 1.00 87.69 346 VAL A C 1
ATOM 2691 O O . VAL A 1 346 ? 30.517 2.146 -55.298 1.00 87.69 346 VAL A O 1
ATOM 2694 N N . TYR A 1 347 ? 32.213 2.322 -56.759 1.00 86.94 347 TYR A N 1
ATOM 2695 C CA . TYR A 1 347 ? 33.258 2.053 -55.768 1.00 86.94 347 TYR A CA 1
ATOM 2696 C C . TYR A 1 347 ? 33.440 3.222 -54.798 1.00 86.94 347 TYR A C 1
ATOM 2698 O O . TYR A 1 347 ? 33.620 2.975 -53.605 1.00 86.94 347 TYR A O 1
ATOM 2706 N N . GLU A 1 348 ? 33.316 4.464 -55.271 1.00 89.44 348 GLU A N 1
ATOM 2707 C CA . GLU A 1 348 ? 33.265 5.646 -54.403 1.00 89.44 348 GLU A CA 1
ATOM 2708 C C . GLU A 1 348 ? 32.087 5.555 -53.426 1.00 89.44 348 GLU A C 1
ATOM 2710 O O . GLU A 1 348 ? 32.287 5.676 -52.221 1.00 89.44 348 GLU A O 1
ATOM 2715 N N . LEU A 1 349 ? 30.883 5.207 -53.901 1.00 90.19 349 LEU A N 1
ATOM 2716 C CA . LEU A 1 349 ? 29.705 5.051 -53.039 1.00 90.19 349 LEU A CA 1
ATOM 2717 C C . LEU A 1 349 ? 29.848 3.918 -52.004 1.00 90.19 349 LEU A C 1
ATOM 2719 O O . LEU A 1 349 ? 29.354 4.044 -50.880 1.00 90.19 349 LEU A O 1
ATOM 2723 N N . ILE A 1 350 ? 30.517 2.815 -52.360 1.00 89.00 350 ILE A N 1
ATOM 2724 C CA . ILE A 1 350 ? 30.862 1.740 -51.412 1.00 89.00 350 ILE A CA 1
ATOM 2725 C C . ILE A 1 350 ? 31.836 2.267 -50.356 1.00 89.00 350 ILE A C 1
ATOM 2727 O O . ILE A 1 350 ? 31.625 2.024 -49.170 1.00 89.00 350 ILE A O 1
ATOM 2731 N N . SER A 1 351 ? 32.862 3.018 -50.765 1.00 87.25 351 SER A N 1
ATOM 2732 C CA . SER A 1 351 ? 33.829 3.613 -49.841 1.00 87.25 351 SER A CA 1
ATOM 2733 C C . SER A 1 351 ? 33.180 4.643 -48.911 1.00 87.25 351 SER A C 1
ATOM 2735 O O . SER A 1 351 ? 33.465 4.640 -47.715 1.00 87.25 351 SER A O 1
ATOM 2737 N N . GLU A 1 352 ? 32.257 5.472 -49.413 1.00 89.06 352 GLU A N 1
ATOM 2738 C CA . GLU A 1 352 ? 31.424 6.349 -48.579 1.00 89.06 352 GLU A CA 1
ATOM 2739 C C . GLU A 1 352 ? 30.685 5.536 -47.508 1.00 89.06 352 GLU A C 1
ATOM 2741 O O . GLU A 1 352 ? 30.745 5.879 -46.330 1.00 89.06 352 GLU A O 1
ATOM 2746 N N . GLY A 1 353 ? 30.044 4.429 -47.902 1.00 86.62 353 GLY A N 1
ATOM 2747 C CA . GLY A 1 353 ? 29.286 3.553 -47.006 1.00 86.62 353 GLY A CA 1
ATOM 2748 C C . GLY A 1 353 ? 30.132 2.867 -45.939 1.00 86.62 353 GLY A C 1
ATOM 2749 O O . GLY A 1 353 ? 29.731 2.783 -44.782 1.00 86.62 353 GLY A O 1
ATOM 2750 N N . GLU A 1 354 ? 31.327 2.402 -46.305 1.00 85.94 354 GLU A N 1
ATOM 2751 C CA . GLU A 1 354 ? 32.283 1.796 -45.372 1.00 85.94 354 GLU A CA 1
ATOM 2752 C C . GLU A 1 354 ? 32.800 2.810 -44.344 1.00 85.94 354 GLU A C 1
ATOM 2754 O O . GLU A 1 354 ? 33.071 2.442 -43.197 1.00 85.94 354 GLU A O 1
ATOM 2759 N N . ASN A 1 355 ? 32.878 4.088 -44.723 1.00 84.31 355 ASN A N 1
ATOM 2760 C CA . ASN A 1 355 ? 33.315 5.187 -43.865 1.00 84.31 355 ASN A CA 1
ATOM 2761 C C . ASN A 1 355 ? 32.181 5.847 -43.065 1.00 84.31 355 ASN A C 1
ATOM 2763 O O . ASN A 1 355 ? 32.470 6.660 -42.189 1.00 84.31 355 ASN A O 1
ATOM 2767 N N . LEU A 1 356 ? 30.914 5.475 -43.285 1.00 84.38 356 LEU A N 1
ATOM 2768 C CA . LEU A 1 356 ? 29.798 6.000 -42.498 1.00 84.38 356 LEU A CA 1
ATOM 2769 C C . LEU A 1 356 ? 29.961 5.702 -41.001 1.00 84.38 356 LEU A C 1
ATOM 2771 O O . LEU A 1 356 ? 30.489 4.647 -40.636 1.00 84.38 356 LEU A O 1
ATOM 2775 N N . PRO A 1 357 ? 29.448 6.575 -40.120 1.00 79.19 357 PRO A N 1
ATOM 2776 C CA . PRO A 1 357 ? 29.422 6.323 -38.679 1.00 79.19 357 PRO A CA 1
ATOM 2777 C C . PRO A 1 357 ? 28.414 5.226 -38.284 1.00 79.19 357 PRO A C 1
ATOM 2779 O O . PRO A 1 357 ? 28.447 4.731 -37.162 1.00 79.19 357 PRO A O 1
ATOM 2782 N N . VAL A 1 358 ? 27.544 4.811 -39.211 1.00 83.94 358 VAL A N 1
ATOM 2783 C CA . VAL A 1 358 ? 26.524 3.772 -39.028 1.00 83.94 358 VAL A CA 1
ATOM 2784 C C . VAL A 1 358 ? 26.731 2.629 -40.013 1.00 83.94 358 VAL A C 1
ATOM 2786 O O . VAL A 1 358 ? 27.109 2.843 -41.164 1.00 83.94 358 VAL A O 1
ATOM 2789 N N . HIS A 1 359 ? 26.480 1.402 -39.567 1.00 84.50 359 HIS A N 1
ATOM 2790 C CA . HIS A 1 359 ? 26.679 0.208 -40.377 1.00 84.50 359 HIS A CA 1
ATOM 2791 C C . HIS A 1 359 ? 25.391 -0.199 -41.108 1.00 84.50 359 HIS A C 1
ATOM 2793 O O . HIS A 1 359 ? 24.372 -0.505 -40.484 1.00 84.50 359 HIS A O 1
ATOM 2799 N N . ALA A 1 360 ? 25.449 -0.219 -42.441 1.00 86.19 360 ALA A N 1
ATOM 2800 C CA . ALA A 1 360 ? 24.361 -0.618 -43.336 1.00 86.19 360 ALA A CA 1
ATOM 2801 C C . ALA A 1 360 ? 24.821 -1.777 -44.245 1.00 86.19 360 ALA A C 1
ATOM 2803 O O . ALA A 1 360 ? 25.096 -1.603 -45.433 1.00 86.19 360 ALA A O 1
ATOM 2804 N N . GLU A 1 361 ? 24.979 -2.963 -43.646 1.00 85.62 361 GLU A N 1
ATOM 2805 C CA . GLU A 1 361 ? 25.593 -4.128 -44.302 1.00 85.62 361 GLU A CA 1
ATOM 2806 C C . GLU A 1 361 ? 24.784 -4.649 -45.494 1.00 85.62 361 GLU A C 1
ATOM 2808 O O . GLU A 1 361 ? 25.364 -5.017 -46.513 1.00 85.62 361 GLU A O 1
ATOM 2813 N N . GLU A 1 362 ? 23.453 -4.654 -45.398 1.00 86.50 362 GLU A N 1
ATOM 2814 C CA . GLU A 1 362 ? 22.573 -5.144 -46.466 1.00 86.50 362 GLU A CA 1
ATOM 2815 C C . GLU A 1 362 ? 22.777 -4.341 -47.762 1.00 86.50 362 GLU A C 1
ATOM 2817 O O . GLU A 1 362 ? 22.993 -4.907 -48.838 1.00 86.50 362 GLU A O 1
ATOM 2822 N N . GLU A 1 363 ? 22.787 -3.011 -47.663 1.00 90.62 363 GLU A N 1
ATOM 2823 C CA . GLU A 1 363 ? 23.032 -2.117 -48.790 1.00 90.62 363 GLU A CA 1
ATOM 2824 C C . GLU A 1 363 ? 24.475 -2.183 -49.307 1.00 90.62 363 GLU A C 1
ATOM 2826 O O . GLU A 1 363 ? 24.681 -2.161 -50.524 1.00 90.62 363 GLU A O 1
ATOM 2831 N N . LEU A 1 364 ? 25.473 -2.313 -48.423 1.00 88.12 364 LEU A N 1
ATOM 2832 C CA . LEU A 1 364 ? 26.872 -2.506 -48.826 1.00 88.12 364 LEU A CA 1
ATOM 2833 C C . LEU A 1 364 ? 27.047 -3.800 -49.628 1.00 88.12 364 LEU A C 1
ATOM 2835 O O . LEU A 1 364 ? 27.695 -3.802 -50.678 1.00 88.12 364 LEU A O 1
ATOM 2839 N N . GLN A 1 365 ? 26.442 -4.900 -49.182 1.00 87.81 365 GLN A N 1
ATOM 2840 C CA . GLN A 1 365 ? 26.460 -6.170 -49.908 1.00 87.81 365 GLN A CA 1
ATOM 2841 C C . GLN A 1 365 ? 25.748 -6.062 -51.258 1.00 87.81 365 GLN A C 1
ATOM 2843 O O . GLN A 1 365 ? 26.267 -6.552 -52.265 1.00 87.81 365 GLN A O 1
ATOM 2848 N N . ALA A 1 366 ? 24.606 -5.375 -51.313 1.00 87.19 366 ALA A N 1
ATOM 2849 C CA . ALA A 1 366 ? 23.875 -5.158 -52.555 1.00 87.19 366 ALA A CA 1
ATOM 2850 C C . ALA A 1 366 ? 24.679 -4.317 -53.566 1.00 87.19 366 ALA A C 1
ATOM 2852 O O . ALA A 1 366 ? 24.720 -4.652 -54.753 1.00 87.19 366 ALA A O 1
ATOM 2853 N N . LEU A 1 367 ? 25.380 -3.270 -53.115 1.00 87.88 367 LEU A N 1
ATOM 2854 C CA . LEU A 1 367 ? 26.281 -2.481 -53.962 1.00 87.88 367 LEU A CA 1
ATOM 2855 C C . LEU A 1 367 ? 27.483 -3.300 -54.447 1.00 87.88 367 LEU A C 1
ATOM 2857 O O . LEU A 1 367 ? 27.832 -3.245 -55.630 1.00 87.88 367 LEU A O 1
ATOM 2861 N N . ARG A 1 368 ? 28.082 -4.120 -53.575 1.00 87.38 368 ARG A N 1
ATOM 2862 C CA . ARG A 1 368 ? 29.156 -5.049 -53.963 1.00 87.38 368 ARG A CA 1
ATOM 2863 C C . ARG A 1 368 ? 28.667 -6.031 -55.029 1.00 87.38 368 ARG A C 1
ATOM 2865 O O . ARG A 1 368 ? 29.351 -6.200 -56.036 1.00 87.38 368 ARG A O 1
ATOM 2872 N N . ALA A 1 369 ? 27.465 -6.589 -54.891 1.00 84.31 369 ALA A N 1
ATOM 2873 C CA . ALA A 1 369 ? 26.851 -7.435 -55.916 1.00 84.31 369 ALA A CA 1
ATOM 2874 C C . ALA A 1 369 ? 26.598 -6.668 -57.229 1.00 84.31 369 ALA A C 1
ATOM 2876 O O . ALA A 1 369 ? 26.882 -7.175 -58.313 1.00 84.31 369 ALA A O 1
ATOM 2877 N N . ARG A 1 370 ? 26.153 -5.408 -57.155 1.00 84.50 370 ARG A N 1
ATOM 2878 C CA . ARG A 1 370 ? 25.989 -4.522 -58.320 1.00 84.50 370 ARG A CA 1
ATOM 2879 C C . ARG A 1 370 ? 27.317 -4.191 -59.020 1.00 84.50 370 ARG A C 1
ATOM 2881 O O . ARG A 1 370 ? 27.313 -3.921 -60.223 1.00 84.50 370 ARG A O 1
ATOM 2888 N N . SER A 1 371 ? 28.446 -4.229 -58.314 1.00 83.69 371 SER A N 1
ATOM 2889 C CA . SER A 1 371 ? 29.784 -4.062 -58.903 1.00 83.69 371 SER A CA 1
ATOM 2890 C C . SER A 1 371 ? 30.277 -5.309 -59.661 1.00 83.69 371 SER A C 1
ATOM 2892 O O . SER A 1 371 ? 31.227 -5.229 -60.443 1.00 83.69 371 SER A O 1
ATOM 2894 N N . MET A 1 372 ? 29.618 -6.462 -59.484 1.00 81.88 372 MET A N 1
ATOM 2895 C CA . MET A 1 372 ? 29.971 -7.702 -60.174 1.00 81.88 372 MET A CA 1
ATOM 2896 C C . MET A 1 372 ? 29.463 -7.681 -61.617 1.00 81.88 372 MET A C 1
ATOM 2898 O O . MET A 1 372 ? 28.262 -7.677 -61.890 1.00 81.88 372 MET A O 1
ATOM 2902 N N . LEU A 1 373 ? 30.399 -7.672 -62.565 1.00 81.38 373 LEU A N 1
ATOM 2903 C CA . LEU A 1 373 ? 30.088 -7.678 -63.990 1.00 81.38 373 LEU A CA 1
ATOM 2904 C C . LEU A 1 373 ? 30.016 -9.096 -64.535 1.00 81.38 373 LEU A C 1
ATOM 2906 O O . LEU A 1 373 ? 30.931 -9.895 -64.345 1.00 81.38 373 LEU A O 1
ATOM 2910 N N . HIS A 1 374 ? 28.989 -9.349 -65.336 1.00 78.12 374 HIS A N 1
ATOM 2911 C CA . HIS A 1 374 ? 28.807 -10.608 -66.037 1.00 78.12 374 HIS A CA 1
ATOM 2912 C C . HIS A 1 374 ? 28.761 -10.396 -67.553 1.00 78.12 374 HIS A C 1
ATOM 2914 O O . HIS A 1 374 ? 28.612 -9.277 -68.063 1.00 78.12 374 HIS A O 1
ATOM 2920 N N . CYS A 1 375 ? 28.829 -11.511 -68.282 1.00 81.31 375 CYS A N 1
ATOM 2921 C CA . CYS A 1 375 ? 28.705 -11.589 -69.731 1.00 81.31 375 CYS A CA 1
ATOM 2922 C C . CYS A 1 375 ? 29.796 -10.817 -70.509 1.00 81.31 375 CYS A C 1
ATOM 2924 O O . CYS A 1 375 ? 30.622 -10.082 -69.969 1.00 81.31 375 CYS A O 1
ATOM 2926 N N . VAL A 1 376 ? 29.784 -10.962 -71.836 1.00 78.88 376 VAL A N 1
ATOM 2927 C CA . VAL A 1 376 ? 30.627 -10.180 -72.756 1.00 78.88 376 VAL A CA 1
ATOM 2928 C C . VAL A 1 376 ? 30.265 -8.695 -72.768 1.00 78.88 376 VAL A C 1
ATOM 2930 O O . VAL A 1 376 ? 31.115 -7.864 -73.062 1.00 78.88 376 VAL A O 1
ATOM 2933 N N . CYS A 1 377 ? 29.026 -8.344 -72.414 1.00 78.75 377 CYS A N 1
ATOM 2934 C CA . CYS A 1 377 ? 28.580 -6.954 -72.371 1.00 78.75 377 CYS A CA 1
ATOM 2935 C C . CYS A 1 377 ? 29.090 -6.182 -71.147 1.00 78.75 377 CYS A C 1
ATOM 2937 O O . CYS A 1 377 ? 28.817 -4.990 -71.064 1.00 78.75 377 CYS A O 1
ATOM 2939 N N . ARG A 1 378 ? 29.778 -6.850 -70.202 1.00 77.69 378 ARG A N 1
ATOM 2940 C CA . ARG A 1 378 ? 30.331 -6.251 -68.975 1.00 77.69 378 ARG A CA 1
ATOM 2941 C C . ARG A 1 378 ? 29.297 -5.418 -68.212 1.00 77.69 378 ARG A C 1
ATOM 2943 O O . ARG A 1 378 ? 29.583 -4.310 -67.777 1.00 77.69 378 ARG A O 1
ATOM 2950 N N . LYS A 1 379 ? 28.084 -5.963 -68.077 1.00 73.56 379 LYS A N 1
ATOM 2951 C CA . LYS A 1 379 ? 26.988 -5.337 -67.324 1.00 73.56 379 LYS A CA 1
ATOM 2952 C C . LYS A 1 379 ? 26.727 -6.120 -66.036 1.00 73.56 379 LYS A C 1
ATOM 2954 O O . LYS A 1 379 ? 26.978 -7.329 -66.024 1.00 73.56 379 LYS A O 1
ATOM 2959 N N . PRO A 1 380 ? 26.228 -5.459 -64.982 1.00 72.88 380 PRO A N 1
ATOM 2960 C CA . PRO A 1 380 ? 25.756 -6.144 -63.785 1.00 72.88 380 PRO A CA 1
ATOM 2961 C C . PRO A 1 380 ? 24.603 -7.099 -64.107 1.00 72.88 380 PRO A C 1
ATOM 2963 O O . PRO A 1 380 ? 23.982 -7.015 -65.176 1.00 72.88 380 PRO A O 1
ATOM 2966 N N . TYR A 1 381 ? 24.307 -7.997 -63.170 1.00 70.88 381 TYR A N 1
ATOM 2967 C CA . TYR A 1 381 ? 23.134 -8.862 -63.259 1.00 70.88 381 TYR A CA 1
ATOM 2968 C C . TYR A 1 381 ? 21.855 -8.020 -63.404 1.00 70.88 381 TYR A C 1
ATOM 2970 O O . TYR A 1 381 ? 21.620 -7.102 -62.625 1.00 70.88 381 TYR A O 1
ATOM 2978 N N . ASN A 1 382 ? 21.033 -8.309 -64.417 1.00 66.88 382 ASN A N 1
ATOM 2979 C CA . ASN A 1 382 ? 19.879 -7.477 -64.794 1.00 66.88 382 ASN A CA 1
ATOM 2980 C C . ASN A 1 382 ? 18.581 -8.282 -64.976 1.00 66.88 382 ASN A C 1
ATOM 2982 O O . ASN A 1 382 ? 17.757 -7.911 -65.810 1.00 66.88 382 ASN A O 1
ATOM 2986 N N . SER A 1 383 ? 18.452 -9.411 -64.263 1.00 68.88 383 SER A N 1
ATOM 2987 C CA . SER A 1 383 ? 17.311 -10.352 -64.283 1.00 68.88 383 SER A CA 1
ATOM 2988 C C . SER A 1 383 ? 16.895 -10.914 -65.656 1.00 68.88 383 SER A C 1
ATOM 2990 O O . SER A 1 383 ? 15.938 -11.685 -65.752 1.00 68.88 383 SER A O 1
ATOM 2992 N N . ARG A 1 384 ? 17.627 -10.611 -66.736 1.00 78.31 384 ARG A N 1
ATOM 2993 C CA . ARG A 1 384 ? 17.389 -11.185 -68.068 1.00 78.31 384 ARG A CA 1
ATOM 2994 C C . ARG A 1 384 ? 17.791 -12.656 -68.103 1.00 78.31 384 ARG A C 1
ATOM 2996 O O . ARG A 1 384 ? 18.618 -13.117 -67.330 1.00 78.31 384 ARG A O 1
ATOM 3003 N N . SER A 1 385 ? 17.251 -13.398 -69.068 1.00 79.81 385 SER A N 1
ATOM 3004 C CA . SER A 1 385 ? 17.592 -14.808 -69.284 1.00 79.81 385 SER A CA 1
ATOM 3005 C C . SER A 1 385 ? 19.101 -14.993 -69.515 1.00 79.81 385 SER A C 1
ATOM 3007 O O . SER A 1 385 ? 19.629 -14.613 -70.568 1.00 79.81 385 SER A O 1
ATOM 3009 N N . MET A 1 386 ? 19.789 -15.589 -68.538 1.00 85.38 386 MET A N 1
ATOM 3010 C CA . MET A 1 386 ? 21.214 -15.916 -68.606 1.00 85.38 386 MET A CA 1
ATOM 3011 C C . MET A 1 386 ? 21.452 -17.424 -68.750 1.00 85.38 386 MET A C 1
ATOM 3013 O O . MET A 1 386 ? 20.590 -18.249 -68.431 1.00 85.38 386 MET A O 1
ATOM 3017 N N . VAL A 1 387 ? 22.635 -17.769 -69.249 1.00 85.19 387 VAL A N 1
ATOM 3018 C CA . VAL A 1 387 ? 23.178 -19.123 -69.359 1.00 85.19 387 VAL A CA 1
ATOM 3019 C C . VAL A 1 387 ? 24.605 -19.127 -68.804 1.00 85.19 387 VAL A C 1
ATOM 3021 O O . VAL A 1 387 ? 25.360 -18.183 -69.047 1.00 85.19 387 VAL A O 1
ATOM 3024 N N . SER A 1 388 ? 24.980 -20.158 -68.051 1.00 89.00 388 SER A N 1
ATOM 3025 C CA . SER A 1 388 ? 26.342 -20.328 -67.540 1.00 89.00 388 SER A CA 1
ATOM 3026 C C . SER A 1 388 ? 27.195 -21.149 -68.510 1.00 89.00 388 SER A C 1
ATOM 3028 O O . SER A 1 388 ? 26.713 -22.077 -69.163 1.00 89.00 388 SER A O 1
ATOM 3030 N N . CYS A 1 389 ? 28.471 -20.792 -68.639 1.00 88.06 389 CYS A N 1
ATOM 3031 C CA . CYS A 1 389 ? 29.434 -21.583 -69.398 1.00 88.06 389 CYS A CA 1
ATOM 3032 C C . CYS A 1 389 ? 29.827 -22.835 -68.603 1.00 88.06 389 CYS A C 1
ATOM 3034 O O . CYS A 1 389 ? 30.273 -22.724 -67.464 1.00 88.06 389 CYS A O 1
ATOM 3036 N N . SER A 1 390 ? 29.739 -24.019 -69.209 1.00 86.12 390 SER A N 1
ATOM 3037 C CA . SER A 1 390 ? 30.093 -25.288 -68.558 1.00 86.12 390 SER A CA 1
ATOM 3038 C C . SER A 1 390 ? 31.586 -25.439 -68.249 1.00 86.12 390 SER A C 1
ATOM 3040 O O . SER A 1 390 ? 31.947 -26.302 -67.456 1.00 86.12 390 SER A O 1
ATOM 3042 N N . GLN A 1 391 ? 32.449 -24.618 -68.857 1.00 84.00 391 GLN A N 1
ATOM 3043 C CA . GLN A 1 391 ? 33.899 -24.674 -68.652 1.00 84.00 391 GLN A CA 1
ATOM 3044 C C . GLN A 1 391 ? 34.407 -23.643 -67.639 1.00 84.00 391 GLN A C 1
ATOM 3046 O O . GLN A 1 391 ? 35.145 -24.000 -66.727 1.00 84.00 391 GLN A O 1
ATOM 3051 N N . CYS A 1 392 ? 34.033 -22.366 -67.782 1.00 86.50 392 CYS A N 1
ATOM 3052 C CA . CYS A 1 392 ? 34.509 -21.304 -66.886 1.00 86.50 392 CYS A CA 1
ATOM 3053 C C . CYS A 1 392 ? 33.511 -20.908 -65.792 1.00 86.50 392 CYS A C 1
ATOM 3055 O O . CYS A 1 392 ? 33.873 -20.139 -64.910 1.00 86.50 392 CYS A O 1
ATOM 3057 N N . GLY A 1 393 ? 32.263 -21.383 -65.848 1.00 82.50 393 GLY A N 1
ATOM 3058 C CA . GLY A 1 393 ? 31.219 -21.034 -64.880 1.00 82.50 393 GLY A CA 1
ATOM 3059 C C . GLY A 1 393 ? 30.657 -19.612 -65.016 1.00 82.50 393 GLY A C 1
ATOM 3060 O O . GLY A 1 393 ? 29.683 -19.287 -64.344 1.00 82.50 393 GLY A O 1
ATOM 3061 N N . GLU A 1 394 ? 31.218 -18.776 -65.897 1.00 84.12 394 GLU A N 1
ATOM 3062 C CA . GLU A 1 394 ? 30.763 -17.398 -66.114 1.00 84.12 394 GLU A CA 1
ATOM 3063 C C . GLU A 1 394 ? 29.356 -17.336 -66.717 1.00 84.12 394 GLU A C 1
ATOM 3065 O O . GLU A 1 394 ? 28.975 -18.161 -67.556 1.00 84.12 394 GLU A O 1
ATOM 3070 N N . TRP A 1 395 ? 28.599 -16.313 -66.321 1.00 85.75 395 TRP A N 1
ATOM 3071 C CA . TRP A 1 395 ? 27.216 -16.104 -66.744 1.00 85.75 395 TRP A CA 1
ATOM 3072 C C . TRP A 1 395 ? 27.123 -15.156 -67.935 1.00 85.75 395 TRP A C 1
ATOM 3074 O O . TRP A 1 395 ? 27.722 -14.082 -67.952 1.00 85.75 395 TRP A O 1
ATOM 3084 N N . TYR A 1 396 ? 26.312 -15.520 -68.927 1.00 83.38 396 TYR A N 1
ATOM 3085 C CA . TYR A 1 396 ? 26.108 -14.746 -70.145 1.00 83.38 396 TYR A CA 1
ATOM 3086 C C . TYR A 1 396 ? 24.622 -14.539 -70.424 1.00 83.38 396 TYR A C 1
ATOM 3088 O O . TYR A 1 396 ? 23.841 -15.481 -70.347 1.00 83.38 396 TYR A O 1
ATOM 3096 N N . HIS A 1 397 ? 24.213 -13.329 -70.809 1.00 85.44 397 HIS A N 1
ATOM 3097 C CA . HIS A 1 397 ? 22.857 -13.106 -71.312 1.00 85.44 397 HIS A CA 1
ATOM 3098 C C . HIS A 1 397 ? 22.661 -13.877 -72.617 1.00 85.44 397 HIS A C 1
ATOM 3100 O O . HIS A 1 397 ? 23.438 -13.691 -73.553 1.00 85.44 397 HIS A O 1
ATOM 3106 N N . THR A 1 398 ? 21.594 -14.670 -72.702 1.00 83.12 398 THR A N 1
ATOM 3107 C CA . THR A 1 398 ? 21.223 -15.447 -73.901 1.00 83.12 398 THR A CA 1
ATOM 3108 C C . THR A 1 398 ? 21.220 -14.588 -75.169 1.00 83.12 398 THR A C 1
ATOM 3110 O O . THR A 1 398 ? 21.799 -14.983 -76.174 1.00 83.12 398 THR A O 1
ATOM 3113 N N . TYR A 1 399 ? 20.711 -13.355 -75.091 1.00 82.56 399 TYR A N 1
ATOM 3114 C CA . TYR A 1 399 ? 20.752 -12.389 -76.194 1.00 82.56 399 TYR A CA 1
ATOM 3115 C C . TYR A 1 399 ? 22.175 -11.946 -76.589 1.00 82.56 399 TYR A C 1
ATOM 3117 O O . TYR A 1 399 ? 22.507 -11.907 -77.771 1.00 82.56 399 TYR A O 1
ATOM 3125 N N . CYS A 1 400 ? 23.048 -11.641 -75.619 1.00 82.56 400 CYS A N 1
ATOM 3126 C CA . CYS A 1 400 ? 24.421 -11.187 -75.892 1.00 82.56 400 CYS A CA 1
ATOM 3127 C C . CYS A 1 400 ? 25.281 -12.259 -76.568 1.00 82.56 400 CYS A C 1
ATOM 3129 O O . CYS A 1 400 ? 26.240 -11.927 -77.258 1.00 82.56 400 CYS A O 1
ATOM 3131 N N . VAL A 1 401 ? 24.935 -13.531 -76.370 1.00 84.69 401 VAL A N 1
ATOM 3132 C CA . VAL A 1 401 ? 25.601 -14.675 -77.005 1.00 84.69 401 VAL A CA 1
ATOM 3133 C C . VAL A 1 401 ? 24.773 -15.267 -78.152 1.00 84.69 401 VAL A C 1
ATOM 3135 O O . VAL A 1 401 ? 25.070 -16.360 -78.620 1.00 84.69 401 VAL A O 1
ATOM 3138 N N . LYS A 1 402 ? 23.756 -14.525 -78.626 1.00 81.75 402 LYS A N 1
ATOM 3139 C CA . LYS A 1 402 ? 22.893 -14.853 -79.776 1.00 81.75 402 LYS A CA 1
ATOM 3140 C C . LYS A 1 402 ? 22.206 -16.224 -79.680 1.00 81.75 402 LYS A C 1
ATOM 3142 O O . LYS A 1 402 ? 22.040 -16.922 -80.675 1.00 81.75 402 LYS A O 1
ATOM 3147 N N . LEU A 1 403 ? 21.786 -16.609 -78.478 1.00 81.19 403 LEU A N 1
ATOM 3148 C CA . LEU A 1 403 ? 21.009 -17.820 -78.239 1.00 81.19 403 LEU A CA 1
ATOM 3149 C C . LEU A 1 403 ? 19.513 -17.502 -78.253 1.00 81.19 403 LEU A C 1
ATOM 3151 O O . LEU A 1 403 ? 19.029 -16.712 -77.444 1.00 81.19 403 LEU A O 1
ATOM 3155 N N . HIS A 1 404 ? 18.778 -18.168 -79.143 1.00 73.81 404 HIS A N 1
ATOM 3156 C CA . HIS A 1 404 ? 17.316 -18.074 -79.224 1.00 73.81 404 HIS A CA 1
ATOM 3157 C C . HIS A 1 404 ? 16.595 -18.970 -78.201 1.00 73.81 404 HIS A C 1
ATOM 3159 O O . HIS A 1 404 ? 15.428 -18.748 -77.896 1.00 73.81 404 HIS A O 1
ATOM 3165 N N . TRP A 1 405 ? 17.284 -19.970 -77.650 1.00 73.69 405 TRP A N 1
ATOM 3166 C CA . TRP A 1 405 ? 16.773 -20.911 -76.650 1.00 73.69 405 TRP A CA 1
ATOM 3167 C C . TRP A 1 405 ? 17.908 -21.329 -75.704 1.00 73.69 405 TRP A C 1
ATOM 3169 O O . TRP A 1 405 ? 19.080 -21.206 -76.055 1.00 73.69 405 TRP A O 1
ATOM 3179 N N . LYS A 1 406 ? 17.584 -21.797 -74.490 1.00 75.44 406 LYS A N 1
ATOM 3180 C CA . LYS A 1 406 ? 18.589 -22.230 -73.500 1.00 75.44 406 LYS A CA 1
ATOM 3181 C C . LYS A 1 406 ? 19.097 -23.649 -73.827 1.00 75.44 406 LYS A C 1
ATOM 3183 O O . LYS A 1 406 ? 18.321 -24.595 -73.673 1.00 75.44 406 LYS A O 1
ATOM 3188 N N . PRO A 1 407 ? 20.364 -23.835 -74.244 1.00 77.69 407 PRO A N 1
ATOM 3189 C CA . PRO A 1 407 ? 20.915 -25.161 -74.512 1.00 77.69 407 PRO A CA 1
ATOM 3190 C C . PRO A 1 407 ? 21.205 -25.938 -73.219 1.00 77.69 407 PRO A C 1
ATOM 3192 O O . PRO A 1 407 ? 21.420 -25.348 -72.163 1.00 77.69 407 PRO A O 1
ATOM 3195 N N . LYS A 1 408 ? 21.243 -27.278 -73.305 1.00 76.50 408 LYS A N 1
ATOM 3196 C CA . LYS A 1 408 ? 21.572 -28.162 -72.163 1.00 76.50 408 LYS A CA 1
ATOM 3197 C C . LYS A 1 408 ? 23.015 -27.995 -71.669 1.00 76.50 408 LYS A C 1
ATOM 3199 O O . LYS A 1 408 ? 23.280 -28.217 -70.495 1.00 76.50 408 LYS A O 1
ATOM 3204 N N . ALA A 1 409 ? 23.926 -27.620 -72.561 1.00 79.88 409 ALA A N 1
ATOM 3205 C CA . ALA A 1 409 ? 25.299 -27.254 -72.247 1.00 79.88 409 ALA A CA 1
ATOM 3206 C C . ALA A 1 409 ? 25.696 -26.081 -73.148 1.00 79.88 409 ALA A C 1
ATOM 3208 O O . ALA A 1 409 ? 25.451 -26.117 -74.353 1.00 79.88 409 ALA A O 1
ATOM 3209 N N . TYR A 1 410 ? 26.283 -25.042 -72.560 1.00 84.00 410 TYR A N 1
ATOM 3210 C CA . TYR A 1 410 ? 26.773 -23.865 -73.270 1.00 84.00 410 TYR A CA 1
ATOM 3211 C C . TYR A 1 410 ? 28.259 -23.684 -72.977 1.00 84.00 410 TYR A C 1
ATOM 3213 O O . TYR A 1 410 ? 28.670 -23.750 -71.822 1.00 84.00 410 TYR A O 1
ATOM 3221 N N . VAL A 1 411 ? 29.056 -23.432 -74.013 1.00 83.94 411 VAL A N 1
ATOM 3222 C CA . VAL A 1 411 ? 30.472 -23.069 -73.892 1.00 83.94 411 VAL A CA 1
ATOM 3223 C C . VAL A 1 411 ? 30.638 -21.685 -74.507 1.00 83.94 411 VAL A C 1
ATOM 3225 O O . VAL A 1 411 ? 30.185 -21.450 -75.625 1.00 83.94 411 VAL A O 1
ATOM 3228 N N . CYS A 1 412 ? 31.241 -20.748 -73.775 1.00 83.88 412 CYS A N 1
ATOM 3229 C CA . CYS A 1 412 ? 31.403 -19.381 -74.260 1.00 83.88 412 CYS A CA 1
ATOM 3230 C C . CYS A 1 412 ? 32.497 -19.272 -75.329 1.00 83.88 412 CYS A C 1
ATOM 3232 O O . CYS A 1 412 ? 33.409 -20.093 -75.391 1.00 83.88 412 CYS A O 1
ATOM 3234 N N . SER A 1 413 ? 32.450 -18.205 -76.125 1.00 81.88 413 SER A N 1
ATOM 3235 C CA . SER A 1 413 ? 33.419 -17.932 -77.197 1.00 81.88 413 SER A CA 1
ATOM 3236 C C . SER A 1 413 ? 34.871 -17.777 -76.726 1.00 81.88 413 SER A C 1
ATOM 3238 O O . SER A 1 413 ? 35.785 -17.917 -77.528 1.00 81.88 413 SER 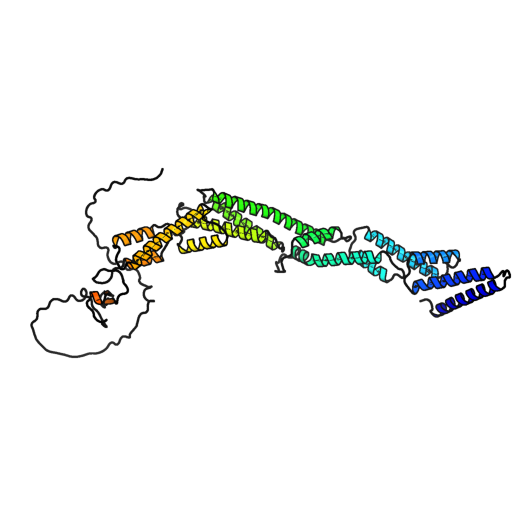A O 1
ATOM 3240 N N . ALA A 1 414 ? 35.101 -17.506 -75.438 1.00 81.75 414 ALA A N 1
ATOM 3241 C CA . ALA A 1 414 ? 36.444 -17.486 -74.856 1.00 81.75 414 ALA A CA 1
ATOM 3242 C C . ALA A 1 414 ? 36.963 -18.896 -74.515 1.00 81.75 414 ALA A C 1
ATOM 3244 O O . ALA A 1 414 ? 38.161 -19.144 -74.594 1.00 81.75 414 ALA A O 1
ATOM 3245 N N . CYS A 1 415 ? 36.066 -19.813 -74.144 1.00 83.50 415 CYS A N 1
ATOM 3246 C CA . CYS A 1 415 ? 36.378 -21.213 -73.841 1.00 83.50 415 CYS A CA 1
ATOM 3247 C C . CYS A 1 415 ? 36.396 -22.097 -75.098 1.00 83.50 415 CYS A C 1
ATOM 3249 O O . CYS A 1 415 ? 37.072 -23.120 -75.130 1.00 83.50 415 CYS A O 1
ATOM 3251 N N . CYS A 1 416 ? 35.672 -21.694 -76.141 1.00 77.38 416 CYS A N 1
ATOM 3252 C CA . CYS A 1 416 ? 35.716 -22.294 -77.467 1.00 77.38 416 CYS A CA 1
ATOM 3253 C C . CYS A 1 416 ? 35.908 -21.177 -78.505 1.00 77.38 416 CYS A C 1
ATOM 3255 O O . CYS A 1 416 ? 34.930 -20.708 -79.096 1.00 77.38 416 CYS A O 1
ATOM 3257 N N . PRO A 1 417 ? 37.146 -20.681 -78.686 1.00 69.19 417 PRO A N 1
ATOM 3258 C CA . PRO A 1 417 ? 37.449 -19.750 -79.759 1.00 69.19 417 PRO A CA 1
ATOM 3259 C C . PRO A 1 417 ? 37.223 -20.474 -81.086 1.00 69.19 417 PRO A C 1
ATOM 3261 O O . PRO A 1 417 ? 37.970 -21.381 -81.445 1.00 69.19 417 PRO A O 1
ATOM 3264 N N . VAL A 1 418 ? 36.162 -20.100 -81.799 1.00 54.16 418 VAL A N 1
ATOM 3265 C CA . VAL A 1 418 ? 35.931 -20.579 -83.162 1.00 54.16 418 VAL A CA 1
ATOM 3266 C C . VAL A 1 418 ? 37.064 -20.018 -84.015 1.00 54.16 418 VAL A C 1
ATOM 3268 O O . VAL A 1 418 ? 37.108 -18.818 -84.286 1.00 54.16 418 VAL A O 1
ATOM 3271 N N . THR A 1 419 ? 38.011 -20.869 -84.405 1.00 39.25 419 THR A N 1
ATOM 3272 C CA . THR A 1 419 ? 38.904 -20.563 -85.518 1.00 39.25 419 THR A CA 1
ATOM 3273 C C . THR A 1 419 ? 38.034 -20.391 -86.765 1.00 39.25 419 THR A C 1
ATOM 3275 O O . THR A 1 419 ? 37.175 -21.240 -87.017 1.00 39.25 419 THR A O 1
ATOM 3278 N N . PRO A 1 420 ? 38.190 -19.311 -87.550 1.00 35.09 420 PRO A N 1
ATOM 3279 C CA . PRO A 1 420 ? 37.539 -19.235 -88.845 1.00 35.09 420 PRO A CA 1
ATOM 3280 C C . PRO A 1 420 ? 38.193 -20.284 -89.750 1.00 35.09 420 PRO A C 1
ATOM 3282 O O . PRO A 1 420 ? 39.268 -20.064 -90.298 1.00 35.09 420 PRO A O 1
ATOM 3285 N N . GLN A 1 421 ? 37.568 -21.456 -89.836 1.00 35.53 421 GLN A N 1
ATOM 3286 C CA . GLN A 1 421 ? 37.907 -22.496 -90.797 1.00 35.53 421 GLN A CA 1
ATOM 3287 C C . GLN A 1 421 ? 37.207 -22.139 -92.112 1.00 35.53 421 GLN A C 1
ATOM 3289 O O . GLN A 1 421 ? 35.982 -22.197 -92.202 1.00 35.53 421 GLN A O 1
ATOM 3294 N N . ILE A 1 422 ? 37.993 -21.716 -93.102 1.00 35.47 422 ILE A N 1
ATOM 3295 C CA . ILE A 1 422 ? 37.618 -21.784 -94.515 1.00 35.47 422 ILE A CA 1
ATOM 3296 C C . ILE A 1 422 ? 37.916 -23.222 -94.957 1.00 35.47 422 ILE A C 1
ATOM 3298 O O . ILE A 1 422 ? 39.015 -23.724 -94.729 1.00 35.47 422 ILE A O 1
ATOM 3302 N N . ASP A 1 423 ? 36.905 -23.876 -95.524 1.00 29.62 423 ASP A N 1
ATOM 3303 C CA . ASP A 1 423 ? 36.882 -25.283 -95.935 1.00 29.62 423 ASP A CA 1
ATOM 3304 C C . ASP A 1 423 ? 38.007 -25.697 -96.903 1.00 29.62 423 ASP A C 1
ATOM 3306 O O . ASP A 1 423 ? 38.357 -24.938 -97.807 1.00 29.62 423 ASP A O 1
ATOM 3310 N N . ALA A 1 424 ? 38.497 -26.944 -96.776 1.00 28.27 424 ALA A N 1
ATOM 3311 C CA . ALA A 1 424 ? 38.281 -28.085 -97.703 1.00 28.27 424 ALA A CA 1
ATOM 3312 C C . ALA A 1 424 ? 39.229 -29.288 -97.334 1.00 28.27 424 ALA A C 1
ATOM 3314 O O . ALA A 1 424 ? 40.035 -29.149 -96.419 1.00 28.27 424 ALA A O 1
ATOM 3315 N N . PRO A 1 425 ? 39.122 -30.513 -97.913 1.00 40.62 425 PRO A N 1
ATOM 3316 C CA . PRO A 1 425 ? 38.462 -31.635 -97.229 1.00 40.62 425 PRO A CA 1
ATOM 3317 C C . PRO A 1 425 ? 39.207 -33.008 -97.227 1.00 40.62 425 PRO A C 1
ATOM 3319 O O . PRO A 1 425 ? 40.075 -33.274 -98.048 1.00 40.62 425 PRO A O 1
ATOM 3322 N N . ARG A 1 426 ? 38.675 -33.925 -96.391 1.00 29.70 426 ARG A N 1
ATOM 3323 C CA . ARG A 1 426 ? 38.593 -35.415 -96.494 1.00 29.70 426 ARG A CA 1
ATOM 3324 C C . ARG A 1 426 ? 39.791 -36.346 -96.192 1.00 29.70 426 ARG A C 1
ATOM 3326 O O . ARG A 1 426 ? 40.745 -36.440 -96.951 1.00 29.70 426 ARG A O 1
ATOM 3333 N N . SER A 1 427 ? 39.567 -37.238 -95.215 1.00 28.58 427 SER A N 1
ATOM 3334 C CA . SER A 1 427 ? 39.429 -38.722 -95.337 1.00 28.58 427 SER A CA 1
ATOM 3335 C C . SER A 1 427 ? 38.990 -39.282 -93.956 1.00 28.58 427 SER A C 1
ATOM 3337 O O . SER A 1 427 ? 39.575 -38.905 -92.950 1.00 28.58 427 SER A O 1
ATOM 3339 N N . MET A 1 428 ? 37.759 -39.800 -93.768 1.00 29.69 428 MET A N 1
ATOM 3340 C CA . MET A 1 428 ? 37.329 -41.229 -93.742 1.00 29.69 428 MET A CA 1
ATOM 3341 C C . MET A 1 428 ? 38.419 -42.189 -93.219 1.00 29.69 428 MET A C 1
ATOM 3343 O O . MET A 1 428 ? 39.484 -42.236 -93.813 1.00 29.69 428 MET A O 1
ATOM 3347 N N . GLU A 1 429 ? 38.261 -42.902 -92.094 1.00 28.47 429 GLU A N 1
ATOM 3348 C CA . GLU A 1 429 ? 37.256 -43.954 -91.809 1.00 28.47 429 GLU A CA 1
ATOM 3349 C C . GLU A 1 429 ? 37.011 -44.216 -90.284 1.00 28.47 429 GLU A C 1
ATOM 3351 O O . GLU A 1 429 ? 37.671 -43.588 -89.455 1.00 28.47 429 GLU A O 1
ATOM 3356 N N . PRO A 1 430 ? 36.028 -45.072 -89.895 1.00 38.38 430 PRO A N 1
ATOM 3357 C CA . PRO A 1 430 ? 35.328 -45.024 -88.602 1.00 38.38 430 PRO A CA 1
ATOM 3358 C C . PRO A 1 430 ? 35.611 -46.201 -87.644 1.00 38.38 430 PRO A C 1
ATOM 3360 O O . PRO A 1 430 ? 35.808 -47.318 -88.096 1.00 38.38 430 PRO A O 1
ATOM 3363 N N . GLU A 1 431 ? 35.434 -45.990 -86.331 1.00 27.94 431 GLU A N 1
ATOM 3364 C CA . GLU A 1 431 ? 34.960 -47.032 -85.398 1.00 27.94 431 GLU A CA 1
ATOM 3365 C C . GLU A 1 431 ? 34.072 -46.439 -84.277 1.00 27.94 431 GLU A C 1
ATOM 3367 O O . GLU A 1 431 ? 34.367 -45.412 -83.667 1.00 27.94 431 GLU A O 1
ATOM 3372 N N . THR A 1 432 ? 32.939 -47.101 -84.038 1.00 28.97 432 THR A N 1
ATOM 3373 C CA . THR A 1 432 ? 31.936 -46.910 -82.964 1.00 28.97 432 THR A CA 1
ATOM 3374 C C . THR A 1 432 ? 32.152 -47.937 -81.830 1.00 28.97 432 THR A C 1
ATOM 3376 O O . THR A 1 432 ? 32.879 -48.896 -82.054 1.00 28.97 432 THR A O 1
ATOM 3379 N N . PRO A 1 433 ? 31.342 -47.989 -80.747 1.00 44.03 433 PRO A N 1
ATOM 3380 C CA . PRO A 1 433 ? 30.892 -46.958 -79.804 1.00 44.03 433 PRO A CA 1
ATOM 3381 C C . PRO A 1 433 ? 31.105 -47.411 -78.329 1.00 44.03 433 PRO A C 1
ATOM 3383 O O . PRO A 1 433 ? 31.244 -48.600 -78.043 1.00 44.03 433 PRO A O 1
ATOM 3386 N N . SER A 1 434 ? 31.001 -46.512 -77.340 1.00 27.16 434 SER A N 1
ATOM 3387 C CA . SER A 1 434 ? 30.560 -46.960 -76.007 1.00 27.16 434 SER A CA 1
ATOM 3388 C C . SER A 1 434 ? 29.939 -45.886 -75.121 1.00 27.16 434 SER A C 1
ATOM 3390 O O . SER A 1 434 ? 30.152 -44.686 -75.267 1.00 27.16 434 SER A O 1
ATOM 3392 N N . LEU A 1 435 ? 29.080 -46.397 -74.252 1.00 30.28 435 LEU A N 1
ATOM 3393 C CA . LEU A 1 435 ? 27.895 -45.806 -73.657 1.00 30.28 435 LEU A CA 1
ATOM 3394 C C . LEU A 1 435 ? 28.127 -45.206 -72.259 1.00 30.28 435 LEU A C 1
ATOM 3396 O O . LEU A 1 435 ? 28.973 -45.657 -71.499 1.00 30.28 435 LEU A O 1
ATOM 3400 N N . ASN A 1 436 ? 27.192 -44.317 -71.905 1.00 28.83 436 ASN A N 1
ATOM 3401 C CA . ASN A 1 436 ? 26.650 -44.055 -70.566 1.00 28.83 436 ASN A CA 1
ATOM 3402 C C . ASN A 1 436 ? 27.520 -43.332 -69.527 1.00 28.83 436 ASN A C 1
ATOM 3404 O O . ASN A 1 436 ? 28.288 -43.950 -68.809 1.00 28.83 436 ASN A O 1
ATOM 3408 N N . HIS A 1 437 ? 27.137 -42.086 -69.223 1.00 31.94 437 HIS A N 1
ATOM 3409 C CA . HIS A 1 437 ? 26.752 -41.773 -67.845 1.00 31.94 437 HIS A CA 1
ATOM 3410 C C . HIS A 1 437 ? 25.559 -40.813 -67.784 1.00 31.94 437 HIS A C 1
ATOM 3412 O O . HIS A 1 437 ? 25.613 -39.634 -68.124 1.00 31.94 437 HIS A O 1
ATOM 3418 N N . ARG A 1 438 ? 24.455 -41.378 -67.296 1.00 32.75 438 ARG A N 1
ATOM 3419 C CA . ARG A 1 438 ? 23.256 -40.710 -66.798 1.00 32.75 438 ARG A CA 1
ATOM 3420 C C . ARG A 1 438 ? 23.645 -39.907 -65.553 1.00 32.75 438 ARG A C 1
ATOM 3422 O O . ARG A 1 438 ? 24.032 -40.509 -64.554 1.00 32.75 438 ARG A O 1
ATOM 3429 N N . ARG A 1 439 ? 23.499 -38.578 -65.569 1.00 30.28 439 ARG A N 1
ATOM 3430 C CA . ARG A 1 439 ? 23.423 -37.798 -64.326 1.00 30.28 439 ARG A CA 1
ATOM 3431 C C . ARG A 1 439 ? 22.205 -36.884 -64.305 1.00 30.28 439 ARG A C 1
ATOM 3433 O O . ARG A 1 439 ? 21.889 -36.158 -65.241 1.00 30.28 439 ARG A O 1
ATOM 3440 N N . THR A 1 440 ? 21.504 -37.077 -63.206 1.00 29.56 440 THR A N 1
ATOM 3441 C CA . THR A 1 440 ? 20.234 -36.569 -62.722 1.00 29.56 440 THR A CA 1
ATOM 3442 C C . THR A 1 440 ? 20.112 -35.049 -62.778 1.00 29.56 440 THR A C 1
ATOM 3444 O O . THR A 1 440 ? 21.016 -34.301 -62.422 1.00 29.56 440 THR A O 1
ATOM 3447 N N . ARG A 1 441 ? 18.920 -34.622 -63.193 1.00 28.97 441 ARG A N 1
ATOM 3448 C CA . ARG A 1 441 ? 18.395 -33.259 -63.165 1.00 28.97 441 ARG A CA 1
ATOM 3449 C C . ARG A 1 441 ? 18.338 -32.771 -61.709 1.00 28.97 441 ARG A C 1
ATOM 3451 O O . ARG A 1 441 ? 17.643 -33.382 -60.904 1.00 28.97 441 ARG A O 1
ATOM 3458 N N . LYS A 1 442 ? 19.018 -31.672 -61.387 1.00 27.17 442 LYS A N 1
ATOM 3459 C CA . LYS A 1 442 ? 18.699 -30.834 -60.224 1.00 27.17 442 LYS A CA 1
ATOM 3460 C C . LYS A 1 442 ? 18.411 -29.428 -60.734 1.00 27.17 442 LYS A C 1
ATOM 3462 O O . LYS A 1 442 ? 19.223 -28.842 -61.442 1.00 27.17 442 LYS A O 1
ATOM 3467 N N . VAL A 1 443 ? 17.204 -28.956 -60.451 1.00 31.31 443 VAL A N 1
ATOM 3468 C CA . VAL A 1 443 ? 16.808 -27.556 -60.601 1.00 31.31 443 VAL A CA 1
ATOM 3469 C C . VAL A 1 443 ? 17.203 -26.893 -59.287 1.00 31.31 443 VAL A C 1
ATOM 3471 O O . VAL A 1 443 ? 16.722 -27.325 -58.243 1.00 31.31 443 VAL A O 1
ATOM 3474 N N . ALA A 1 444 ? 18.105 -25.917 -59.333 1.00 29.08 444 ALA A N 1
ATOM 3475 C CA . ALA A 1 444 ? 18.474 -25.126 -58.166 1.00 29.08 444 ALA A CA 1
ATOM 3476 C C . ALA A 1 444 ? 17.505 -23.943 -58.034 1.00 29.08 444 ALA A C 1
ATOM 3478 O O . ALA A 1 444 ? 17.336 -23.166 -58.976 1.00 29.08 444 ALA A O 1
ATOM 3479 N N . THR A 1 445 ? 16.838 -23.862 -56.886 1.00 42.12 445 THR A N 1
ATOM 3480 C CA . THR A 1 445 ? 16.071 -22.706 -56.402 1.00 42.12 445 THR A CA 1
ATOM 3481 C C . THR A 1 445 ? 16.998 -21.713 -55.694 1.00 42.12 445 THR A C 1
ATOM 3483 O O . THR A 1 445 ? 18.107 -22.075 -55.308 1.00 42.12 445 THR A O 1
ATOM 3486 N N . ASP A 1 446 ? 16.510 -20.492 -55.460 1.00 36.28 446 ASP A N 1
ATOM 3487 C CA . ASP A 1 446 ? 17.216 -19.299 -54.942 1.00 36.28 446 ASP A CA 1
ATOM 3488 C C . ASP A 1 446 ? 18.043 -19.454 -53.638 1.00 36.28 446 ASP A C 1
ATOM 3490 O O . ASP A 1 446 ? 18.726 -18.523 -53.220 1.00 36.28 446 ASP A O 1
ATOM 3494 N N . ALA A 1 447 ? 18.033 -20.619 -52.987 1.00 37.12 447 ALA A N 1
ATOM 3495 C CA . ALA A 1 447 ? 18.715 -20.867 -51.718 1.00 37.12 447 ALA A CA 1
ATOM 3496 C C . ALA A 1 447 ? 20.226 -21.182 -51.837 1.00 37.12 447 ALA A C 1
ATOM 3498 O O . ALA A 1 447 ? 20.946 -21.027 -50.855 1.00 37.12 447 ALA A O 1
ATOM 3499 N N . GLU A 1 448 ? 20.743 -21.591 -53.004 1.00 34.75 448 GLU A N 1
ATOM 3500 C CA . GLU A 1 448 ? 22.146 -22.052 -53.142 1.00 34.75 448 GLU A CA 1
ATOM 3501 C C . GLU A 1 448 ? 23.191 -20.923 -53.334 1.00 34.75 448 GLU A C 1
ATOM 3503 O O . GLU A 1 448 ? 24.383 -21.201 -53.446 1.00 34.75 448 GLU A O 1
ATOM 3508 N N . ILE A 1 449 ? 22.798 -19.641 -53.330 1.00 42.81 449 ILE A N 1
ATOM 3509 C CA . ILE A 1 449 ? 23.723 -18.502 -53.554 1.00 42.81 449 ILE A CA 1
ATOM 3510 C C . ILE A 1 449 ? 24.404 -18.012 -52.255 1.00 42.81 449 ILE A C 1
ATOM 3512 O O . ILE A 1 449 ? 25.339 -17.215 -52.308 1.00 42.81 449 ILE A O 1
ATOM 3516 N N . LYS A 1 450 ? 24.006 -18.506 -51.073 1.00 34.69 450 LYS A N 1
ATOM 3517 C CA . LYS A 1 450 ? 24.561 -18.034 -49.787 1.00 34.69 450 LYS A CA 1
ATOM 3518 C C . LYS A 1 450 ? 25.967 -18.551 -49.434 1.00 34.69 450 LYS A C 1
ATOM 3520 O O . LYS A 1 450 ? 26.554 -18.024 -48.499 1.00 34.69 450 LYS A O 1
ATOM 3525 N N . ASP A 1 451 ? 26.541 -19.486 -50.197 1.00 32.50 451 ASP A N 1
ATOM 3526 C CA . ASP A 1 451 ? 27.830 -20.134 -49.872 1.00 32.50 451 ASP A CA 1
ATOM 3527 C C . ASP A 1 451 ? 28.971 -19.848 -50.873 1.00 32.50 451 ASP A C 1
ATOM 3529 O O . ASP A 1 451 ? 29.856 -20.674 -51.120 1.00 32.50 451 ASP A O 1
ATOM 3533 N N . LEU A 1 452 ? 29.015 -18.643 -51.450 1.00 36.78 452 LEU A N 1
ATOM 3534 C CA . LEU A 1 452 ? 30.173 -18.216 -52.242 1.00 36.78 452 LEU A CA 1
ATOM 3535 C C . LEU A 1 452 ? 31.316 -17.747 -51.330 1.00 36.78 452 LEU A C 1
ATOM 3537 O O . LEU A 1 452 ? 31.486 -16.566 -51.033 1.00 36.78 452 LEU A O 1
ATOM 3541 N N . ARG A 1 453 ? 32.144 -18.712 -50.916 1.00 27.61 453 ARG A N 1
ATOM 3542 C CA . ARG A 1 453 ? 33.450 -18.461 -50.298 1.00 27.61 453 ARG A CA 1
ATOM 3543 C C . ARG A 1 453 ? 34.338 -17.612 -51.212 1.00 27.61 453 ARG A C 1
ATOM 3545 O O . ARG A 1 453 ? 34.619 -17.980 -52.353 1.00 27.61 453 ARG A O 1
ATOM 3552 N N . TRP A 1 454 ? 34.850 -16.525 -50.640 1.00 35.22 454 TRP A N 1
ATOM 3553 C CA . TRP A 1 454 ? 35.907 -15.675 -51.187 1.00 35.22 454 TRP A CA 1
ATOM 3554 C C . TRP A 1 454 ? 37.085 -16.504 -51.723 1.00 35.22 454 TRP A C 1
ATOM 3556 O O . TRP A 1 454 ? 37.818 -17.137 -50.962 1.00 35.22 454 TRP A O 1
ATOM 3566 N N . GLN A 1 455 ? 37.323 -16.443 -53.034 1.00 27.06 455 GLN A N 1
ATOM 3567 C CA . GLN A 1 455 ? 38.625 -16.765 -53.614 1.00 27.06 455 GLN A CA 1
ATOM 3568 C C . GLN A 1 455 ? 39.100 -15.598 -54.474 1.00 27.06 455 GLN A C 1
ATOM 3570 O O . GLN A 1 455 ? 38.686 -15.417 -55.617 1.00 27.06 455 GLN A O 1
ATOM 3575 N N . ASN A 1 456 ? 40.015 -14.821 -53.893 1.00 32.50 456 ASN A N 1
ATOM 3576 C CA . ASN A 1 456 ? 40.841 -13.833 -54.575 1.00 32.50 456 ASN A CA 1
ATOM 3577 C C . ASN A 1 456 ? 41.376 -14.381 -55.908 1.00 32.50 456 ASN A C 1
ATOM 3579 O O . ASN A 1 456 ? 42.235 -15.266 -55.917 1.00 32.50 456 ASN A O 1
ATOM 3583 N N . ARG A 1 457 ? 40.953 -13.810 -57.042 1.00 28.28 457 ARG A N 1
ATOM 3584 C CA . ARG A 1 457 ? 41.649 -13.996 -58.323 1.00 28.28 457 ARG A CA 1
ATOM 3585 C C . ARG A 1 457 ? 41.938 -12.660 -59.013 1.00 28.28 457 ARG A C 1
ATOM 3587 O O . ARG A 1 457 ? 41.124 -12.099 -59.727 1.00 28.28 457 ARG A O 1
ATOM 3594 N N . LYS A 1 458 ? 43.195 -12.255 -58.797 1.00 27.55 458 LYS A N 1
ATOM 3595 C CA . LYS A 1 458 ? 44.095 -11.407 -59.600 1.00 27.55 458 LYS A CA 1
ATOM 3596 C C . LYS A 1 458 ? 43.673 -9.956 -59.876 1.00 27.55 458 LYS A C 1
ATOM 3598 O O . LYS A 1 458 ? 43.080 -9.618 -60.892 1.00 27.55 458 LYS A O 1
ATOM 3603 N N . ARG A 1 459 ? 44.215 -9.097 -59.006 1.00 28.47 459 ARG A N 1
ATOM 3604 C CA . ARG A 1 459 ? 44.584 -7.687 -59.212 1.00 28.47 459 ARG A CA 1
ATOM 3605 C C . ARG A 1 459 ? 45.153 -7.467 -60.625 1.00 28.47 459 ARG A C 1
ATOM 3607 O O . ARG A 1 459 ? 46.260 -7.921 -60.925 1.00 28.47 459 ARG A O 1
ATOM 3614 N N . VAL A 1 460 ? 44.435 -6.745 -61.482 1.00 29.69 460 VAL A N 1
ATOM 3615 C CA . VAL A 1 460 ? 45.023 -6.191 -62.708 1.00 29.69 460 VAL A CA 1
ATOM 3616 C C . VAL A 1 460 ? 45.844 -4.974 -62.296 1.00 29.69 460 VAL A C 1
ATOM 3618 O O . VAL A 1 460 ? 45.300 -3.949 -61.893 1.00 29.69 460 VAL A O 1
ATOM 3621 N N . LYS A 1 461 ? 47.174 -5.099 -62.353 1.00 28.38 461 LYS A N 1
ATOM 3622 C CA . LYS A 1 461 ? 48.091 -3.965 -62.207 1.00 28.38 461 LYS A CA 1
ATOM 3623 C C . LYS A 1 461 ? 47.840 -2.998 -63.369 1.00 28.38 461 LYS A C 1
ATOM 3625 O O . LYS A 1 461 ? 48.145 -3.335 -64.509 1.00 28.38 461 LYS A O 1
ATOM 3630 N N . ARG A 1 462 ? 47.318 -1.803 -63.090 1.00 32.69 462 ARG A N 1
ATOM 3631 C CA . ARG A 1 462 ? 47.417 -0.671 -64.018 1.00 32.69 462 ARG A CA 1
ATOM 3632 C C . ARG A 1 462 ? 48.682 0.107 -63.674 1.00 32.69 462 ARG A C 1
ATOM 3634 O O . ARG A 1 462 ? 48.866 0.555 -62.548 1.00 32.69 462 ARG A O 1
ATOM 3641 N N . THR A 1 463 ? 49.584 0.179 -64.643 1.00 29.08 463 THR A N 1
ATOM 3642 C CA . THR A 1 463 ? 50.800 0.990 -64.616 1.00 29.08 463 THR A CA 1
ATOM 3643 C C . THR A 1 463 ? 50.443 2.454 -64.386 1.00 29.08 463 THR A C 1
ATOM 3645 O O . THR A 1 463 ? 49.624 3.012 -65.117 1.00 29.08 463 THR A O 1
ATOM 3648 N N . ALA A 1 464 ? 51.060 3.055 -63.369 1.00 30.73 464 ALA A N 1
ATOM 3649 C CA . ALA A 1 464 ? 50.900 4.455 -63.010 1.00 30.73 464 ALA A CA 1
ATOM 3650 C C . ALA A 1 464 ? 51.238 5.376 -64.193 1.00 30.73 464 ALA A C 1
ATOM 3652 O O . ALA A 1 464 ? 52.314 5.273 -64.785 1.00 30.73 464 ALA A O 1
ATOM 3653 N N . LYS A 1 465 ? 50.334 6.307 -64.503 1.00 30.56 465 LYS A N 1
ATOM 3654 C CA . LYS A 1 465 ? 50.639 7.497 -65.300 1.00 30.56 465 LYS A CA 1
ATOM 3655 C C . LYS A 1 465 ? 50.719 8.670 -64.322 1.00 30.56 465 LYS A C 1
ATOM 3657 O O . LYS A 1 465 ? 49.851 8.805 -63.467 1.00 30.56 465 LYS A O 1
ATOM 3662 N N . ARG A 1 466 ? 51.819 9.427 -64.398 1.00 30.14 466 ARG A N 1
ATOM 3663 C CA . ARG A 1 466 ? 52.190 10.510 -63.471 1.00 30.14 466 ARG A CA 1
ATOM 3664 C C . ARG A 1 466 ? 51.041 11.496 -63.228 1.00 30.14 466 ARG A C 1
ATOM 3666 O O . ARG A 1 466 ? 50.362 11.910 -64.163 1.00 30.14 466 ARG A O 1
ATOM 3673 N N . SER A 1 467 ? 50.909 11.859 -61.960 1.00 29.17 467 SER A N 1
ATOM 3674 C CA . SER A 1 467 ? 50.037 12.873 -61.377 1.00 29.17 467 SER A CA 1
ATOM 3675 C C . SER A 1 467 ? 50.237 14.266 -61.987 1.00 29.17 467 SER A C 1
ATOM 3677 O O . SER A 1 467 ? 51.379 14.712 -62.119 1.00 29.17 467 SER A O 1
ATOM 3679 N N . PRO A 1 468 ? 49.158 15.018 -62.262 1.00 30.09 468 PRO A N 1
ATOM 3680 C CA . PRO A 1 468 ? 49.170 16.462 -62.106 1.00 30.09 468 PRO A CA 1
ATOM 3681 C C . PRO A 1 468 ? 49.016 16.781 -60.612 1.00 30.09 468 PRO A C 1
ATOM 3683 O O . PRO A 1 468 ? 48.124 16.256 -59.948 1.00 30.09 468 PRO A O 1
ATOM 3686 N N . GLN A 1 469 ? 49.920 17.601 -60.074 1.00 34.59 469 GLN A N 1
ATOM 3687 C CA . GLN A 1 469 ? 49.842 18.143 -58.717 1.00 34.59 469 GLN A CA 1
ATOM 3688 C C . GLN A 1 469 ? 48.498 18.855 -58.522 1.00 34.59 469 GLN A C 1
ATOM 3690 O O . GLN A 1 469 ? 48.227 19.849 -59.190 1.00 34.59 469 GLN A O 1
ATOM 3695 N N . VAL A 1 470 ? 47.675 18.360 -57.598 1.00 30.20 470 VAL A N 1
ATOM 3696 C CA . VAL A 1 470 ? 46.529 19.110 -57.081 1.00 30.20 470 VAL A CA 1
ATOM 3697 C C . VAL A 1 470 ? 46.910 19.576 -55.687 1.00 30.20 470 VAL A C 1
ATOM 3699 O O . VAL A 1 470 ? 47.195 18.774 -54.798 1.00 30.20 470 VAL A O 1
ATOM 3702 N N . HIS A 1 471 ? 47.004 20.894 -55.555 1.00 28.61 471 HIS A N 1
ATOM 3703 C CA . HIS A 1 471 ? 47.260 21.591 -54.310 1.00 28.61 471 HIS A CA 1
ATOM 3704 C C . HIS A 1 471 ? 46.226 21.187 -53.259 1.00 28.61 471 HIS A C 1
ATOM 3706 O O . HIS A 1 471 ? 45.026 21.359 -53.454 1.00 28.61 471 HIS A O 1
ATOM 3712 N N . ILE A 1 472 ? 46.719 20.684 -52.131 1.00 35.06 472 ILE A N 1
ATOM 3713 C CA . ILE A 1 472 ? 45.968 20.631 -50.884 1.00 35.06 472 ILE A CA 1
ATOM 3714 C C . ILE A 1 472 ? 45.820 22.085 -50.435 1.00 35.06 472 ILE A C 1
ATOM 3716 O O . ILE A 1 472 ? 46.814 22.725 -50.088 1.00 35.06 472 ILE A O 1
ATOM 3720 N N . LEU A 1 473 ? 44.596 22.606 -50.465 1.00 27.69 473 LEU A N 1
ATOM 3721 C CA . LEU A 1 473 ? 44.220 23.721 -49.609 1.00 27.69 473 LEU A CA 1
ATOM 3722 C C . LEU A 1 473 ? 43.155 23.245 -48.613 1.00 27.69 473 LEU A C 1
ATOM 3724 O O . LEU A 1 473 ? 42.306 22.432 -48.984 1.00 27.69 473 LEU A O 1
ATOM 3728 N N . PRO A 1 474 ? 43.248 23.688 -47.347 1.00 36.91 474 PRO A N 1
ATOM 3729 C CA . PRO A 1 474 ? 42.385 23.258 -46.254 1.00 36.91 474 PRO A CA 1
ATOM 3730 C C . PRO A 1 474 ? 41.074 24.054 -46.294 1.00 36.91 474 PRO A C 1
ATOM 3732 O O . PRO A 1 474 ? 40.960 24.944 -47.126 1.00 36.91 474 PRO A O 1
ATOM 3735 N N . TRP A 1 475 ? 40.134 23.744 -45.394 1.00 31.80 475 TRP A N 1
ATOM 3736 C CA . TRP A 1 475 ? 39.101 24.597 -44.753 1.00 31.80 475 TRP A CA 1
ATOM 3737 C C . TRP A 1 475 ? 37.945 23.642 -44.356 1.00 31.80 475 TRP A C 1
ATOM 3739 O O . TRP A 1 475 ? 37.531 22.826 -45.170 1.00 31.80 475 TRP A O 1
ATOM 3749 N N . PHE A 1 476 ? 37.428 23.580 -43.124 1.00 29.59 476 PHE A N 1
ATOM 3750 C CA . PHE A 1 476 ? 37.179 24.643 -42.152 1.00 29.59 476 PHE A CA 1
ATOM 3751 C C . PHE A 1 476 ? 37.192 24.123 -40.696 1.00 29.59 476 PHE A C 1
ATOM 3753 O O . PHE A 1 476 ? 36.443 23.212 -40.359 1.00 29.59 476 PHE A O 1
ATOM 3760 N N . PHE A 1 477 ? 37.977 24.780 -39.838 1.00 27.31 477 PHE A N 1
ATOM 3761 C CA . PHE A 1 477 ? 37.603 25.112 -38.461 1.00 27.31 477 PHE A CA 1
ATOM 3762 C C . PHE A 1 477 ? 37.795 26.627 -38.332 1.00 27.31 477 PHE A C 1
ATOM 3764 O O . PHE A 1 477 ? 38.908 27.121 -38.518 1.00 27.31 477 PHE A O 1
ATOM 3771 N N . THR A 1 478 ? 36.703 27.332 -38.058 1.00 35.97 478 THR A N 1
ATOM 3772 C CA . THR A 1 478 ? 36.661 28.594 -37.307 1.00 35.97 478 THR A CA 1
ATOM 3773 C C . THR A 1 478 ? 35.375 28.582 -36.518 1.00 35.97 478 THR A C 1
ATOM 3775 O O . THR A 1 478 ? 34.356 28.196 -37.137 1.00 35.97 478 THR A O 1
#